Protein AF-F8L048-F1 (afdb_monomer_lite)

Sequence (582 aa):
MSLEGKNAVQVVKELRRTAEGKERIFILMDPVARKPVVWYPKAKEPELISKGALNELIATNPTFKKDCVFYFGPPDTRGTDFVIPPGYGVIVFGPTTIMPGAMQACWRLRGLGQQHGLKFLLPDSIAQRICSETDMKPSNLSWLHLFNDIKKQTLESQKGLNLKGTKEKIREILPVGIRQILSKHLAARDKMVFWDILHPIRRGEDVLIQINLHEATRDFLCKSKKADPTQDYSPTSIISFEEDIQKDIEGQKRQLEELKNKVKMIKKSMVFRATGWARQRFQDIENDITAMMTNLEQLEKDFYEKVESHKKYLPANVPNNGGAVATSQVQVQEAQQQQQQQQQQQQQQQQQQQQQQQQQQQQQEQHHRILDGKFNRYEYKKWTRGQRYFGNLQTLWDRNNEWVVRELYLHVKNLGDNFVGKNNIEEDFSNFGFDANVSISNHMSEVLSELPTLVGAPLGRILIIEGKQVCLIGKEDYHWSMKRFIGVPHAILSPLDGYIYSEGLAFNTVNGDVPDIQDPVMMLKIVQIKWRLGYYSYSSAEEKVLTDWLKTLTKVQIDAHWKWLNQRSNIEQIKLFQKIVV

Radius of gyration: 36.69 Å; chains: 1; bounding box: 82×73×95 Å

InterPro domains:
  IPR052145 Mediator complex and homeobox domain-containing protein [PTHR24330] (316-366)

Foldseek 3Di:
DDPPPDDQQRNLVVQCVDPLSLQAKEWEADPVVRAIWIDHRPDPHTHGDHLVRLVVCCVPPPVNLVRYDYDADLVRLPPPDHPRFQEEDEDEDDQLAAPVSVVSNVVSPPPDPHRYHYDYDYDPVRLVVLCVVPVDDSVPDDVVSVVVSNHLSNLQFQQLVVLVVLLCVLLVLLLVLLVCLLPPDDVVVVDVVCVDPVDVLLVVLVVLLNVLSCVLCVCSNDPDPPDPCCLVVPPWDKDFSLVLSVVSLVVSVVVLVSSVVSLVVSCVVCVVPDDPSNVVSSVVSNVSSVVSVVVSVVSNVVCVVCVVVSPSRHDGIDINSPPDRDGGPVVVVVVVVVVVVVVVVVVVVVVVVVVVVVVCVVVPVVPPDDDDDDDDDDDDDDDPPVVVVVVCVVPPPPDDDPVVVVVVVVVLVVVVVVQFDPDPDPQPVVLQQADPLAGEGPVVVVVLVPAQAFALPQAAKWKDWPLGHTYGYHPVCVVVVVVSCVPTWMWIWTADQCQVPLVRIDTDDTDPDDRDCLPLVNLLSVLVVSLSNQHLGRHPSSLVSVLVSLCPDDPSNLVSCVVCCVRHYDPSSVVSSVVRHD

Organism: Parachlamydia acanthamoebae (strain UV7) (NCBI:txid765952)

pLDDT: mean 76.2, std 19.03, range [24.06, 96.0]

Structure (mmCIF, N/CA/C/O backbone):
data_AF-F8L048-F1
#
_entry.id   AF-F8L048-F1
#
loop_
_atom_site.group_PDB
_atom_site.id
_atom_site.type_symbol
_atom_site.label_atom_id
_atom_site.label_alt_id
_atom_site.label_comp_id
_atom_site.label_asym_id
_atom_site.label_entity_id
_atom_site.label_seq_id
_atom_site.pdbx_PDB_ins_code
_atom_site.Cartn_x
_atom_site.Cartn_y
_atom_site.Cartn_z
_atom_site.occupancy
_atom_site.B_iso_or_equiv
_atom_site.auth_seq_id
_atom_site.auth_comp_id
_atom_site.auth_asym_id
_atom_site.auth_atom_id
_atom_site.pdbx_PDB_model_num
ATOM 1 N N . MET A 1 1 ? -15.777 -4.058 40.193 1.00 60.16 1 MET A N 1
ATOM 2 C CA . MET A 1 1 ? -16.152 -4.904 39.036 1.00 60.16 1 MET A CA 1
ATOM 3 C C . MET A 1 1 ? -15.180 -4.585 37.908 1.00 60.16 1 MET A C 1
ATOM 5 O O . MET A 1 1 ? -15.154 -3.435 37.501 1.00 60.16 1 MET A O 1
ATOM 9 N N . SER A 1 2 ? -14.348 -5.531 37.455 1.00 63.66 2 SER A N 1
ATOM 10 C CA . SER A 1 2 ? -13.486 -5.303 36.279 1.00 63.66 2 SER A CA 1
ATOM 11 C C . SER A 1 2 ? -14.222 -5.717 35.002 1.00 63.66 2 SER A C 1
ATOM 13 O O . SER A 1 2 ? -14.791 -6.815 34.941 1.00 63.66 2 SER A O 1
ATOM 15 N N . LEU A 1 3 ? -14.235 -4.818 34.017 1.00 70.69 3 LEU A N 1
ATOM 16 C CA . LEU A 1 3 ? -14.838 -5.003 32.691 1.00 70.69 3 LEU A CA 1
ATOM 17 C C . LEU A 1 3 ? -13.782 -5.246 31.599 1.00 70.69 3 LEU A C 1
ATOM 19 O O . LEU A 1 3 ? -14.125 -5.393 30.430 1.00 70.69 3 LEU A O 1
ATOM 23 N N . GLU A 1 4 ? -12.504 -5.278 31.972 1.00 68.88 4 GLU A N 1
ATOM 24 C CA . GLU A 1 4 ? -11.382 -5.386 31.045 1.00 68.88 4 GLU A CA 1
ATOM 25 C C . GLU A 1 4 ? -11.323 -6.768 30.379 1.00 68.88 4 GLU A C 1
ATOM 27 O O . GLU A 1 4 ? -11.568 -7.790 31.023 1.00 68.88 4 GLU A O 1
ATOM 32 N N . GLY A 1 5 ? -11.058 -6.794 29.068 1.00 73.94 5 GLY A N 1
ATOM 33 C CA . GLY A 1 5 ? -10.978 -8.024 28.268 1.00 73.94 5 GLY A CA 1
ATOM 34 C C . GLY A 1 5 ? -12.299 -8.783 28.087 1.00 73.94 5 GLY A C 1
ATOM 35 O O . GLY A 1 5 ? -12.307 -9.850 27.475 1.00 73.94 5 GLY A O 1
ATOM 36 N N . LYS A 1 6 ? -13.421 -8.262 28.602 1.00 83.50 6 LYS A N 1
ATOM 37 C CA . LYS A 1 6 ? -14.728 -8.927 28.541 1.00 83.50 6 LYS A CA 1
ATOM 38 C C . LYS A 1 6 ? -15.514 -8.518 27.299 1.00 83.50 6 LYS A C 1
ATOM 40 O O . LYS A 1 6 ? -15.588 -7.343 26.947 1.00 83.50 6 LYS A O 1
ATOM 45 N N . ASN A 1 7 ? -16.160 -9.490 26.662 1.00 89.06 7 ASN A N 1
ATOM 46 C CA . ASN A 1 7 ? -17.128 -9.234 25.596 1.00 89.06 7 ASN A CA 1
ATOM 47 C C . ASN A 1 7 ? -18.484 -8.756 26.159 1.00 89.06 7 ASN A C 1
ATOM 49 O O . ASN A 1 7 ? -18.722 -8.793 27.368 1.00 89.06 7 ASN A O 1
ATOM 53 N N . ALA A 1 8 ? -19.399 -8.329 25.281 1.00 89.56 8 ALA A N 1
ATOM 54 C CA . ALA A 1 8 ? -20.683 -7.749 25.684 1.00 89.56 8 ALA A CA 1
ATOM 55 C C . ALA A 1 8 ? -21.517 -8.660 26.608 1.00 89.56 8 ALA A C 1
ATOM 57 O O . ALA A 1 8 ? -22.044 -8.202 27.622 1.00 89.56 8 ALA A O 1
ATOM 58 N N . VAL A 1 9 ? -21.579 -9.963 26.312 1.00 91.94 9 VAL A N 1
ATOM 59 C CA . VAL A 1 9 ? -22.308 -10.955 27.125 1.00 91.94 9 VAL A CA 1
ATOM 60 C C . VAL A 1 9 ? -21.664 -11.102 28.504 1.00 91.94 9 VAL A C 1
ATOM 62 O O . VAL A 1 9 ? -22.359 -11.125 29.519 1.00 91.94 9 VAL A O 1
ATOM 65 N N . GLN A 1 10 ? -20.333 -11.156 28.568 1.00 92.06 10 GLN A N 1
ATOM 66 C CA . GLN A 1 10 ? -19.589 -11.246 29.825 1.00 92.06 10 GLN A CA 1
ATOM 67 C C . GLN A 1 10 ? -19.761 -9.990 30.688 1.00 92.06 10 GLN A C 1
ATOM 69 O O . GLN A 1 10 ? -19.917 -10.113 31.901 1.00 92.06 10 GLN A O 1
ATOM 74 N N . VAL A 1 11 ? -19.786 -8.796 30.087 1.00 91.06 11 VAL A N 1
ATOM 75 C CA . VAL A 1 11 ? -20.048 -7.541 30.811 1.00 91.06 11 VAL A CA 1
ATOM 76 C C . VAL A 1 11 ? -21.462 -7.529 31.385 1.00 91.06 11 VAL A C 1
ATOM 78 O O . VAL A 1 11 ? -21.635 -7.280 32.577 1.00 91.06 11 VAL A O 1
ATOM 81 N N . VAL A 1 12 ? -22.476 -7.863 30.583 1.00 92.75 12 VAL A N 1
ATOM 82 C CA . VAL A 1 12 ? -23.865 -7.935 31.065 1.00 92.75 12 VAL A CA 1
ATOM 83 C C . VAL A 1 12 ? -24.019 -8.992 32.162 1.00 92.75 12 VAL A C 1
ATOM 85 O O . VAL A 1 12 ? -24.712 -8.754 33.151 1.00 92.75 12 VAL A O 1
ATOM 88 N N . LYS A 1 13 ? -23.319 -10.128 32.060 1.00 92.69 13 LYS A N 1
ATOM 89 C CA . LYS A 1 13 ? -23.294 -11.157 33.109 1.00 92.69 13 LYS A CA 1
ATOM 90 C C . LYS A 1 13 ? -22.757 -10.623 34.439 1.00 92.69 13 LYS A C 1
ATOM 92 O O . LYS A 1 13 ? -23.288 -10.987 35.484 1.00 92.69 13 LYS A O 1
ATOM 97 N N . GLU A 1 14 ? -21.739 -9.762 34.416 1.00 91.75 14 GLU A N 1
ATOM 98 C CA . GLU A 1 14 ? -21.234 -9.087 35.619 1.00 91.75 14 GLU A CA 1
ATOM 99 C C . GLU A 1 14 ? -22.238 -8.076 36.172 1.00 91.75 14 GLU A C 1
ATOM 101 O O . GLU A 1 14 ? -22.505 -8.083 37.371 1.00 91.75 14 GLU A O 1
ATOM 106 N N . LEU A 1 15 ? -22.843 -7.251 35.311 1.00 90.12 15 LEU A N 1
ATOM 107 C CA . LEU A 1 15 ? -23.863 -6.279 35.722 1.00 90.12 15 LEU A CA 1
ATOM 108 C C . LEU A 1 15 ? -25.050 -6.966 36.405 1.00 90.12 15 LEU A C 1
ATOM 110 O O . LEU A 1 15 ? -25.536 -6.498 37.428 1.00 90.12 15 LEU A O 1
ATOM 114 N N . ARG A 1 16 ? -25.465 -8.131 35.903 1.00 91.88 16 ARG A N 1
ATOM 115 C CA . ARG A 1 16 ? -26.541 -8.944 36.487 1.00 91.88 16 ARG A CA 1
ATOM 116 C C . ARG A 1 16 ? -26.206 -9.558 37.849 1.00 91.88 16 ARG A C 1
ATOM 118 O O . ARG A 1 16 ? -27.106 -10.096 38.484 1.00 91.88 16 ARG A O 1
ATOM 125 N N . ARG A 1 17 ? -24.953 -9.501 38.320 1.00 90.69 17 ARG A N 1
ATOM 126 C CA . ARG A 1 17 ? -24.600 -9.927 39.688 1.00 90.69 17 ARG A CA 1
ATOM 127 C C . ARG A 1 17 ? -25.026 -8.908 40.746 1.00 90.69 17 ARG A C 1
ATOM 129 O O . ARG A 1 17 ? -25.085 -9.269 41.918 1.00 90.69 17 ARG A O 1
ATOM 136 N N . THR A 1 18 ? -25.311 -7.660 40.365 1.00 89.94 18 THR A N 1
ATOM 137 C CA . THR A 1 18 ? -25.782 -6.640 41.312 1.00 89.94 18 THR A CA 1
ATOM 138 C C . THR A 1 18 ? -27.272 -6.808 41.620 1.00 89.94 18 THR A C 1
ATOM 140 O O . THR A 1 18 ? -28.018 -7.434 40.860 1.00 89.94 18 THR A O 1
ATOM 143 N N . ALA A 1 19 ? -27.716 -6.252 42.752 1.00 88.62 19 ALA A N 1
ATOM 144 C CA . ALA A 1 19 ? -29.106 -6.346 43.192 1.00 88.62 19 ALA A CA 1
ATOM 145 C C . ALA A 1 19 ? -30.075 -5.682 42.202 1.00 88.62 19 ALA A C 1
ATOM 147 O O . ALA A 1 19 ? -31.177 -6.181 41.998 1.00 88.62 19 ALA A O 1
ATOM 148 N N . GLU A 1 20 ? -29.648 -4.599 41.559 1.00 87.38 20 GLU A N 1
ATOM 149 C CA . GLU A 1 20 ? -30.420 -3.859 40.566 1.00 87.38 20 GLU A CA 1
ATOM 150 C C . GLU A 1 20 ? -30.329 -4.515 39.188 1.00 87.38 20 GLU A C 1
ATOM 152 O O . GLU A 1 20 ? -31.320 -4.575 38.464 1.00 87.38 20 GLU A O 1
ATOM 157 N N . GLY A 1 21 ? -29.150 -5.019 38.810 1.00 87.69 21 GLY A N 1
ATOM 158 C CA . GLY A 1 21 ? -28.917 -5.589 37.487 1.00 87.69 21 GLY A CA 1
ATOM 159 C C . GLY A 1 21 ? -29.674 -6.894 37.258 1.00 87.69 21 GLY A C 1
ATOM 160 O O . GLY A 1 21 ? -30.165 -7.124 36.157 1.00 87.69 21 GLY A O 1
ATOM 161 N N . LYS A 1 22 ? -29.831 -7.742 38.281 1.00 89.25 22 LYS A N 1
ATOM 162 C CA . LYS A 1 22 ? -30.545 -9.029 38.152 1.00 89.25 22 LYS A CA 1
ATOM 163 C C . LYS A 1 22 ? -32.034 -8.891 37.792 1.00 89.25 22 LYS A C 1
ATOM 165 O O . LYS A 1 22 ? -32.610 -9.837 37.255 1.00 89.25 22 LYS A O 1
ATOM 170 N N . GLU A 1 23 ? -32.635 -7.733 38.076 1.00 90.69 23 GLU A N 1
ATOM 171 C CA . GLU A 1 23 ? -34.055 -7.439 37.832 1.00 90.69 23 GLU A CA 1
ATOM 172 C C . GLU A 1 23 ? -34.298 -6.717 36.490 1.00 90.69 23 GLU A C 1
ATOM 174 O O . GLU A 1 23 ? -35.443 -6.460 36.126 1.00 90.69 23 GLU A O 1
ATOM 179 N N . ARG A 1 24 ? -33.243 -6.378 35.732 1.00 91.06 24 ARG A N 1
ATOM 180 C CA . ARG A 1 24 ? -33.354 -5.664 34.447 1.00 91.06 24 ARG A CA 1
ATOM 181 C C . ARG A 1 24 ? -33.384 -6.609 33.252 1.00 91.06 24 ARG A C 1
ATOM 183 O O . ARG A 1 24 ? -32.793 -7.690 33.268 1.00 91.06 24 ARG A O 1
ATOM 190 N N . ILE A 1 25 ? -34.033 -6.152 32.182 1.00 94.75 25 ILE A N 1
ATOM 191 C CA . ILE A 1 25 ? -34.014 -6.817 30.877 1.00 94.75 25 ILE A CA 1
ATOM 192 C C . ILE A 1 25 ? -32.862 -6.220 30.070 1.00 94.75 25 ILE A C 1
ATOM 194 O O . ILE A 1 25 ? -32.858 -5.017 29.829 1.00 94.75 25 ILE A O 1
ATOM 198 N N . PHE A 1 26 ? -31.898 -7.027 29.629 1.00 95.75 26 PHE A N 1
ATOM 199 C CA . PHE A 1 26 ? -30.788 -6.532 28.805 1.00 95.75 26 PHE A CA 1
ATOM 200 C C . PHE A 1 26 ? -30.972 -6.889 27.335 1.00 95.75 26 PHE A C 1
ATOM 202 O O . PHE A 1 26 ? -31.335 -8.016 27.015 1.00 95.75 26 PHE A O 1
ATOM 209 N N . ILE A 1 27 ? -30.670 -5.943 26.451 1.00 96.00 27 ILE A N 1
ATOM 210 C CA . ILE A 1 27 ? -30.625 -6.138 25.004 1.00 96.00 27 ILE A CA 1
ATOM 211 C C . ILE A 1 27 ? -29.210 -5.825 24.539 1.00 96.00 27 ILE A C 1
ATOM 213 O O . ILE A 1 27 ? -28.676 -4.757 24.839 1.00 96.00 27 ILE A O 1
ATOM 217 N N . LEU A 1 28 ? -28.600 -6.755 23.813 1.00 95.31 28 LEU A N 1
ATOM 218 C CA . LEU A 1 28 ? -27.239 -6.620 23.307 1.00 95.31 28 LEU A CA 1
ATOM 219 C C . LEU A 1 28 ? -27.057 -7.405 22.005 1.00 95.31 28 LEU A C 1
ATOM 221 O O . LEU A 1 28 ? -27.919 -8.184 21.599 1.00 95.31 28 LEU A O 1
ATOM 225 N N . MET A 1 29 ? -25.923 -7.189 21.348 1.00 93.75 29 MET A N 1
ATOM 226 C CA . MET A 1 29 ? -25.488 -8.009 20.221 1.00 93.75 29 MET A CA 1
ATOM 227 C C . MET A 1 29 ? -24.632 -9.166 20.730 1.00 93.75 29 MET A C 1
ATOM 229 O O . MET A 1 29 ? -23.686 -8.954 21.491 1.00 93.75 29 MET A O 1
ATOM 233 N N . ASP A 1 30 ? -24.938 -10.385 20.289 1.00 91.31 30 ASP A N 1
ATOM 234 C CA . ASP A 1 30 ? -24.062 -11.527 20.528 1.00 91.31 30 ASP A CA 1
ATOM 235 C C . ASP A 1 30 ? -22.737 -11.328 19.756 1.00 91.31 30 ASP A C 1
ATOM 237 O O . ASP A 1 30 ? -22.769 -11.106 18.538 1.00 91.31 30 ASP A O 1
ATOM 241 N N . PRO A 1 31 ? -21.568 -11.376 20.423 1.00 87.50 31 PRO A N 1
ATOM 242 C CA . PRO A 1 31 ? -20.284 -11.108 19.782 1.00 87.50 31 PRO A CA 1
ATOM 243 C C . PRO A 1 31 ? -19.880 -12.182 18.761 1.00 87.50 31 PRO A C 1
ATOM 245 O O . PRO A 1 31 ? -19.138 -11.863 17.836 1.00 87.50 31 PRO A O 1
ATOM 248 N N . VAL A 1 32 ? -20.372 -13.417 18.903 1.00 87.88 32 VAL A N 1
ATOM 249 C CA . VAL A 1 32 ? -20.059 -14.556 18.028 1.00 87.88 32 VAL A CA 1
ATOM 250 C C . VAL A 1 32 ? -21.085 -14.655 16.903 1.00 87.88 32 VAL A C 1
ATOM 252 O O . VAL A 1 32 ? -20.727 -14.627 15.729 1.00 87.88 32 VAL A O 1
ATOM 255 N N . ALA A 1 33 ? -22.373 -14.720 17.243 1.00 88.12 33 ALA A N 1
ATOM 256 C CA . ALA A 1 33 ? -23.444 -14.895 16.265 1.00 88.12 33 ALA A CA 1
ATOM 257 C C . ALA A 1 33 ? -23.785 -13.604 15.501 1.00 88.12 33 ALA A C 1
ATOM 259 O O . ALA A 1 33 ? -24.471 -13.668 14.480 1.00 88.12 33 ALA A O 1
ATOM 260 N N . ARG A 1 34 ? -23.355 -12.432 16.002 1.00 90.44 34 ARG A N 1
ATOM 261 C CA . ARG A 1 34 ? -23.691 -11.096 15.470 1.00 90.44 34 ARG A CA 1
ATOM 262 C C . ARG A 1 34 ? -25.200 -10.901 15.277 1.00 90.44 34 ARG A C 1
ATOM 264 O O . ARG A 1 34 ? -25.638 -10.218 14.351 1.00 90.44 34 ARG A O 1
ATOM 271 N N . LYS A 1 35 ? -25.997 -11.476 16.182 1.00 91.88 35 LYS A N 1
ATOM 272 C CA . LYS A 1 35 ? -27.463 -11.369 16.225 1.00 91.88 35 LYS A CA 1
ATOM 273 C C . LYS A 1 35 ? -27.920 -10.691 17.524 1.00 91.88 35 LYS A C 1
ATOM 275 O O . LYS A 1 35 ? -27.218 -10.809 18.529 1.00 91.88 35 LYS A O 1
ATOM 280 N N . PRO A 1 36 ? -29.064 -9.984 17.521 1.00 93.88 36 PRO A N 1
ATOM 281 C CA . PRO A 1 36 ? -29.629 -9.429 18.743 1.00 93.88 36 PRO A CA 1
ATOM 282 C C . PRO A 1 36 ? -30.042 -10.541 19.704 1.00 93.88 36 PRO A C 1
ATOM 284 O O . PRO A 1 36 ? -30.632 -11.544 19.294 1.00 93.88 36 PRO A O 1
ATOM 287 N N . VAL A 1 37 ? -29.764 -10.329 20.983 1.00 95.44 37 VAL A N 1
ATOM 288 C CA . VAL A 1 37 ? -30.213 -11.197 22.067 1.00 95.44 37 VAL A CA 1
ATOM 289 C C . VAL A 1 37 ? -30.899 -10.377 23.153 1.00 95.44 37 VAL A C 1
ATOM 291 O O . VAL A 1 37 ? -30.537 -9.223 23.404 1.00 95.44 37 VAL A O 1
ATOM 294 N N . VAL A 1 38 ? -31.886 -10.986 23.802 1.00 95.69 38 VAL A N 1
ATOM 295 C CA . VAL A 1 38 ? -32.577 -10.459 24.977 1.00 95.69 38 VAL A CA 1
ATOM 296 C C . VAL A 1 38 ? -32.247 -11.334 26.180 1.00 95.69 38 VAL A C 1
ATOM 298 O O . VAL A 1 38 ? -32.255 -12.557 26.100 1.00 95.69 38 VAL A O 1
ATOM 301 N N . TRP A 1 39 ? -31.937 -10.718 27.314 1.00 95.81 39 TRP A N 1
ATOM 302 C CA . TRP A 1 39 ? -31.633 -11.432 28.546 1.00 95.81 39 TRP A CA 1
ATOM 303 C C . TRP A 1 39 ? -32.616 -11.022 29.636 1.00 95.81 39 TRP A C 1
ATOM 305 O O . TRP A 1 39 ? -32.445 -9.995 30.299 1.00 95.81 39 TRP A O 1
ATOM 315 N N . TYR A 1 40 ? -33.651 -11.840 29.823 1.00 93.50 40 TYR A N 1
ATOM 316 C CA . TYR A 1 40 ? -34.704 -11.605 30.810 1.00 93.50 40 TYR A CA 1
ATOM 317 C C . TYR A 1 40 ? -34.208 -11.751 32.259 1.00 93.50 40 TYR A C 1
ATOM 319 O O . TYR A 1 40 ? -33.203 -12.434 32.499 1.00 93.50 40 TYR A O 1
ATOM 327 N N . PRO A 1 41 ? -34.884 -11.133 33.244 1.00 91.94 41 PRO A N 1
ATOM 328 C CA . PRO A 1 41 ? -34.584 -11.302 34.661 1.00 91.94 41 PRO A CA 1
ATOM 329 C C . PRO A 1 41 ? -34.615 -12.779 35.050 1.00 91.94 41 PRO A C 1
ATOM 331 O O . PRO A 1 41 ? -35.429 -13.543 34.536 1.00 91.94 41 PRO A O 1
ATOM 334 N N . LYS A 1 42 ? -33.718 -13.197 35.949 1.00 86.50 42 LYS A N 1
ATOM 335 C CA . LYS A 1 42 ? -33.606 -14.582 36.467 1.00 86.50 42 LYS A CA 1
ATOM 336 C C . LYS A 1 42 ? -33.263 -15.677 35.435 1.00 86.50 42 LYS A C 1
ATOM 338 O O . LYS A 1 42 ? -32.915 -16.782 35.844 1.00 86.50 42 LYS A O 1
ATOM 343 N N . ALA A 1 43 ? -33.270 -15.387 34.132 1.00 90.88 43 ALA A N 1
ATOM 344 C CA . ALA A 1 43 ? -32.807 -16.313 33.099 1.00 90.88 43 ALA A CA 1
ATOM 345 C C . ALA A 1 43 ? -31.291 -16.568 33.206 1.00 90.88 43 ALA A C 1
ATOM 347 O O . ALA A 1 43 ? -30.504 -15.638 33.435 1.00 90.88 43 ALA A O 1
ATOM 348 N N . LYS A 1 44 ? -30.874 -17.830 33.031 1.00 88.62 44 LYS A N 1
ATOM 349 C CA . LYS A 1 44 ? -29.459 -18.238 33.120 1.00 88.62 44 LYS A CA 1
ATOM 350 C C . LYS A 1 44 ? -28.631 -17.773 31.921 1.00 88.62 44 LYS A C 1
ATOM 352 O O . LYS A 1 44 ? -27.466 -17.434 32.105 1.00 88.62 44 LYS A O 1
ATOM 357 N N . GLU A 1 45 ? -29.239 -17.716 30.740 1.00 92.12 45 GLU A N 1
ATOM 358 C CA . GLU A 1 45 ? -28.591 -17.387 29.466 1.00 92.12 45 GLU A CA 1
ATOM 359 C C . GLU A 1 45 ? -29.471 -16.433 28.640 1.00 92.12 45 GLU A C 1
ATOM 361 O O . GLU A 1 45 ? -30.678 -16.358 28.894 1.00 92.12 45 GLU A O 1
ATOM 366 N N . PRO A 1 46 ? -28.881 -15.651 27.718 1.00 94.88 46 PRO A N 1
ATOM 367 C CA . PRO A 1 46 ? -29.629 -14.784 26.816 1.00 94.88 46 PRO A CA 1
ATOM 368 C C . PRO A 1 46 ? -30.282 -15.579 25.673 1.00 94.88 46 PRO A C 1
ATOM 370 O O . PRO A 1 46 ? -29.751 -16.587 25.215 1.00 94.88 46 PRO A O 1
ATOM 373 N N . GLU A 1 47 ? -31.407 -15.082 25.168 1.00 94.75 47 GLU A N 1
ATOM 374 C CA . GLU A 1 47 ? -32.186 -15.694 24.090 1.00 94.75 47 GLU A CA 1
ATOM 375 C C . GLU A 1 47 ? -32.080 -14.866 22.804 1.00 94.75 47 GLU A C 1
ATOM 377 O O . GLU A 1 47 ? -32.063 -13.634 22.840 1.00 94.75 47 GLU A O 1
ATOM 382 N N . LEU A 1 48 ? -32.013 -15.529 21.646 1.00 94.00 48 LEU A N 1
ATOM 383 C CA . LEU A 1 48 ? -31.990 -14.852 20.346 1.00 94.00 48 LEU A CA 1
ATOM 384 C C . LEU A 1 48 ? -33.334 -14.185 20.058 1.00 94.00 48 LEU A C 1
ATOM 386 O O . LEU A 1 48 ? -34.385 -14.805 20.194 1.00 94.00 48 LEU A O 1
ATOM 390 N N . ILE A 1 49 ? -33.291 -12.947 19.566 1.00 93.81 49 ILE A N 1
ATOM 391 C CA . ILE A 1 49 ? -34.488 -12.214 19.158 1.00 93.81 49 ILE A CA 1
ATOM 392 C C . ILE A 1 49 ? -34.291 -11.557 17.791 1.00 93.81 49 ILE A C 1
ATOM 394 O O . ILE A 1 49 ? -33.229 -11.019 17.470 1.00 93.81 49 ILE A O 1
ATOM 398 N N . SER A 1 50 ? -35.323 -11.603 16.948 1.00 91.94 50 SER A N 1
ATOM 399 C CA . SER A 1 50 ? -35.304 -10.891 15.670 1.00 91.94 50 SER A CA 1
ATOM 400 C C . SER A 1 50 ? -35.525 -9.390 15.889 1.00 91.94 50 SER A C 1
ATOM 402 O O . SER A 1 50 ? -36.206 -8.974 16.826 1.00 91.94 50 SER A O 1
ATOM 404 N N . LYS A 1 51 ? -34.989 -8.544 14.998 1.00 87.69 51 LYS A N 1
ATOM 405 C CA . LYS A 1 51 ? -35.214 -7.087 15.078 1.00 87.69 51 LYS A CA 1
ATOM 406 C C . LYS A 1 51 ? -36.701 -6.719 15.000 1.00 87.69 51 LYS A C 1
ATOM 408 O O . LYS A 1 51 ? -37.127 -5.797 15.685 1.00 87.69 51 LYS A O 1
ATOM 413 N N . GLY A 1 52 ? -37.476 -7.443 14.186 1.00 90.19 52 GLY A N 1
ATOM 414 C CA . GLY A 1 52 ? -38.922 -7.241 14.064 1.00 90.19 52 GLY A CA 1
ATOM 415 C C . GLY A 1 52 ? -39.651 -7.521 15.377 1.00 90.19 52 GLY A C 1
ATOM 416 O O . GLY A 1 52 ? -40.361 -6.649 15.867 1.00 90.19 52 GLY A O 1
ATOM 417 N N . ALA A 1 53 ? -39.378 -8.676 15.995 1.00 91.44 53 ALA A N 1
ATOM 418 C CA . ALA A 1 53 ? -39.975 -9.053 17.278 1.00 91.44 53 ALA A CA 1
ATOM 419 C C . ALA A 1 53 ? -39.574 -8.093 18.410 1.00 91.44 53 ALA A C 1
ATOM 421 O O . ALA A 1 53 ? -40.395 -7.739 19.252 1.00 91.44 53 ALA A O 1
ATOM 422 N N . LEU A 1 54 ? -38.324 -7.615 18.413 1.00 92.31 54 LEU A N 1
ATOM 423 C CA . LEU A 1 54 ? -37.872 -6.615 19.379 1.00 92.31 54 LEU A CA 1
ATOM 424 C C . LEU A 1 54 ? -38.631 -5.286 19.226 1.00 92.31 54 LEU A C 1
ATOM 426 O O . LEU A 1 54 ? -39.065 -4.711 20.221 1.00 92.31 54 LEU A O 1
ATOM 430 N N . ASN A 1 55 ? -38.820 -4.806 17.994 1.00 90.31 55 ASN A N 1
ATOM 431 C CA . ASN A 1 55 ? -39.575 -3.578 17.737 1.00 90.31 55 ASN A CA 1
ATOM 432 C C . ASN A 1 55 ? -41.053 -3.720 18.137 1.00 90.31 55 ASN A C 1
ATOM 434 O O . ASN A 1 55 ? -41.625 -2.791 18.707 1.00 90.31 55 ASN A O 1
ATOM 438 N N . GLU A 1 56 ? -41.654 -4.883 17.887 1.00 91.62 56 GLU A N 1
ATOM 439 C CA . GLU A 1 56 ? -43.026 -5.189 18.292 1.00 91.62 56 GLU A CA 1
ATOM 440 C C . GLU A 1 56 ? -43.183 -5.218 19.820 1.00 91.62 56 GLU A C 1
ATOM 442 O O . GLU A 1 56 ? -44.112 -4.610 20.354 1.00 91.62 56 GLU A O 1
ATOM 447 N N . LEU A 1 57 ? -42.239 -5.830 20.545 1.00 90.56 57 LEU A N 1
ATOM 448 C CA . LEU A 1 57 ? -42.213 -5.815 22.014 1.00 90.56 57 LEU A CA 1
ATOM 449 C C . LEU A 1 57 ? -42.123 -4.394 22.576 1.00 90.56 57 LEU A C 1
ATOM 451 O O . LEU A 1 57 ? -42.818 -4.061 23.534 1.00 90.56 57 LEU A O 1
ATOM 455 N N . ILE A 1 58 ? -41.289 -3.543 21.975 1.00 90.06 58 ILE A N 1
ATOM 456 C CA . ILE A 1 58 ? -41.139 -2.142 22.391 1.00 90.06 58 ILE A CA 1
ATOM 457 C C . ILE A 1 58 ? -42.434 -1.350 22.165 1.00 90.06 58 ILE A C 1
ATOM 459 O O . ILE A 1 58 ? -42.751 -0.455 22.954 1.00 90.06 58 ILE A O 1
ATOM 463 N N . ALA A 1 59 ? -43.174 -1.659 21.098 1.00 88.56 59 ALA A N 1
ATOM 464 C CA . ALA A 1 59 ? -44.428 -0.990 20.768 1.00 88.56 59 ALA A CA 1
ATOM 465 C C . ALA A 1 59 ? -45.604 -1.461 21.641 1.00 88.56 59 ALA A C 1
ATOM 467 O O . ALA A 1 59 ? -46.440 -0.644 22.023 1.00 88.56 59 ALA A O 1
ATOM 468 N N . THR A 1 60 ? -45.665 -2.755 21.965 1.00 91.12 60 THR A N 1
ATOM 469 C CA . THR A 1 60 ? -46.840 -3.388 22.591 1.00 91.12 60 THR A CA 1
ATOM 470 C C . THR A 1 60 ? -46.733 -3.564 24.106 1.00 91.12 60 THR A C 1
ATOM 472 O O . THR A 1 60 ? -47.765 -3.649 24.767 1.00 91.12 60 THR A O 1
ATOM 475 N N . ASN A 1 61 ? -45.523 -3.593 24.683 1.00 91.56 61 ASN A N 1
ATOM 476 C CA . ASN A 1 61 ? -45.312 -3.885 26.104 1.00 91.56 61 ASN A CA 1
ATOM 477 C C . ASN A 1 61 ? -44.719 -2.677 26.874 1.00 91.56 61 ASN A C 1
ATOM 479 O O . ASN A 1 61 ? -43.502 -2.455 26.858 1.00 91.56 61 ASN A O 1
ATOM 483 N N . PRO A 1 62 ? -45.552 -1.904 27.606 1.00 87.38 62 PRO A N 1
ATOM 484 C CA . PRO A 1 62 ? -45.103 -0.740 28.376 1.00 87.38 62 PRO A CA 1
ATOM 485 C C . PRO A 1 62 ? -44.097 -1.074 29.484 1.00 87.38 62 PRO A C 1
ATOM 487 O O . PRO A 1 62 ? -43.188 -0.286 29.746 1.00 87.38 62 PRO A O 1
ATOM 490 N N . THR A 1 63 ? -44.237 -2.239 30.122 1.00 86.12 63 THR A N 1
ATOM 491 C CA . THR A 1 63 ? -43.330 -2.697 31.185 1.00 86.12 63 THR A CA 1
ATOM 492 C C . THR A 1 63 ? -41.951 -3.000 30.610 1.00 86.12 63 THR A C 1
ATOM 494 O O . THR A 1 63 ? -40.947 -2.501 31.115 1.00 86.12 63 THR A O 1
ATOM 497 N N . PHE A 1 64 ? -41.900 -3.720 29.483 1.00 88.56 64 PHE A N 1
ATOM 498 C CA . PHE A 1 64 ? -40.654 -3.988 28.762 1.00 88.56 64 PHE A CA 1
ATOM 499 C C . PHE A 1 64 ? -39.938 -2.687 28.398 1.00 88.56 64 PHE A C 1
ATOM 501 O O . PHE A 1 64 ? -38.755 -2.534 28.684 1.00 88.56 64 PHE A O 1
ATOM 508 N N . LYS A 1 65 ? -40.675 -1.721 27.837 1.00 86.69 65 LYS A N 1
ATOM 509 C CA . LYS A 1 65 ? -40.146 -0.409 27.442 1.00 86.69 65 LYS A CA 1
ATOM 510 C C . LYS A 1 65 ? -39.528 0.375 28.608 1.00 86.69 65 LYS A C 1
ATOM 512 O O . LYS A 1 65 ? -38.605 1.153 28.387 1.00 86.69 65 LYS A O 1
ATOM 517 N N . LYS A 1 66 ? -40.038 0.197 29.831 1.00 85.94 66 LYS A N 1
ATOM 518 C CA . LYS A 1 66 ? -39.551 0.889 31.034 1.00 85.94 66 LYS A CA 1
ATOM 519 C C . LYS A 1 66 ? -38.324 0.214 31.653 1.00 85.94 66 LYS A C 1
ATOM 521 O O . LYS A 1 66 ? -37.450 0.911 32.163 1.00 85.94 66 LYS A O 1
ATOM 526 N N . ASP A 1 67 ? -38.263 -1.116 31.613 1.00 87.69 67 ASP A N 1
ATOM 527 C CA . ASP A 1 67 ? -37.245 -1.903 32.322 1.00 87.69 67 ASP A CA 1
ATOM 528 C C . ASP A 1 67 ? -36.094 -2.402 31.432 1.00 87.69 67 ASP A C 1
ATOM 530 O O . ASP A 1 67 ? -35.128 -2.989 31.937 1.00 87.69 67 ASP A O 1
ATOM 534 N N . CYS A 1 68 ? -36.173 -2.172 30.119 1.00 91.50 68 CYS A N 1
ATOM 535 C CA . CYS A 1 68 ? -35.147 -2.574 29.167 1.00 91.50 68 CYS A CA 1
ATOM 536 C C . CYS A 1 68 ? -33.880 -1.705 29.230 1.00 91.50 68 CYS A C 1
ATOM 538 O O . CYS A 1 68 ? -33.936 -0.477 29.296 1.00 91.50 68 CYS A O 1
ATOM 540 N N . VAL A 1 69 ? -32.721 -2.354 29.123 1.00 94.06 69 VAL A N 1
ATOM 541 C CA . VAL A 1 69 ? -31.392 -1.740 29.073 1.00 94.06 69 VAL A CA 1
ATOM 542 C C . VAL A 1 69 ? -30.684 -2.202 27.806 1.00 94.06 69 VAL A C 1
ATOM 544 O O . VAL A 1 69 ? -30.367 -3.381 27.651 1.00 94.06 69 VAL A O 1
ATOM 547 N N . PHE A 1 70 ? -30.398 -1.264 26.906 1.00 94.31 70 PHE A N 1
ATOM 548 C CA . PHE A 1 70 ? -29.610 -1.528 25.705 1.00 94.31 70 PHE A CA 1
ATOM 549 C C . PHE A 1 70 ? -28.125 -1.372 26.022 1.00 94.31 70 PHE A C 1
ATOM 551 O O . PHE A 1 70 ? -27.672 -0.286 26.385 1.00 94.31 70 PHE A O 1
ATOM 558 N N . TYR A 1 71 ? -27.367 -2.453 25.878 1.00 94.12 71 TYR A N 1
ATOM 559 C CA . TYR A 1 71 ? -25.923 -2.456 26.063 1.00 94.12 71 TYR A CA 1
ATOM 560 C C . TYR A 1 71 ? -25.214 -2.519 24.708 1.00 94.12 71 TYR A C 1
ATOM 562 O O . TYR A 1 71 ? -25.457 -3.417 23.901 1.00 94.12 71 TYR A O 1
ATOM 570 N N . PHE A 1 72 ? -24.294 -1.581 24.485 1.00 91.88 72 PHE A N 1
ATOM 571 C CA . PHE A 1 72 ? -23.427 -1.549 23.311 1.00 91.88 72 PHE A CA 1
ATOM 572 C C . PHE A 1 72 ? -21.974 -1.694 23.757 1.00 91.88 72 PHE A C 1
ATOM 574 O O . PHE A 1 72 ? -21.458 -0.834 24.473 1.00 91.88 72 PHE A O 1
ATOM 581 N N . GLY A 1 73 ? -21.300 -2.755 23.310 1.00 89.00 73 GLY A N 1
ATOM 582 C CA . GLY A 1 73 ? -19.844 -2.810 23.377 1.00 89.00 73 GLY A CA 1
ATOM 583 C C . GLY A 1 73 ? -19.214 -1.857 22.349 1.00 89.00 73 GLY A C 1
ATOM 584 O O . GLY A 1 73 ? -19.898 -1.423 21.416 1.00 89.00 73 GLY A O 1
ATOM 585 N N . PRO A 1 74 ? -17.902 -1.564 22.441 1.00 84.62 74 PRO A N 1
ATOM 586 C CA . PRO A 1 74 ? -17.199 -0.743 21.454 1.00 84.62 74 PRO A CA 1
ATOM 587 C C . PRO A 1 74 ? -17.476 -1.120 19.983 1.00 84.62 74 PRO A C 1
ATOM 589 O O . PRO A 1 74 ? -17.840 -0.219 19.221 1.00 84.62 74 PRO A O 1
ATOM 592 N N . PRO A 1 75 ? -17.406 -2.405 19.560 1.00 85.25 75 PRO A N 1
ATOM 593 C CA . PRO A 1 75 ? -17.678 -2.776 18.167 1.00 85.25 75 PRO A CA 1
ATOM 594 C C . PRO A 1 75 ? -19.153 -2.625 17.771 1.00 85.25 75 PRO A C 1
ATOM 596 O O . PRO A 1 75 ? -19.463 -2.553 16.585 1.00 85.25 75 PRO A O 1
ATOM 599 N N . ASP A 1 76 ? -20.067 -2.557 18.741 1.00 88.25 76 ASP A N 1
ATOM 600 C CA . ASP A 1 76 ? -21.510 -2.519 18.497 1.00 88.25 76 ASP A CA 1
ATOM 601 C C . ASP A 1 76 ? -22.043 -1.088 18.392 1.00 88.25 76 ASP A C 1
ATOM 603 O O . ASP A 1 76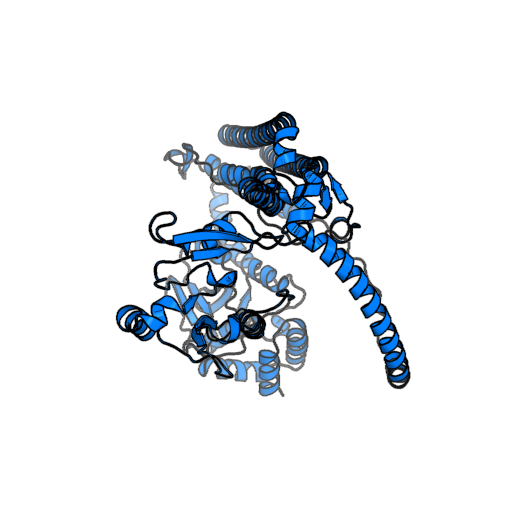 ? -23.144 -0.875 17.885 1.00 88.25 76 ASP A O 1
ATOM 607 N N . THR A 1 77 ? -21.257 -0.088 18.805 1.00 87.12 77 THR A N 1
ATOM 608 C CA . THR A 1 77 ? -21.603 1.336 18.642 1.00 87.12 77 THR A CA 1
ATOM 609 C C . THR A 1 77 ? -21.707 1.762 17.173 1.00 87.12 77 THR A C 1
ATOM 611 O O . THR A 1 77 ? -22.365 2.757 16.864 1.00 87.12 77 THR A O 1
ATOM 614 N N . ARG A 1 78 ? -21.112 0.995 16.246 1.00 83.19 78 ARG A N 1
ATOM 615 C CA . ARG A 1 78 ? -21.181 1.220 14.798 1.00 83.19 78 ARG A CA 1
ATOM 616 C C . ARG A 1 78 ? -21.997 0.119 14.120 1.00 83.19 78 ARG A C 1
ATOM 618 O O . ARG A 1 78 ? -21.792 -1.061 14.364 1.00 83.19 78 ARG A O 1
ATOM 625 N N . GLY A 1 79 ? -22.907 0.506 13.227 1.00 80.25 79 GLY A N 1
ATOM 626 C CA . GLY A 1 79 ? -23.672 -0.433 12.391 1.00 80.25 79 GLY A CA 1
ATOM 627 C C . GLY A 1 79 ? -24.822 -1.170 13.092 1.00 80.25 79 GLY A C 1
ATOM 628 O O . GLY A 1 79 ? -25.650 -1.770 12.410 1.00 80.25 79 GLY A O 1
ATOM 629 N N . THR A 1 80 ? -24.939 -1.087 14.420 1.00 85.31 80 THR A N 1
ATOM 630 C CA . THR A 1 80 ? -26.091 -1.635 15.151 1.00 85.31 80 THR A CA 1
ATOM 631 C C . THR A 1 80 ? -27.240 -0.636 15.160 1.00 85.31 80 THR A C 1
ATOM 633 O O . THR A 1 80 ? -27.134 0.452 15.730 1.00 85.31 80 THR A O 1
ATOM 636 N N . ASP A 1 81 ? -28.345 -1.013 14.528 1.00 83.00 81 ASP A N 1
ATOM 637 C CA . ASP A 1 81 ? -29.553 -0.196 14.430 1.00 83.00 81 ASP A CA 1
ATOM 638 C C . ASP A 1 81 ? -30.661 -0.794 15.302 1.00 83.00 81 ASP A C 1
ATOM 640 O O . ASP A 1 81 ? -31.399 -1.680 14.865 1.00 83.00 81 ASP A O 1
ATOM 644 N N . PHE A 1 82 ? -30.702 -0.357 16.562 1.00 88.94 82 PHE A N 1
ATOM 645 C CA . PHE A 1 82 ? -31.800 -0.618 17.489 1.00 88.94 82 PHE A CA 1
ATOM 646 C C . PHE A 1 82 ? -32.665 0.633 17.617 1.00 88.94 82 PHE A C 1
ATOM 648 O O . PHE A 1 82 ? -32.147 1.749 17.689 1.00 88.94 82 PHE A O 1
ATOM 655 N N . VAL A 1 83 ? -33.981 0.440 17.696 1.00 87.94 83 VAL A N 1
ATOM 656 C CA . VAL A 1 83 ? -34.912 1.504 18.075 1.00 87.94 83 VAL A CA 1
ATOM 657 C C . VAL A 1 83 ? -34.883 1.611 19.598 1.00 87.94 83 VAL A C 1
ATOM 659 O O . VAL A 1 83 ? -35.480 0.795 20.291 1.00 87.94 83 VAL A O 1
ATOM 662 N N . ILE A 1 84 ? -34.135 2.582 20.121 1.00 89.62 84 ILE A N 1
ATOM 663 C CA . ILE A 1 84 ? -33.988 2.783 21.568 1.00 89.62 84 ILE A CA 1
ATOM 664 C C . ILE A 1 84 ? -35.166 3.636 22.072 1.00 89.62 84 ILE A C 1
ATOM 666 O O . ILE A 1 84 ? -35.382 4.729 21.539 1.00 89.62 84 ILE A O 1
ATOM 670 N N . PRO A 1 85 ? -35.946 3.165 23.063 1.00 89.62 85 PRO A N 1
ATOM 671 C CA . PRO A 1 85 ? -37.004 3.960 23.678 1.00 89.62 85 PRO A CA 1
ATOM 672 C C . PRO A 1 85 ? -36.459 5.199 24.406 1.00 89.62 85 PRO A C 1
ATOM 674 O O . PRO A 1 85 ? -35.372 5.111 24.976 1.00 89.62 85 PRO A O 1
ATOM 677 N N . PRO A 1 86 ? -37.232 6.305 24.481 1.00 89.75 86 PRO A N 1
ATOM 678 C CA . PRO A 1 86 ? -36.849 7.491 25.245 1.00 89.75 86 PRO A CA 1
ATOM 679 C C . PRO A 1 86 ? -36.450 7.149 26.680 1.00 89.75 86 PRO A C 1
ATOM 681 O O . PRO A 1 86 ? -37.115 6.356 27.349 1.00 89.75 86 PRO A O 1
ATOM 684 N N . GLY A 1 87 ? -35.379 7.769 27.164 1.00 89.62 87 GLY A N 1
ATOM 685 C CA . GLY A 1 87 ? -34.809 7.417 28.455 1.00 89.62 87 GLY A CA 1
ATOM 686 C C . GLY A 1 87 ? -33.465 8.074 28.711 1.00 89.62 87 GLY A C 1
ATOM 687 O O . GLY A 1 87 ? -33.214 9.216 28.326 1.00 89.62 87 GLY A O 1
ATOM 688 N N . TYR A 1 88 ? -32.590 7.353 29.399 1.00 89.94 88 TYR A N 1
ATOM 689 C CA . TYR A 1 88 ? -31.319 7.888 29.851 1.00 89.94 88 TYR A CA 1
ATOM 690 C C . TYR A 1 88 ? -30.148 7.023 29.391 1.00 89.94 88 TYR A C 1
ATOM 692 O O . TYR A 1 88 ? -30.112 5.827 29.667 1.00 89.94 88 TYR A O 1
ATOM 700 N N . GLY A 1 89 ? -29.175 7.635 28.719 1.00 91.12 89 GLY A N 1
ATOM 701 C CA . GLY A 1 89 ? -27.953 6.981 28.276 1.00 91.12 89 GLY A CA 1
ATOM 702 C C . GLY A 1 89 ? -26.799 7.175 29.253 1.00 91.12 89 GLY A C 1
ATOM 703 O O . GLY A 1 89 ? -26.550 8.279 29.742 1.00 91.12 89 GLY A O 1
ATOM 704 N N . VAL A 1 90 ? -26.060 6.101 29.512 1.00 92.25 90 VAL A N 1
ATOM 705 C CA . VAL A 1 90 ? -24.820 6.136 30.292 1.00 92.25 90 VAL A CA 1
ATOM 706 C C . VAL A 1 90 ? -23.679 5.703 29.387 1.00 92.25 90 VAL A C 1
ATOM 708 O O . VAL A 1 90 ? -23.722 4.613 28.823 1.00 92.25 90 VAL A O 1
ATOM 711 N N . ILE A 1 91 ? -22.670 6.559 29.240 1.00 91.56 91 ILE A N 1
ATOM 712 C CA . ILE A 1 91 ? -21.508 6.291 28.392 1.00 91.56 91 ILE A CA 1
ATOM 713 C C . ILE A 1 91 ? -20.256 6.214 29.260 1.00 91.56 91 ILE A C 1
ATOM 715 O O . ILE A 1 91 ? -20.012 7.086 30.095 1.00 91.56 91 ILE A O 1
ATOM 719 N N . VAL A 1 92 ? -19.461 5.170 29.033 1.00 90.00 92 VAL A N 1
ATOM 720 C CA . VAL A 1 92 ? -18.159 4.961 29.672 1.00 90.00 92 VAL A CA 1
ATOM 721 C C . VAL A 1 92 ? -17.107 4.939 28.573 1.00 90.00 92 VAL A C 1
ATOM 723 O O . VAL A 1 92 ? -17.149 4.074 27.698 1.00 90.00 92 VAL A O 1
ATOM 726 N N . PHE A 1 93 ? -16.180 5.893 28.592 1.00 88.00 93 PHE A N 1
ATOM 727 C CA . PHE A 1 93 ? -15.064 5.908 27.648 1.00 88.00 93 PHE A CA 1
ATOM 728 C C . PHE A 1 93 ? -13.865 5.180 28.246 1.00 88.00 93 PHE A C 1
ATOM 730 O O . PHE A 1 93 ? -13.553 5.349 29.421 1.00 88.00 93 PHE A O 1
ATOM 737 N N . GLY A 1 94 ? -13.205 4.356 27.435 1.00 84.44 94 GLY A N 1
ATOM 738 C CA . GLY A 1 94 ? -11.938 3.719 27.788 1.00 84.44 94 GLY A CA 1
ATOM 739 C C . GLY A 1 94 ? -10.734 4.639 27.541 1.00 84.44 94 GLY A C 1
ATOM 740 O O . GLY A 1 94 ? -10.866 5.641 26.829 1.00 84.44 94 GLY A O 1
ATOM 741 N N . PRO A 1 95 ? -9.545 4.289 28.063 1.00 82.06 95 PRO A N 1
ATOM 742 C CA . PRO A 1 95 ? -8.347 5.132 28.009 1.00 82.06 95 PRO A CA 1
ATOM 743 C C . PRO A 1 95 ? -7.830 5.398 26.589 1.00 82.06 95 PRO A C 1
ATOM 745 O O . PRO A 1 95 ? -7.158 6.408 26.384 1.00 82.06 95 PRO A O 1
ATOM 748 N N . THR A 1 96 ? -8.161 4.522 25.633 1.00 82.62 96 THR A N 1
ATOM 749 C CA . THR A 1 96 ? -7.780 4.578 24.210 1.00 82.62 96 THR A CA 1
ATOM 750 C C . THR A 1 96 ? -8.896 5.114 23.306 1.00 82.62 96 THR A C 1
ATOM 752 O O . THR A 1 96 ? -8.805 5.039 22.080 1.00 82.62 96 THR A O 1
ATOM 755 N N . THR A 1 97 ? -9.985 5.635 23.883 1.00 87.38 97 THR A N 1
ATOM 756 C CA . THR A 1 97 ? -11.118 6.136 23.096 1.00 87.38 97 THR A CA 1
ATOM 757 C C . THR A 1 97 ? -10.707 7.363 22.289 1.00 87.38 97 THR A C 1
ATOM 759 O O . THR A 1 97 ? -10.256 8.362 22.842 1.00 87.38 97 THR A O 1
ATOM 762 N N . ILE A 1 98 ? -10.938 7.308 20.978 1.00 89.06 98 ILE A N 1
ATOM 763 C CA . ILE A 1 98 ? -10.748 8.432 20.057 1.00 89.06 98 ILE A CA 1
ATOM 764 C C . ILE A 1 98 ? -12.086 9.081 19.686 1.00 89.06 98 ILE A C 1
ATOM 766 O O . ILE A 1 98 ? -13.149 8.465 19.801 1.00 89.06 98 ILE A O 1
ATOM 770 N N . MET A 1 99 ? -12.037 10.319 19.191 1.00 90.88 99 MET A N 1
ATOM 771 C CA . MET A 1 99 ? -13.207 11.157 18.917 1.00 90.88 99 MET A CA 1
ATOM 772 C C . MET A 1 99 ? -14.257 10.470 18.029 1.00 90.88 99 MET A C 1
ATOM 774 O O . MET A 1 99 ? -15.432 10.506 18.393 1.00 90.88 99 MET A O 1
ATOM 778 N N . PRO A 1 100 ? -13.899 9.772 16.928 1.00 88.62 100 PRO A N 1
ATOM 779 C CA . PRO A 1 100 ? -14.887 9.028 16.149 1.00 88.62 100 PRO A CA 1
ATOM 780 C C . PRO A 1 100 ? -15.644 7.979 16.973 1.00 88.62 100 PRO A C 1
ATOM 782 O O . PRO A 1 100 ? -16.859 7.869 16.843 1.00 88.62 100 PRO A O 1
ATOM 785 N N . GLY A 1 101 ? -14.955 7.238 17.846 1.00 88.56 101 GLY A N 1
ATOM 786 C CA . GLY A 1 101 ? -15.580 6.241 18.719 1.00 88.56 101 GLY A CA 1
ATOM 787 C C . GLY A 1 101 ? -16.498 6.881 19.760 1.00 88.56 101 GLY A C 1
ATOM 788 O O . GLY A 1 101 ? -17.629 6.432 19.945 1.00 88.56 101 GLY A O 1
ATOM 789 N N . ALA A 1 102 ? -16.052 7.983 20.370 1.00 90.25 102 ALA A N 1
ATOM 790 C CA . ALA A 1 102 ? -16.856 8.735 21.329 1.00 90.25 102 ALA A CA 1
ATOM 791 C C . ALA A 1 102 ? -18.154 9.270 20.700 1.00 90.25 102 ALA A C 1
ATOM 793 O O . ALA A 1 102 ? -19.239 9.095 21.255 1.00 90.25 102 ALA A O 1
ATOM 794 N N . MET A 1 103 ? -18.058 9.850 19.499 1.00 90.25 103 MET A N 1
ATOM 795 C CA . MET A 1 103 ? -19.217 10.358 18.765 1.00 90.25 103 MET A CA 1
ATOM 796 C C . MET A 1 103 ? -20.173 9.240 18.341 1.00 90.25 103 MET A C 1
ATOM 798 O O . MET A 1 103 ? -21.382 9.405 18.474 1.00 90.25 103 MET A O 1
ATOM 802 N N . GLN A 1 104 ? -19.661 8.089 17.890 1.00 89.31 104 GLN A N 1
ATOM 803 C CA . GLN A 1 104 ? -20.502 6.939 17.525 1.00 89.31 104 GLN A CA 1
ATOM 804 C C . GLN A 1 104 ? -21.328 6.421 18.706 1.00 89.31 104 GLN A C 1
ATOM 806 O O . GLN A 1 104 ? -22.503 6.093 18.524 1.00 89.31 104 GLN A O 1
ATOM 811 N N . ALA A 1 105 ? -20.743 6.396 19.909 1.00 89.38 105 ALA A N 1
ATOM 812 C CA . ALA A 1 105 ? -21.462 6.052 21.131 1.00 89.38 105 ALA A CA 1
ATOM 813 C C . ALA A 1 105 ? -22.571 7.074 21.434 1.00 89.38 105 ALA A C 1
ATOM 815 O O . ALA A 1 105 ? -23.721 6.684 21.637 1.00 89.38 105 ALA A O 1
ATOM 816 N N . CYS A 1 106 ? -22.264 8.376 21.378 1.00 89.25 106 CYS A N 1
ATOM 817 C CA . CYS A 1 106 ? -23.259 9.435 21.575 1.00 89.25 106 CYS A CA 1
ATOM 818 C C . CYS A 1 106 ? -24.399 9.363 20.547 1.00 89.25 106 CYS A C 1
ATOM 820 O O . CYS A 1 106 ? -25.563 9.494 20.908 1.00 89.25 106 CYS A O 1
ATOM 822 N N . TRP A 1 107 ? -24.093 9.095 19.276 1.00 87.94 107 TRP A N 1
ATOM 823 C CA . TRP A 1 107 ? -25.088 9.014 18.202 1.00 87.94 107 TRP A CA 1
ATOM 824 C C . TRP A 1 107 ? -26.046 7.825 18.309 1.00 87.94 107 TRP A C 1
ATOM 826 O O . TRP A 1 107 ? -27.066 7.818 17.617 1.00 87.94 107 TRP A O 1
ATOM 836 N N . ARG A 1 108 ? -25.773 6.833 19.173 1.00 88.38 108 ARG A N 1
ATOM 837 C CA . ARG A 1 108 ? -26.780 5.808 19.497 1.00 88.38 108 ARG A CA 1
ATOM 838 C C . ARG A 1 108 ? -27.992 6.425 20.195 1.00 88.38 108 ARG A C 1
ATOM 840 O O . ARG A 1 108 ? -29.114 5.990 19.958 1.00 88.38 108 ARG A O 1
ATOM 847 N N . LEU A 1 109 ? -27.782 7.475 20.985 1.00 88.19 109 LEU A N 1
ATOM 848 C CA . LEU A 1 109 ? -28.837 8.234 21.649 1.00 88.19 109 LEU A CA 1
ATOM 849 C C . LEU A 1 109 ? -29.405 9.273 20.672 1.00 88.19 109 LEU A C 1
ATOM 851 O O . LEU A 1 109 ? -29.065 10.454 20.701 1.00 88.19 109 LEU A O 1
ATOM 855 N N . ARG A 1 110 ? -30.258 8.829 19.745 1.00 83.75 110 ARG A N 1
ATOM 856 C CA . ARG A 1 110 ? -30.923 9.735 18.793 1.00 83.75 110 ARG A CA 1
ATOM 857 C C . ARG A 1 110 ? -31.797 10.747 19.545 1.00 83.75 110 ARG A C 1
ATOM 859 O O . ARG A 1 110 ? -32.439 10.397 20.528 1.00 83.75 110 ARG A O 1
ATOM 866 N N . GLY A 1 111 ? -31.825 12.005 19.104 1.00 82.38 111 GLY A N 1
ATOM 867 C CA . GLY A 1 111 ? -32.624 13.042 19.773 1.00 82.38 111 GLY A CA 1
ATOM 868 C C . GLY A 1 111 ? -32.123 13.406 21.179 1.00 82.38 111 GLY A C 1
ATOM 869 O O . GLY A 1 111 ? -32.935 13.665 22.070 1.00 82.38 111 GLY A O 1
ATOM 870 N N . LEU A 1 112 ? -30.802 13.395 21.396 1.00 83.19 112 LEU A N 1
ATOM 871 C CA . LEU A 1 112 ? -30.158 13.915 22.610 1.00 83.19 112 LEU A CA 1
ATOM 872 C C . LEU A 1 112 ? -30.724 15.291 22.995 1.00 83.19 112 LEU A C 1
ATOM 874 O O . LEU A 1 112 ? -30.817 16.186 22.158 1.00 83.19 112 LEU A O 1
ATOM 878 N N . GLY A 1 113 ? -31.108 15.446 24.263 1.00 77.69 113 GLY A N 1
ATOM 879 C CA . GLY A 1 113 ? -31.695 16.681 24.797 1.00 77.69 113 GLY A CA 1
ATOM 880 C C . GLY A 1 113 ? -33.211 16.820 24.609 1.00 77.69 113 GLY A C 1
ATOM 881 O O . GLY A 1 113 ? -33.811 17.661 25.268 1.00 77.69 113 GLY A O 1
ATOM 882 N N . GLN A 1 114 ? -33.841 15.985 23.774 1.00 83.19 114 GLN A N 1
ATOM 883 C CA . GLN A 1 114 ? -35.303 15.925 23.627 1.00 83.19 114 GLN A CA 1
ATOM 884 C C . GLN A 1 114 ? -35.868 14.584 24.106 1.00 83.19 114 GLN A C 1
ATOM 886 O O . GLN A 1 114 ? -36.756 14.548 24.950 1.00 83.19 114 GLN A O 1
ATOM 891 N N . GLN A 1 115 ? -35.342 13.475 23.578 1.00 86.50 115 GLN A N 1
ATOM 892 C CA . GLN A 1 115 ? -35.802 12.114 23.882 1.00 86.50 115 GLN A CA 1
ATOM 893 C C . GLN A 1 115 ? -34.883 11.382 24.861 1.00 86.50 115 GLN A C 1
ATOM 895 O O . GLN A 1 115 ? -35.342 10.517 25.607 1.00 86.50 115 GLN A O 1
ATOM 900 N N . HIS A 1 116 ? -33.590 11.718 24.857 1.00 90.12 116 HIS A N 1
ATOM 901 C CA . HIS A 1 116 ? -32.592 11.049 25.684 1.00 90.12 116 HIS A CA 1
ATOM 902 C C . HIS A 1 116 ? -31.757 12.037 26.500 1.00 90.12 116 HIS A C 1
ATOM 904 O O . HIS A 1 116 ? -31.233 13.016 25.961 1.00 90.12 116 HIS A O 1
ATOM 910 N N . GLY A 1 117 ? -31.593 11.736 27.791 1.00 88.50 117 GLY A N 1
ATOM 911 C CA . GLY A 1 117 ? -30.561 12.327 28.650 1.00 88.50 117 GLY A CA 1
ATOM 912 C C . GLY A 1 117 ? -29.242 11.550 28.572 1.00 88.50 117 GLY A C 1
ATOM 913 O O . GLY A 1 117 ? -29.229 10.402 28.128 1.00 88.50 117 GLY A O 1
ATOM 914 N N . LEU A 1 118 ? -28.130 12.155 29.006 1.00 89.75 118 LEU A N 1
ATOM 915 C CA . LEU A 1 118 ? -26.789 11.563 28.897 1.00 89.75 118 LEU A CA 1
ATOM 916 C C . LEU A 1 118 ? -25.928 11.815 30.145 1.00 89.75 118 LEU A C 1
ATOM 918 O O . LEU A 1 118 ? -25.725 12.963 30.530 1.00 89.75 118 LEU A O 1
ATOM 922 N N . LYS A 1 119 ? -25.397 10.751 30.780 1.00 89.88 119 LYS A N 1
ATOM 923 C CA . LYS A 1 119 ? -24.319 10.834 31.795 1.00 89.88 119 LYS A CA 1
ATOM 924 C C . LYS A 1 119 ? -23.072 10.206 31.205 1.00 89.88 119 LYS A C 1
ATOM 926 O O . LYS A 1 119 ? -23.126 9.120 30.630 1.00 89.88 119 LYS A O 1
ATOM 931 N N . PHE A 1 120 ? -21.948 10.846 31.475 1.00 89.81 120 PHE A N 1
ATOM 932 C CA . PHE A 1 120 ? -20.644 10.227 31.329 1.00 89.81 120 PHE A CA 1
ATOM 933 C C . PHE A 1 120 ? -20.230 9.643 32.674 1.00 89.81 120 PHE A C 1
ATOM 935 O O . PHE A 1 120 ? -20.317 10.329 33.693 1.00 89.81 120 PHE A O 1
ATOM 942 N N . LEU A 1 121 ? -19.791 8.389 32.676 1.00 87.88 121 LEU A N 1
ATOM 943 C CA . LEU A 1 121 ? -19.028 7.836 33.787 1.00 87.88 121 LEU A CA 1
ATOM 944 C C . LEU A 1 121 ? -17.558 7.879 33.405 1.00 87.88 121 LEU A C 1
ATOM 946 O O . LEU A 1 121 ? -17.173 7.433 32.322 1.00 87.88 121 LEU A O 1
ATOM 950 N N . LEU A 1 122 ? -16.758 8.436 34.303 1.00 85.50 122 LEU A N 1
ATOM 951 C CA . LEU A 1 122 ? -15.330 8.601 34.118 1.00 85.50 122 LEU A CA 1
ATOM 952 C C . LEU A 1 122 ? -14.597 7.516 34.917 1.00 85.50 122 LEU A C 1
ATOM 954 O O . LEU A 1 122 ? -14.713 7.512 36.140 1.00 85.50 122 LEU A O 1
ATOM 958 N N . PRO A 1 123 ? -13.865 6.596 3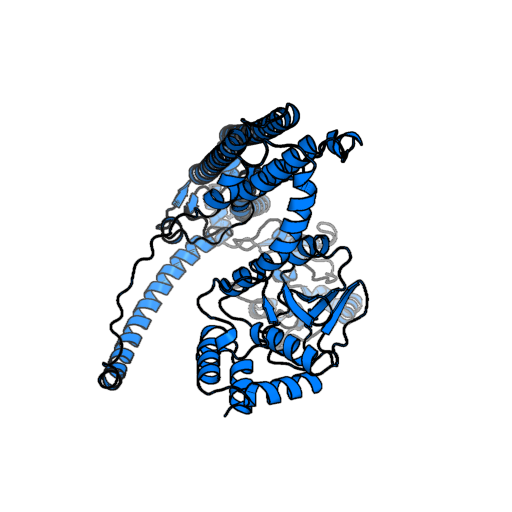4.266 1.00 86.19 123 PRO A N 1
ATOM 959 C CA . PRO A 1 123 ? -13.003 5.654 34.971 1.00 86.19 123 PRO A CA 1
ATOM 960 C C . PRO A 1 123 ? -11.889 6.369 35.744 1.00 86.19 123 PRO A C 1
ATOM 962 O O . PRO A 1 123 ? -11.332 7.353 35.251 1.00 86.19 123 PRO A O 1
ATOM 965 N N . ASP A 1 124 ? -11.503 5.820 36.899 1.00 85.38 124 ASP A N 1
ATOM 966 C CA . ASP A 1 124 ? -10.475 6.403 37.775 1.00 85.38 124 ASP A CA 1
ATOM 967 C C . ASP A 1 124 ? -9.137 6.616 37.058 1.00 85.38 124 ASP A C 1
ATOM 969 O O . ASP A 1 124 ? -8.488 7.638 37.260 1.00 85.38 124 ASP A O 1
ATOM 973 N N . SER A 1 125 ? -8.750 5.704 36.160 1.00 84.62 125 SER A N 1
ATOM 974 C CA . SER A 1 125 ? -7.514 5.829 35.376 1.00 84.62 125 SER A CA 1
ATOM 975 C C . SER A 1 125 ? -7.507 7.066 34.473 1.00 84.62 125 SER A C 1
ATOM 977 O O . SER A 1 125 ? -6.485 7.738 34.338 1.00 84.62 125 SER A O 1
ATOM 979 N N . ILE A 1 126 ? -8.653 7.400 33.874 1.00 88.19 126 ILE A N 1
ATOM 980 C CA . ILE A 1 126 ? -8.798 8.583 33.020 1.00 88.19 126 ILE A CA 1
ATOM 981 C C . ILE A 1 126 ? -8.889 9.834 33.890 1.00 88.19 126 ILE A C 1
ATOM 983 O O . ILE A 1 126 ? -8.267 10.841 33.568 1.00 88.19 126 ILE A O 1
ATOM 987 N N . ALA A 1 127 ? -9.610 9.768 35.014 1.00 88.56 127 ALA A N 1
ATOM 988 C CA . ALA A 1 127 ? -9.673 10.869 35.968 1.00 88.56 127 ALA A CA 1
ATOM 989 C C . ALA A 1 127 ? -8.274 11.247 36.475 1.00 88.56 127 ALA A C 1
ATOM 991 O O . ALA A 1 127 ? -7.903 12.413 36.403 1.00 88.56 127 ALA A O 1
ATOM 992 N N . GLN A 1 128 ? -7.471 10.267 36.899 1.00 87.81 128 GLN A N 1
ATOM 993 C CA . GLN A 1 128 ? -6.087 10.470 37.335 1.00 87.81 128 GLN A CA 1
ATOM 994 C C . GLN A 1 128 ? -5.220 11.082 36.232 1.00 87.81 128 GLN A C 1
ATOM 996 O O . GLN A 1 128 ? -4.514 12.053 36.500 1.00 87.81 128 GLN A O 1
ATOM 1001 N N . ARG A 1 129 ? -5.316 10.573 34.994 1.00 87.88 129 ARG A N 1
ATOM 1002 C CA . ARG A 1 129 ? -4.600 11.131 33.836 1.00 87.88 129 ARG A CA 1
ATOM 1003 C C . ARG A 1 129 ? -4.945 12.603 33.623 1.00 87.88 129 ARG A C 1
ATOM 1005 O O . ARG A 1 129 ? -4.047 13.438 33.594 1.00 87.88 129 ARG A O 1
ATOM 1012 N N . ILE A 1 130 ? -6.234 12.936 33.548 1.00 89.19 130 ILE A N 1
ATOM 1013 C CA . ILE A 1 130 ? -6.681 14.321 33.353 1.00 89.19 130 ILE A CA 1
ATOM 1014 C C . ILE A 1 130 ? -6.209 15.205 34.513 1.00 89.19 130 ILE A C 1
ATOM 1016 O O . ILE A 1 130 ? -5.627 16.258 34.274 1.00 89.19 130 ILE A O 1
ATOM 1020 N N . CYS A 1 131 ? -6.401 14.761 35.757 1.00 88.44 131 CYS A N 1
ATOM 1021 C CA . CYS A 1 131 ? -5.983 15.490 36.953 1.00 88.44 131 CYS A CA 1
ATOM 1022 C C . CYS A 1 131 ? -4.477 15.769 36.979 1.00 88.44 131 CYS A C 1
ATOM 1024 O O . CYS A 1 131 ? -4.089 16.873 37.348 1.00 88.44 131 CYS A O 1
ATOM 1026 N N . SER A 1 132 ? -3.648 14.807 36.558 1.00 86.06 132 SER A N 1
ATOM 1027 C CA . SER A 1 132 ? -2.189 14.968 36.499 1.00 86.06 132 SER A CA 1
ATOM 1028 C C . SER A 1 132 ? -1.731 15.999 35.466 1.00 86.06 132 SER A C 1
ATOM 1030 O O . SER A 1 132 ? -0.671 16.592 35.618 1.00 86.06 132 SER A O 1
ATOM 1032 N N . GLU A 1 133 ? -2.534 16.237 34.427 1.00 84.06 133 GLU A N 1
ATOM 1033 C CA . GLU A 1 133 ? -2.215 17.195 33.367 1.00 84.06 133 GLU A CA 1
ATOM 1034 C C . GLU A 1 133 ? -2.768 18.601 33.634 1.00 84.06 133 GLU A C 1
ATOM 1036 O O . GLU A 1 133 ? -2.295 19.565 33.032 1.00 84.06 133 GLU A O 1
ATOM 1041 N N . THR A 1 134 ? -3.801 18.731 34.472 1.00 82.38 134 THR A N 1
ATOM 1042 C CA . THR A 1 134 ? -4.500 20.005 34.710 1.00 82.38 134 THR A CA 1
ATOM 1043 C C . THR A 1 134 ? -4.372 20.532 36.140 1.00 82.38 134 THR A C 1
ATOM 1045 O O . THR A 1 134 ? -4.971 21.563 36.433 1.00 82.38 134 THR A O 1
ATOM 1048 N N . ASP A 1 135 ? -3.673 19.829 37.039 1.00 80.69 135 ASP A N 1
ATOM 1049 C CA . ASP A 1 135 ? -3.602 20.129 38.484 1.00 80.69 135 ASP A CA 1
ATOM 1050 C C . ASP A 1 135 ? -4.989 20.296 39.147 1.00 80.69 135 ASP A C 1
ATOM 1052 O O . ASP A 1 135 ? -5.194 21.058 40.096 1.00 80.69 135 ASP A O 1
ATOM 1056 N N . MET A 1 136 ? -5.993 19.568 38.648 1.00 83.94 136 MET A N 1
ATOM 1057 C CA . MET A 1 136 ? -7.369 19.631 39.156 1.00 83.94 136 MET A CA 1
ATOM 1058 C C . MET A 1 136 ? -7.697 18.429 40.036 1.00 83.94 136 MET A C 1
ATOM 1060 O O . MET A 1 136 ? -7.216 17.324 39.811 1.00 83.94 136 MET A O 1
ATOM 1064 N N . LYS A 1 137 ? -8.600 18.612 41.005 1.00 84.19 137 LYS A N 1
ATOM 1065 C CA . LYS A 1 137 ? -9.166 17.498 41.782 1.00 84.19 137 LYS A CA 1
ATOM 1066 C C . LYS A 1 137 ? -10.239 16.749 40.970 1.00 84.19 137 LYS A C 1
ATOM 1068 O O . LYS A 1 137 ? -10.991 17.409 40.248 1.00 84.19 137 LYS A O 1
ATOM 1073 N N . PRO A 1 138 ? -10.403 15.421 41.147 1.00 80.50 138 PRO A N 1
ATOM 1074 C CA . PRO A 1 138 ? -11.405 14.626 40.424 1.00 80.50 138 PRO A CA 1
ATOM 1075 C C . PRO A 1 138 ? -12.843 15.154 40.539 1.00 80.50 138 PRO A C 1
ATOM 1077 O O . PRO A 1 138 ? -13.610 15.071 39.585 1.00 80.50 138 PRO A O 1
ATOM 1080 N N . SER A 1 139 ? -13.198 15.758 41.679 1.00 81.44 139 SER A N 1
ATOM 1081 C CA . SER A 1 139 ? -14.522 16.347 41.932 1.00 81.44 139 SER A CA 1
ATOM 1082 C C . SER A 1 139 ? -14.876 17.518 41.011 1.00 81.44 139 SER A C 1
ATOM 1084 O O . SER A 1 139 ? -16.049 17.846 40.869 1.00 81.44 139 SER A O 1
ATOM 1086 N N . ASN A 1 140 ? -13.872 18.156 40.405 1.00 85.50 140 ASN A N 1
ATOM 1087 C CA . ASN A 1 140 ? -14.040 19.345 39.570 1.00 85.50 140 ASN A CA 1
ATOM 1088 C C . ASN A 1 140 ? -13.992 19.012 38.071 1.00 85.50 140 ASN A C 1
ATOM 1090 O O . ASN A 1 140 ? -14.062 19.914 37.234 1.00 85.50 140 ASN A O 1
ATOM 1094 N N . LEU A 1 141 ? -13.848 17.731 37.717 1.00 87.56 141 LEU A N 1
ATOM 1095 C CA . LEU A 1 141 ? -13.824 17.303 36.327 1.00 87.56 141 LEU A CA 1
ATOM 1096 C C . LEU A 1 141 ? -15.213 17.441 35.705 1.00 87.56 141 LEU A C 1
ATOM 1098 O O . LEU A 1 141 ? -16.228 17.023 36.255 1.00 87.56 141 LEU A O 1
ATOM 1102 N N . SER A 1 142 ? -15.237 18.011 34.507 1.00 88.31 142 SER A N 1
ATOM 1103 C CA . SER A 1 142 ? -16.446 18.160 33.698 1.00 88.31 142 SER A CA 1
ATOM 1104 C C . SER A 1 142 ? -16.321 17.376 32.395 1.00 88.31 142 SER A C 1
ATOM 1106 O O . SER A 1 142 ? -15.226 16.980 31.989 1.00 88.31 142 SER A O 1
ATOM 1108 N N . TRP A 1 143 ? -17.440 17.197 31.694 1.00 86.62 143 TRP A N 1
ATOM 1109 C CA . TRP A 1 143 ? -17.459 16.529 30.390 1.00 86.62 143 TRP A CA 1
ATOM 1110 C C . TRP A 1 143 ? -16.523 17.199 29.366 1.00 86.62 143 TRP A C 1
ATOM 1112 O O . TRP A 1 143 ? -15.964 16.512 28.518 1.00 86.62 143 TRP A O 1
ATOM 1122 N N . LEU A 1 144 ? -16.279 18.512 29.471 1.00 89.00 144 LEU A N 1
ATOM 1123 C CA . LEU A 1 144 ? -15.330 19.225 28.606 1.00 89.00 144 LEU A CA 1
ATOM 1124 C C . LEU A 1 144 ? -13.903 18.684 28.755 1.00 89.00 144 LEU A C 1
ATOM 1126 O O . LEU A 1 144 ? -13.210 18.491 27.760 1.00 89.00 144 LEU A O 1
ATOM 1130 N N . HIS A 1 145 ? -13.478 18.393 29.986 1.00 90.75 145 HIS A N 1
ATOM 1131 C CA . HIS A 1 145 ? -12.148 17.851 30.261 1.00 90.75 145 HIS A CA 1
ATOM 1132 C C . HIS A 1 145 ? -11.988 16.448 29.666 1.00 90.75 145 HIS A C 1
ATOM 1134 O O . HIS A 1 145 ? -10.971 16.152 29.043 1.00 90.75 145 HIS A O 1
ATOM 1140 N N . LEU A 1 146 ? -13.035 15.627 29.765 1.00 89.94 146 LEU A N 1
ATOM 1141 C CA . LEU A 1 146 ? -13.092 14.302 29.151 1.00 89.94 146 LEU A CA 1
ATOM 1142 C C . LEU A 1 146 ? -12.984 14.366 27.619 1.00 89.94 146 LEU A C 1
ATOM 1144 O O . LEU A 1 146 ? -12.189 13.645 27.023 1.00 89.94 146 LEU A O 1
ATOM 1148 N N . PHE A 1 147 ? -13.730 15.256 26.961 1.00 91.38 147 PHE A N 1
ATOM 1149 C CA . PHE A 1 147 ? -13.635 15.411 25.504 1.00 91.38 147 PHE A CA 1
ATOM 1150 C C . PHE A 1 147 ? -12.298 16.013 25.050 1.00 91.38 147 PHE A C 1
ATOM 1152 O O . PHE A 1 147 ? -11.809 15.666 23.972 1.00 91.38 147 PHE A O 1
ATOM 1159 N N . ASN A 1 148 ? -11.677 16.872 25.863 1.00 90.50 148 ASN A N 1
ATOM 1160 C CA . ASN A 1 148 ? -10.330 17.374 25.600 1.00 90.50 148 ASN A CA 1
ATOM 1161 C C . ASN A 1 148 ? -9.279 16.256 25.676 1.00 90.50 148 ASN A C 1
ATOM 1163 O O . ASN A 1 148 ? -8.413 16.189 24.804 1.00 90.50 148 ASN A O 1
ATOM 1167 N N . ASP A 1 149 ? -9.383 15.349 26.648 1.00 90.50 149 ASP A N 1
ATOM 1168 C CA . ASP A 1 149 ? -8.540 14.151 26.732 1.00 90.50 149 ASP A CA 1
ATOM 1169 C C . ASP A 1 149 ? -8.742 13.231 25.516 1.00 90.50 149 ASP A C 1
ATOM 1171 O O . ASP A 1 149 ? -7.779 12.900 24.827 1.00 90.50 149 ASP A O 1
ATOM 1175 N N . ILE A 1 150 ? -9.989 12.932 25.137 1.00 91.00 150 ILE A N 1
ATOM 1176 C CA . ILE A 1 150 ? -10.301 12.144 23.927 1.00 91.00 150 ILE A CA 1
ATOM 1177 C C . ILE A 1 150 ? -9.724 12.801 22.665 1.00 91.00 150 ILE A C 1
ATOM 1179 O O . ILE A 1 150 ? -9.224 12.123 21.761 1.00 91.00 150 ILE A O 1
ATOM 1183 N N . LYS A 1 151 ? -9.756 14.136 22.578 1.00 90.19 151 LYS A N 1
ATOM 1184 C CA . LYS A 1 151 ? -9.143 14.881 21.472 1.00 90.19 151 LYS A CA 1
ATOM 1185 C C . LYS A 1 151 ? -7.622 14.708 21.455 1.00 90.19 151 LYS A C 1
ATOM 1187 O O . LYS A 1 151 ? -7.068 14.497 20.376 1.00 90.19 151 LYS A O 1
ATOM 1192 N N . LYS A 1 152 ? -6.955 14.739 22.614 1.00 87.50 152 LYS A N 1
ATOM 1193 C CA . LYS A 1 152 ? -5.515 14.447 22.732 1.00 87.50 152 LYS A CA 1
ATOM 1194 C C . LYS A 1 152 ? -5.198 13.012 22.300 1.00 87.50 152 LYS A C 1
ATOM 1196 O O . LYS A 1 152 ? -4.325 12.832 21.458 1.00 87.50 152 LYS A O 1
ATOM 1201 N N . GLN A 1 153 ? -5.962 12.020 22.762 1.00 86.69 153 GLN A N 1
ATOM 1202 C CA . GLN A 1 153 ? -5.801 10.617 22.344 1.00 86.69 153 GLN A CA 1
ATOM 1203 C C . GLN A 1 153 ? -5.993 10.439 20.831 1.00 86.69 153 GLN A C 1
ATOM 1205 O O . GLN A 1 153 ? -5.257 9.703 20.177 1.00 86.69 153 GLN A O 1
ATOM 1210 N N . THR A 1 154 ? -6.949 11.167 20.247 1.00 86.25 154 THR A N 1
ATOM 1211 C CA . THR A 1 154 ? -7.165 11.173 18.793 1.00 86.25 154 THR A CA 1
ATOM 1212 C C . THR A 1 154 ? -5.937 11.698 18.059 1.00 86.25 154 THR A C 1
ATOM 1214 O O . THR A 1 154 ? -5.477 11.054 17.119 1.00 86.25 154 THR A O 1
ATOM 1217 N N . LEU A 1 155 ? -5.379 12.828 18.504 1.00 84.56 155 LEU A N 1
ATOM 1218 C CA . LEU A 1 155 ? -4.158 13.383 17.920 1.00 84.56 155 LEU A CA 1
ATOM 1219 C C . LEU A 1 155 ? -2.987 12.405 18.048 1.00 84.56 155 LEU A C 1
ATOM 1221 O O . LEU A 1 155 ? -2.306 12.158 17.058 1.00 84.56 155 LEU A O 1
ATOM 1225 N N . GLU A 1 156 ? -2.802 11.791 19.217 1.00 83.56 156 GLU A N 1
ATOM 1226 C CA . GLU A 1 156 ? -1.729 10.822 19.457 1.00 83.56 156 GLU A CA 1
ATOM 1227 C C . GLU A 1 156 ? -1.845 9.596 18.540 1.00 83.56 156 GLU A C 1
ATOM 1229 O O . GLU A 1 156 ? -0.870 9.195 17.906 1.00 83.56 156 GLU A O 1
ATOM 1234 N N . SER A 1 157 ? -3.058 9.058 18.370 1.00 81.19 157 SER A N 1
ATOM 1235 C CA . SER A 1 157 ? -3.317 7.937 17.453 1.00 81.19 157 SER A CA 1
ATOM 1236 C C . SER A 1 157 ? -3.019 8.277 15.985 1.00 81.19 157 SER A C 1
ATOM 1238 O O . SER A 1 157 ? -2.663 7.399 15.198 1.00 81.19 157 SER A O 1
ATOM 1240 N N . GLN A 1 158 ? -3.133 9.556 15.611 1.00 83.12 158 GLN A N 1
ATOM 1241 C CA . GLN A 1 158 ? -2.911 10.038 14.249 1.00 83.12 158 GLN A CA 1
ATOM 1242 C C . GLN A 1 158 ? -1.453 10.405 13.965 1.00 83.12 158 GLN A C 1
ATOM 1244 O O . GLN A 1 158 ? -1.074 10.441 12.797 1.00 83.12 158 GLN A O 1
ATOM 1249 N N . LYS A 1 159 ? -0.611 10.624 14.985 1.00 85.00 159 LYS A N 1
ATOM 1250 C CA . LYS A 1 159 ? 0.792 11.038 14.802 1.00 85.00 159 LYS A CA 1
ATOM 1251 C C . LYS A 1 159 ? 1.580 10.116 13.873 1.00 85.00 159 LYS A C 1
ATOM 1253 O O . LYS A 1 159 ? 2.287 10.597 12.991 1.00 85.00 159 LYS A O 1
ATOM 1258 N N . GLY A 1 160 ? 1.415 8.800 14.014 1.00 80.50 160 GLY A N 1
ATOM 1259 C CA . GLY A 1 160 ? 2.070 7.825 13.135 1.00 80.50 160 GLY A CA 1
ATOM 1260 C C . GLY A 1 160 ? 1.600 7.908 11.676 1.00 80.50 160 GLY A C 1
ATOM 1261 O O . GLY A 1 160 ? 2.415 7.839 10.758 1.00 80.50 160 GLY A O 1
ATOM 1262 N N . LEU A 1 161 ? 0.297 8.116 11.452 1.00 79.88 161 LEU A N 1
ATOM 1263 C CA . LEU A 1 161 ? -0.270 8.310 10.111 1.00 79.88 161 LEU A CA 1
ATOM 1264 C C . LEU A 1 161 ? 0.194 9.632 9.490 1.00 79.88 161 LEU A C 1
ATOM 1266 O O . LEU A 1 161 ? 0.527 9.671 8.309 1.00 79.88 161 LEU A O 1
ATOM 1270 N N . ASN A 1 162 ? 0.266 10.695 10.291 1.00 86.62 162 ASN A N 1
ATOM 1271 C CA . ASN A 1 162 ? 0.757 11.997 9.855 1.00 86.62 162 ASN A CA 1
ATOM 1272 C C . ASN A 1 162 ? 2.233 11.926 9.457 1.00 86.62 162 ASN A C 1
ATOM 1274 O O . ASN A 1 162 ? 2.596 12.435 8.401 1.00 86.62 162 ASN A O 1
ATOM 1278 N N . LEU A 1 163 ? 3.068 11.248 10.254 1.00 87.00 163 LEU A N 1
ATOM 1279 C CA . LEU A 1 163 ? 4.472 11.016 9.913 1.00 87.00 163 LEU A CA 1
ATOM 1280 C C . LEU A 1 163 ? 4.593 10.264 8.589 1.00 87.00 163 LEU A C 1
ATOM 1282 O O . LEU A 1 163 ? 5.335 10.694 7.710 1.00 87.00 163 LEU A O 1
ATOM 1286 N N . LYS A 1 164 ? 3.828 9.179 8.423 1.00 84.38 164 LYS A N 1
ATOM 1287 C CA . LYS A 1 164 ? 3.796 8.417 7.172 1.00 84.38 164 LYS A CA 1
ATOM 1288 C C . LYS A 1 164 ? 3.439 9.309 5.982 1.00 84.38 164 LYS A C 1
ATOM 1290 O O . LYS A 1 164 ? 4.166 9.297 4.996 1.00 84.38 164 LYS A O 1
ATOM 1295 N N . GLY A 1 165 ? 2.382 10.113 6.098 1.00 84.94 165 GLY A N 1
ATOM 1296 C CA . GLY A 1 165 ? 1.964 11.032 5.039 1.00 84.94 165 GLY A CA 1
ATOM 1297 C C . GLY A 1 165 ? 3.022 12.090 4.708 1.00 84.94 165 GLY A C 1
ATOM 1298 O O . GLY A 1 165 ? 3.233 12.403 3.539 1.00 84.94 165 GLY A O 1
ATOM 1299 N N . THR A 1 166 ? 3.735 12.618 5.708 1.00 88.00 166 THR A N 1
ATOM 1300 C CA . THR A 1 166 ? 4.858 13.545 5.483 1.00 88.00 166 THR A CA 1
ATOM 1301 C C . THR A 1 166 ? 6.009 12.860 4.743 1.00 88.00 166 THR A C 1
ATOM 1303 O O . THR A 1 166 ? 6.509 13.405 3.760 1.00 88.00 166 THR A O 1
ATOM 1306 N N . LYS A 1 167 ? 6.392 11.644 5.155 1.00 88.06 167 LYS A N 1
ATOM 1307 C CA . LYS A 1 167 ? 7.448 10.861 4.490 1.00 88.06 167 LYS A CA 1
ATOM 1308 C C . LYS A 1 167 ? 7.066 10.483 3.060 1.00 88.06 167 LYS A C 1
ATOM 1310 O O . LYS A 1 167 ? 7.903 10.548 2.166 1.00 88.06 167 LYS A O 1
ATOM 1315 N N . GLU A 1 168 ? 5.807 10.120 2.820 1.00 88.19 168 GLU A N 1
ATOM 1316 C CA . GLU A 1 168 ? 5.298 9.822 1.476 1.00 88.19 168 GLU A CA 1
ATOM 1317 C C . GLU A 1 168 ? 5.407 11.038 0.554 1.00 88.19 168 GLU A C 1
ATOM 1319 O O . GLU A 1 168 ? 5.961 10.903 -0.531 1.00 88.19 168 GLU A O 1
ATOM 1324 N N . LYS A 1 169 ? 5.023 12.239 1.010 1.00 88.75 169 LYS A N 1
ATOM 1325 C CA . LYS A 1 169 ? 5.188 13.472 0.217 1.00 88.75 169 LYS A CA 1
ATOM 1326 C C . LYS A 1 169 ? 6.630 13.709 -0.231 1.00 88.75 169 LYS A C 1
ATOM 1328 O O . LYS A 1 169 ? 6.838 14.125 -1.363 1.00 88.75 169 LYS A O 1
ATOM 1333 N N . ILE A 1 170 ? 7.609 13.440 0.634 1.00 90.06 170 ILE A N 1
ATOM 1334 C CA . ILE A 1 170 ? 9.038 13.574 0.307 1.00 90.06 170 ILE A CA 1
ATOM 1335 C C . ILE A 1 170 ? 9.456 12.491 -0.697 1.00 90.06 170 ILE A C 1
ATOM 1337 O O . ILE A 1 170 ? 10.061 12.786 -1.725 1.00 90.06 170 ILE A O 1
ATOM 1341 N N . ARG A 1 171 ? 9.097 11.232 -0.424 1.00 87.81 171 ARG A N 1
ATOM 1342 C CA . ARG A 1 171 ? 9.486 10.062 -1.229 1.00 87.81 171 ARG A CA 1
ATOM 1343 C C . ARG A 1 171 ? 8.810 10.007 -2.601 1.00 87.81 171 ARG A C 1
ATOM 1345 O O . ARG A 1 171 ? 9.316 9.327 -3.489 1.00 87.81 171 ARG A O 1
ATOM 1352 N N . GLU A 1 172 ? 7.675 10.677 -2.787 1.00 88.81 172 GLU A N 1
ATOM 1353 C CA . GLU A 1 172 ? 6.926 10.677 -4.047 1.00 88.81 172 GLU A CA 1
ATOM 1354 C C . GLU A 1 172 ? 7.443 11.682 -5.086 1.00 88.81 172 GLU A C 1
ATOM 1356 O O . GLU A 1 172 ? 7.169 11.497 -6.273 1.00 88.81 172 GLU A O 1
ATOM 1361 N N . ILE A 1 173 ? 8.228 12.692 -4.690 1.00 90.06 173 ILE A N 1
ATOM 1362 C CA . ILE A 1 173 ? 8.739 13.734 -5.604 1.00 90.06 173 ILE A CA 1
ATOM 1363 C C . ILE A 1 173 ? 9.469 13.110 -6.791 1.00 90.06 173 ILE A C 1
ATOM 1365 O O . ILE A 1 173 ? 9.157 13.401 -7.946 1.00 90.06 173 ILE A O 1
ATOM 1369 N N . LEU A 1 174 ? 10.424 12.226 -6.501 1.00 90.69 174 LEU A N 1
ATOM 1370 C CA . LEU A 1 174 ? 11.259 11.598 -7.511 1.00 90.69 174 LEU A CA 1
ATOM 1371 C C . LEU A 1 174 ? 10.461 10.679 -8.456 1.00 90.69 174 LEU A C 1
ATOM 1373 O O . LEU A 1 174 ? 10.515 10.904 -9.665 1.00 90.69 174 LEU A O 1
ATOM 1377 N N . PRO A 1 175 ? 9.689 9.674 -7.990 1.00 90.88 175 PRO A N 1
ATOM 1378 C CA . PRO A 1 175 ? 8.941 8.806 -8.898 1.00 90.88 175 PRO A CA 1
ATOM 1379 C C . PRO A 1 175 ? 7.856 9.549 -9.687 1.00 90.88 175 PRO A C 1
ATOM 1381 O O . PRO A 1 175 ? 7.636 9.222 -10.855 1.00 90.88 175 PRO A O 1
ATOM 1384 N N . VAL A 1 176 ? 7.189 10.551 -9.102 1.00 90.56 176 VAL A N 1
ATOM 1385 C CA . VAL A 1 176 ? 6.205 11.373 -9.827 1.00 90.56 176 VAL A CA 1
ATOM 1386 C C . VAL A 1 176 ? 6.895 12.215 -10.896 1.00 90.56 176 VAL A C 1
ATOM 1388 O O . VAL A 1 176 ? 6.464 12.193 -12.050 1.00 90.56 176 VAL A O 1
ATOM 1391 N N . GLY A 1 177 ? 7.988 12.899 -10.559 1.00 92.06 177 GLY A N 1
ATOM 1392 C CA . GLY A 1 177 ? 8.714 13.729 -11.516 1.00 92.06 177 GLY A CA 1
ATOM 1393 C C . GLY A 1 177 ? 9.385 12.919 -12.631 1.00 92.06 177 GLY A C 1
ATOM 1394 O O . GLY A 1 177 ? 9.296 13.293 -13.798 1.00 92.06 177 GLY A O 1
ATOM 1395 N N . ILE A 1 178 ? 9.942 11.740 -12.332 1.00 92.69 178 ILE A N 1
ATOM 1396 C CA . ILE A 1 178 ? 10.443 10.808 -13.357 1.00 92.69 178 ILE A CA 1
ATOM 1397 C C . ILE A 1 178 ? 9.317 10.390 -14.309 1.00 92.69 178 ILE A C 1
ATOM 1399 O O . ILE A 1 178 ? 9.500 10.414 -15.527 1.00 92.69 178 ILE A O 1
ATOM 1403 N N . ARG A 1 179 ? 8.141 10.014 -13.784 1.00 91.75 179 ARG A N 1
ATOM 1404 C CA . ARG A 1 179 ? 6.994 9.657 -14.633 1.00 91.75 179 ARG A CA 1
ATOM 1405 C C . ARG A 1 179 ? 6.600 10.819 -15.533 1.00 91.75 179 ARG A C 1
ATOM 1407 O O . ARG A 1 179 ? 6.411 10.595 -16.722 1.00 91.75 179 ARG A O 1
ATOM 1414 N N . GLN A 1 180 ? 6.554 12.039 -14.995 1.00 90.81 180 GLN A N 1
ATOM 1415 C CA . GLN A 1 180 ? 6.281 13.243 -15.778 1.00 90.81 180 GLN A CA 1
ATOM 1416 C C . GLN A 1 180 ? 7.308 13.441 -16.894 1.00 90.81 180 GLN A C 1
ATOM 1418 O O . GLN A 1 180 ? 6.902 13.695 -18.020 1.00 90.81 180 GLN A O 1
ATOM 1423 N N . ILE A 1 181 ? 8.607 13.256 -16.634 1.00 91.81 181 ILE A N 1
ATOM 1424 C CA . ILE A 1 181 ? 9.658 13.339 -17.661 1.00 91.81 181 ILE A CA 1
ATOM 1425 C C . ILE A 1 181 ? 9.428 12.317 -18.788 1.00 91.81 181 ILE A C 1
ATOM 1427 O O . ILE A 1 181 ? 9.540 12.660 -19.973 1.00 91.81 181 ILE A O 1
ATOM 1431 N N . LEU A 1 182 ? 9.113 11.069 -18.423 1.00 88.25 182 LEU A N 1
ATOM 1432 C CA . LEU A 1 182 ? 8.915 9.961 -19.364 1.00 88.25 182 LEU A CA 1
ATOM 1433 C C . LEU A 1 182 ? 7.634 10.119 -20.195 1.00 88.25 182 LEU A C 1
ATOM 1435 O O . LEU A 1 182 ? 7.639 9.811 -21.388 1.00 88.25 182 LEU A O 1
ATOM 1439 N N . SER A 1 183 ? 6.553 10.602 -19.579 1.00 87.00 183 SER A N 1
ATOM 1440 C CA . SER A 1 183 ? 5.235 10.746 -20.206 1.00 87.00 183 SER A CA 1
ATOM 1441 C C . SER A 1 183 ? 4.948 12.153 -20.736 1.00 87.00 183 SER A C 1
ATOM 1443 O O . SER A 1 183 ? 3.835 12.401 -21.200 1.00 87.00 183 SER A O 1
ATOM 1445 N N . LYS A 1 184 ? 5.903 13.091 -20.641 1.00 85.50 184 LYS A N 1
ATOM 1446 C CA . LYS A 1 184 ? 5.709 14.489 -21.048 1.00 85.50 184 LYS A CA 1
ATOM 1447 C C . LYS A 1 184 ? 5.272 14.555 -22.505 1.00 85.50 184 LYS A C 1
ATOM 1449 O O . LYS A 1 184 ? 5.938 14.014 -23.390 1.00 85.50 184 LYS A O 1
ATOM 1454 N N . HIS A 1 185 ? 4.168 15.252 -22.747 1.00 85.56 185 HIS A N 1
ATOM 1455 C CA . HIS A 1 185 ? 3.709 15.522 -24.099 1.00 85.56 185 HIS A CA 1
ATOM 1456 C C . HIS A 1 185 ? 4.737 16.381 -24.848 1.00 85.56 185 HIS A C 1
ATOM 1458 O O . HIS A 1 185 ? 5.199 17.400 -24.331 1.00 85.56 185 HIS A O 1
ATOM 1464 N N . LEU A 1 186 ? 5.078 15.982 -26.074 1.00 83.31 186 LEU A N 1
ATOM 1465 C CA . LEU A 1 186 ? 6.005 16.706 -26.938 1.00 83.31 186 LEU A CA 1
ATOM 1466 C C . LEU A 1 186 ? 5.261 17.152 -28.194 1.00 83.31 186 LEU A C 1
ATOM 1468 O O . LEU A 1 186 ? 5.093 16.357 -29.111 1.00 83.31 186 LEU A O 1
ATOM 1472 N N . ALA A 1 187 ? 4.903 18.435 -28.281 1.00 82.38 187 ALA A N 1
ATOM 1473 C CA . ALA A 1 187 ? 4.155 19.000 -29.415 1.00 82.38 187 ALA A CA 1
ATOM 1474 C C . ALA A 1 187 ? 4.840 18.810 -30.785 1.00 82.38 187 ALA A C 1
ATOM 1476 O O . ALA A 1 187 ? 4.219 18.926 -31.839 1.00 82.38 187 ALA A O 1
ATOM 1477 N N . ALA A 1 188 ? 6.146 18.528 -30.806 1.00 77.75 188 ALA A N 1
ATOM 1478 C CA . ALA A 1 188 ? 6.840 18.175 -32.039 1.00 77.75 188 ALA A CA 1
ATOM 1479 C C . ALA A 1 188 ? 6.392 16.819 -32.607 1.00 77.75 188 ALA A C 1
ATOM 1481 O O . ALA A 1 188 ? 6.417 16.665 -33.824 1.00 77.75 188 ALA A O 1
ATOM 1482 N N . ARG A 1 189 ? 5.958 15.872 -31.760 1.00 80.25 189 ARG A N 1
ATOM 1483 C CA . ARG A 1 189 ? 5.438 14.559 -32.175 1.00 80.25 189 ARG A CA 1
ATOM 1484 C C . ARG A 1 189 ? 4.093 14.653 -32.889 1.00 80.25 189 ARG A C 1
ATOM 1486 O O . ARG A 1 189 ? 3.758 13.740 -33.632 1.00 80.25 189 ARG A O 1
ATOM 1493 N N . ASP A 1 190 ? 3.368 15.755 -32.736 1.00 82.25 190 ASP A N 1
ATOM 1494 C CA . ASP A 1 190 ? 2.095 15.971 -33.435 1.00 82.25 190 ASP A CA 1
ATOM 1495 C C . ASP A 1 190 ? 2.300 16.454 -34.877 1.00 82.25 190 ASP A C 1
ATOM 1497 O O . ASP A 1 190 ? 1.387 16.425 -35.700 1.00 82.25 190 ASP A O 1
ATOM 1501 N N . LYS A 1 191 ? 3.509 16.920 -35.212 1.00 81.06 191 LYS A N 1
ATOM 1502 C CA . LYS A 1 191 ? 3.814 17.468 -36.536 1.00 81.06 191 LYS A CA 1
ATOM 1503 C C . LYS A 1 191 ? 4.147 16.342 -37.510 1.00 81.06 191 LYS A C 1
ATOM 1505 O O . LYS A 1 191 ? 5.013 15.518 -37.233 1.00 81.06 191 LYS A O 1
ATOM 1510 N N . MET A 1 192 ? 3.565 16.376 -38.710 1.00 76.19 192 MET A N 1
ATOM 1511 C CA . MET A 1 192 ? 3.810 15.374 -39.765 1.00 76.19 192 MET A CA 1
ATOM 1512 C C . MET A 1 192 ? 5.303 15.222 -40.113 1.00 76.19 192 MET A C 1
ATOM 1514 O O . MET A 1 192 ? 5.782 14.116 -40.334 1.00 76.19 192 MET A O 1
ATOM 1518 N N . VAL A 1 193 ? 6.062 16.323 -40.052 1.00 76.19 193 VAL A N 1
ATOM 1519 C CA . VAL A 1 193 ? 7.519 16.363 -40.285 1.00 76.19 193 VAL A CA 1
ATOM 1520 C C . VAL A 1 193 ? 8.305 15.485 -39.300 1.00 76.19 193 VAL A C 1
ATOM 1522 O O . VAL A 1 193 ? 9.384 15.008 -39.632 1.00 76.19 193 VAL A O 1
ATOM 1525 N N . PHE A 1 194 ? 7.794 15.243 -38.088 1.00 76.38 194 PHE A N 1
ATOM 1526 C CA . PHE A 1 194 ? 8.438 14.337 -37.129 1.00 76.38 194 PHE A CA 1
ATOM 1527 C C . PHE A 1 194 ? 8.360 12.869 -37.574 1.00 76.38 194 PHE A C 1
ATOM 1529 O O . PHE A 1 194 ? 9.264 12.083 -37.290 1.00 76.38 194 PHE A O 1
ATOM 1536 N N . TRP A 1 195 ? 7.298 12.510 -38.296 1.00 76.06 195 TRP A N 1
ATOM 1537 C CA . TRP A 1 195 ? 7.039 11.152 -38.775 1.00 76.06 195 TRP A CA 1
ATOM 1538 C C . TRP A 1 195 ? 7.566 10.888 -40.188 1.00 76.06 195 TRP A C 1
ATOM 1540 O O . TRP A 1 195 ? 7.451 9.760 -40.669 1.00 76.06 195 TRP A O 1
ATOM 1550 N N . ASP A 1 196 ? 8.173 11.894 -40.823 1.00 73.50 196 ASP A N 1
ATOM 1551 C CA . ASP A 1 196 ? 8.711 11.799 -42.176 1.00 73.50 196 ASP A CA 1
ATOM 1552 C C . ASP A 1 196 ? 9.750 10.668 -42.285 1.00 73.50 196 ASP A C 1
ATOM 1554 O O . ASP A 1 196 ? 10.740 10.588 -41.548 1.00 73.50 196 ASP A O 1
ATOM 1558 N N . ILE A 1 197 ? 9.492 9.753 -43.215 1.00 64.69 197 ILE A N 1
ATOM 1559 C CA . ILE A 1 197 ? 10.317 8.573 -43.479 1.00 64.69 197 ILE A CA 1
ATOM 1560 C C . ILE A 1 197 ? 11.609 8.978 -44.199 1.00 64.69 197 ILE A C 1
ATOM 1562 O O . ILE A 1 197 ? 12.625 8.308 -44.029 1.00 64.69 197 ILE A O 1
ATOM 1566 N N . LEU A 1 198 ? 11.595 10.100 -44.925 1.00 56.72 198 LEU A N 1
ATOM 1567 C CA . LEU A 1 198 ? 12.746 10.617 -45.663 1.00 56.72 198 LEU A CA 1
ATOM 1568 C C . LEU A 1 198 ? 13.752 11.350 -44.758 1.00 56.72 198 LEU A C 1
ATOM 1570 O O . LEU A 1 198 ? 14.913 11.494 -45.130 1.00 56.72 198 LEU A O 1
ATOM 1574 N N . HIS A 1 199 ? 13.350 11.746 -43.541 1.00 61.78 199 HIS A N 1
ATOM 1575 C CA . HIS A 1 199 ? 14.201 12.460 -42.576 1.00 61.78 199 HIS A CA 1
ATOM 1576 C C . HIS A 1 199 ? 14.125 11.856 -41.155 1.00 61.78 199 HIS A C 1
ATOM 1578 O O . HIS A 1 199 ? 13.773 12.542 -40.189 1.00 61.78 199 HIS A O 1
ATOM 1584 N N . PRO A 1 200 ? 14.497 10.572 -40.968 1.00 68.62 200 PRO A N 1
ATOM 1585 C CA . PRO A 1 200 ? 14.201 9.808 -39.751 1.00 68.62 200 PRO A CA 1
ATOM 1586 C C . PRO A 1 200 ? 15.048 10.192 -38.526 1.00 68.62 200 PRO A C 1
ATOM 1588 O O . PRO A 1 200 ? 14.795 9.676 -37.437 1.00 68.62 200 PRO A O 1
ATOM 1591 N N . ILE A 1 201 ? 16.045 11.070 -38.681 1.00 73.31 201 ILE A N 1
ATOM 1592 C CA . ILE A 1 201 ? 17.070 11.360 -37.666 1.00 73.31 201 ILE A CA 1
ATOM 1593 C C . ILE A 1 201 ? 16.439 11.826 -36.348 1.00 73.31 201 ILE A C 1
ATOM 1595 O O . ILE A 1 201 ? 16.746 11.268 -35.299 1.00 73.31 201 ILE A O 1
ATOM 1599 N N . ARG A 1 202 ? 15.497 12.780 -36.394 1.00 74.62 202 ARG A N 1
ATOM 1600 C CA . ARG A 1 202 ? 14.853 13.331 -35.183 1.00 74.62 202 ARG A CA 1
ATOM 1601 C C . ARG A 1 202 ? 14.092 12.270 -34.391 1.00 74.62 202 ARG A C 1
ATOM 1603 O O . ARG A 1 202 ? 14.192 12.218 -33.169 1.00 74.62 202 ARG A O 1
ATOM 1610 N N . ARG A 1 203 ? 13.352 11.412 -35.094 1.00 77.56 203 ARG A N 1
ATOM 1611 C CA . ARG A 1 203 ? 12.612 10.294 -34.499 1.00 77.56 203 ARG A CA 1
ATOM 1612 C C . ARG A 1 203 ? 13.566 9.254 -33.911 1.00 77.56 203 ARG A C 1
ATOM 1614 O O . ARG A 1 203 ? 13.322 8.773 -32.812 1.00 77.56 203 ARG A O 1
ATOM 1621 N N . GLY A 1 204 ? 14.651 8.929 -34.614 1.00 75.75 204 GLY A N 1
ATOM 1622 C CA . GLY A 1 204 ? 15.681 8.017 -34.114 1.00 75.75 204 GLY A CA 1
ATOM 1623 C C . GLY A 1 204 ? 16.334 8.528 -32.829 1.00 75.75 204 GLY A C 1
ATOM 1624 O O . GLY A 1 204 ? 16.432 7.787 -31.856 1.00 75.75 204 GLY A O 1
ATOM 1625 N N . GLU A 1 205 ? 16.713 9.807 -32.790 1.00 79.81 205 GLU A N 1
ATOM 1626 C CA . GLU A 1 205 ? 17.260 10.447 -31.589 1.00 79.81 205 GLU A CA 1
ATOM 1627 C C . GLU A 1 205 ? 16.264 10.454 -30.426 1.00 79.81 205 GLU A C 1
ATOM 1629 O O . GLU A 1 205 ? 16.645 10.135 -29.304 1.00 79.81 205 GLU A O 1
ATOM 1634 N N . ASP A 1 206 ? 14.995 10.780 -30.679 1.00 82.06 206 ASP A N 1
ATOM 1635 C CA . ASP A 1 206 ? 13.953 10.798 -29.648 1.00 82.06 206 ASP A CA 1
ATOM 1636 C C . ASP A 1 206 ? 13.728 9.405 -29.038 1.00 82.06 206 ASP A C 1
ATOM 1638 O O . ASP A 1 206 ? 13.693 9.261 -27.815 1.00 82.06 206 ASP A O 1
ATOM 1642 N N . VAL A 1 207 ? 13.668 8.365 -29.876 1.00 81.62 207 VAL A N 1
ATOM 1643 C CA . VAL A 1 207 ? 13.557 6.967 -29.429 1.00 81.62 207 VAL A CA 1
ATOM 1644 C C . VAL A 1 207 ? 14.786 6.551 -28.618 1.00 81.62 207 VAL A C 1
ATOM 1646 O O . VAL A 1 207 ? 14.641 5.952 -27.554 1.00 81.62 207 VAL A O 1
ATOM 1649 N N . LEU A 1 208 ? 15.995 6.902 -29.068 1.00 77.75 208 LEU A N 1
ATOM 1650 C CA . LEU A 1 208 ? 17.228 6.605 -28.333 1.00 77.75 208 LEU A CA 1
ATOM 1651 C C . LEU A 1 208 ? 17.269 7.306 -26.971 1.00 77.75 208 LEU A C 1
ATOM 1653 O O . LEU A 1 208 ? 17.653 6.683 -25.981 1.00 77.75 208 LEU A O 1
ATOM 1657 N N . ILE A 1 209 ? 16.855 8.574 -26.896 1.00 83.81 209 ILE A N 1
ATOM 1658 C CA . ILE A 1 209 ? 16.746 9.300 -25.624 1.00 83.81 209 ILE A CA 1
ATOM 1659 C C . ILE A 1 209 ? 15.749 8.588 -24.709 1.00 83.81 209 ILE A C 1
ATOM 1661 O O . ILE A 1 209 ? 16.065 8.358 -23.546 1.00 83.81 209 ILE A O 1
ATOM 1665 N N . GLN A 1 210 ? 14.576 8.198 -25.219 1.00 83.88 210 GLN A N 1
ATOM 1666 C CA . GLN A 1 210 ? 13.565 7.505 -24.420 1.00 83.88 210 GLN A CA 1
ATOM 1667 C C . GLN A 1 210 ? 14.047 6.165 -23.866 1.00 83.88 210 GLN A C 1
ATOM 1669 O O . GLN A 1 210 ? 13.839 5.911 -22.683 1.00 83.88 210 GLN A O 1
ATOM 1674 N N . ILE A 1 211 ? 14.691 5.329 -24.685 1.00 80.38 211 ILE A N 1
ATOM 1675 C CA . ILE A 1 211 ? 15.198 4.018 -24.255 1.00 80.38 211 ILE A CA 1
ATOM 1676 C C . ILE A 1 211 ? 16.228 4.196 -23.137 1.00 80.38 211 ILE A C 1
ATOM 1678 O O . ILE A 1 211 ? 16.056 3.655 -22.047 1.00 80.38 211 ILE A O 1
ATOM 1682 N N . ASN A 1 212 ? 17.249 5.026 -23.371 1.00 83.38 212 ASN A N 1
ATOM 1683 C CA . ASN A 1 212 ? 18.305 5.256 -22.384 1.00 83.38 212 ASN A CA 1
ATOM 1684 C C . ASN A 1 212 ? 17.762 5.890 -21.096 1.00 83.38 212 ASN A C 1
ATOM 1686 O O . ASN A 1 212 ? 18.217 5.572 -20.000 1.00 83.38 212 ASN A O 1
ATOM 1690 N N . LEU A 1 213 ? 16.780 6.789 -21.210 1.00 87.12 213 LEU A N 1
ATOM 1691 C CA . LEU A 1 213 ? 16.148 7.412 -20.053 1.00 87.12 213 LEU A CA 1
ATOM 1692 C C . LEU A 1 213 ? 15.303 6.408 -19.265 1.00 87.12 213 LEU A C 1
ATOM 1694 O O . LEU A 1 213 ? 15.315 6.443 -18.037 1.00 87.12 213 LEU A O 1
ATOM 1698 N N . HIS A 1 214 ? 14.606 5.497 -19.944 1.00 86.62 214 HIS A N 1
ATOM 1699 C CA . HIS A 1 214 ? 13.853 4.425 -19.299 1.00 86.62 214 HIS A CA 1
ATOM 1700 C C . HIS A 1 214 ? 14.783 3.485 -18.522 1.00 86.62 214 HIS A C 1
ATOM 1702 O O . HIS A 1 214 ? 14.535 3.206 -17.351 1.00 86.62 214 HIS A O 1
ATOM 1708 N N . GLU A 1 215 ? 15.902 3.077 -19.123 1.00 83.38 215 GLU A N 1
ATOM 1709 C CA . GLU A 1 215 ? 16.919 2.266 -18.444 1.00 83.38 215 GLU A CA 1
ATOM 1710 C C . GLU A 1 215 ? 17.530 2.996 -17.244 1.00 83.38 215 GLU A C 1
ATOM 1712 O O . GLU A 1 215 ? 17.593 2.445 -16.146 1.00 83.38 215 GLU A O 1
ATOM 1717 N N . ALA A 1 216 ? 17.914 4.264 -17.415 1.00 86.44 216 ALA A N 1
ATOM 1718 C CA . ALA A 1 216 ? 18.493 5.065 -16.342 1.00 86.44 216 ALA A CA 1
ATOM 1719 C C . ALA A 1 216 ? 17.527 5.306 -15.175 1.00 86.44 216 ALA A C 1
ATOM 1721 O O . ALA A 1 216 ? 17.977 5.471 -14.040 1.00 86.44 216 ALA A O 1
ATOM 1722 N N . THR A 1 217 ? 16.219 5.343 -15.445 1.00 89.50 217 THR A N 1
ATOM 1723 C CA . THR A 1 217 ? 15.185 5.637 -14.443 1.00 89.50 217 THR A CA 1
ATOM 1724 C C . THR A 1 217 ? 14.575 4.392 -13.793 1.00 89.50 217 THR A C 1
ATOM 1726 O O . THR A 1 217 ? 13.903 4.508 -12.766 1.00 89.50 217 THR A O 1
ATOM 1729 N N . ARG A 1 218 ? 14.838 3.198 -14.342 1.00 85.50 218 ARG A N 1
ATOM 1730 C CA . ARG A 1 218 ? 14.249 1.923 -13.907 1.00 85.50 218 ARG A CA 1
ATOM 1731 C C . ARG A 1 218 ? 14.420 1.667 -12.413 1.00 85.50 218 ARG A C 1
ATOM 1733 O O . ARG A 1 218 ? 13.433 1.394 -11.738 1.00 85.50 218 ARG A O 1
ATOM 1740 N N . ASP A 1 219 ? 15.635 1.806 -11.890 1.00 83.38 219 ASP A N 1
ATOM 1741 C CA . ASP A 1 219 ? 15.942 1.497 -10.483 1.00 83.38 219 ASP A CA 1
ATOM 1742 C C . ASP A 1 219 ? 15.246 2.441 -9.488 1.00 83.38 219 ASP A C 1
ATOM 1744 O O . ASP A 1 219 ? 15.030 2.081 -8.333 1.00 83.38 219 ASP A O 1
ATOM 1748 N N . PHE A 1 220 ? 14.855 3.639 -9.932 1.00 85.75 220 PHE A N 1
ATOM 1749 C CA . PHE A 1 220 ? 14.131 4.602 -9.100 1.00 85.75 220 PHE A CA 1
ATOM 1750 C C . PHE A 1 220 ? 12.624 4.312 -9.049 1.00 85.75 220 PHE A C 1
ATOM 1752 O O . PHE A 1 220 ? 11.960 4.641 -8.068 1.00 85.75 220 PHE A O 1
ATOM 1759 N N . LEU A 1 221 ? 12.068 3.702 -10.102 1.00 83.69 221 LEU A N 1
ATOM 1760 C CA . LEU A 1 221 ? 10.642 3.368 -10.197 1.00 83.69 221 LEU A CA 1
ATOM 1761 C C . LEU A 1 221 ? 10.339 1.941 -9.732 1.00 83.69 221 LEU A C 1
ATOM 1763 O O . LEU A 1 221 ? 9.285 1.680 -9.149 1.00 83.69 221 LEU A O 1
ATOM 1767 N N . CYS A 1 222 ? 11.252 1.013 -9.999 1.00 76.06 222 CYS A N 1
ATOM 1768 C CA . CYS A 1 222 ? 11.135 -0.393 -9.660 1.00 76.06 222 CYS A CA 1
ATOM 1769 C C . CYS A 1 222 ? 11.992 -0.675 -8.428 1.00 76.06 222 CYS A C 1
ATOM 1771 O O . CYS A 1 222 ? 13.214 -0.748 -8.516 1.00 76.06 222 CYS A O 1
ATOM 1773 N N . LYS A 1 223 ? 11.350 -0.888 -7.274 1.00 62.28 223 LYS A N 1
ATOM 1774 C CA . LYS A 1 223 ? 12.050 -1.331 -6.064 1.00 62.28 223 LYS A CA 1
ATOM 1775 C C . LYS A 1 223 ? 12.658 -2.714 -6.305 1.00 62.28 223 LYS A C 1
ATOM 1777 O O . LYS A 1 223 ? 11.964 -3.722 -6.183 1.00 62.28 223 LYS A O 1
ATOM 1782 N N . SER A 1 224 ? 13.945 -2.778 -6.637 1.00 55.38 224 SER A N 1
ATOM 1783 C CA . SER A 1 224 ? 14.676 -4.040 -6.551 1.00 55.38 224 SER A CA 1
ATOM 1784 C C . SER A 1 224 ? 14.780 -4.409 -5.069 1.00 55.38 224 SER A C 1
ATOM 1786 O O . SER A 1 224 ? 15.229 -3.592 -4.267 1.00 55.38 224 SER A O 1
ATOM 1788 N N . LYS A 1 225 ? 14.343 -5.614 -4.683 1.00 51.53 225 LYS A N 1
ATOM 1789 C CA . LYS A 1 225 ? 14.571 -6.165 -3.336 1.00 51.53 225 LYS A CA 1
ATOM 1790 C C . LYS A 1 225 ? 16.038 -6.583 -3.187 1.00 51.53 225 LYS A C 1
ATOM 1792 O O . LYS A 1 225 ? 16.331 -7.744 -2.916 1.00 51.53 225 LYS A O 1
ATOM 1797 N N . LYS A 1 226 ? 16.978 -5.675 -3.438 1.00 55.53 226 LYS A N 1
ATOM 1798 C CA . LYS A 1 226 ? 18.354 -5.908 -3.014 1.00 55.53 226 LYS A CA 1
ATOM 1799 C C . LYS A 1 226 ? 18.348 -5.753 -1.503 1.00 55.53 226 LYS A C 1
ATOM 1801 O O . LYS A 1 226 ? 18.083 -4.660 -1.017 1.00 55.53 226 LYS A O 1
ATOM 1806 N N . ALA A 1 227 ? 18.547 -6.865 -0.799 1.00 52.09 227 ALA A N 1
ATOM 1807 C CA . ALA A 1 227 ? 18.824 -6.824 0.626 1.00 52.09 227 ALA A CA 1
ATOM 1808 C C . ALA A 1 227 ? 20.049 -5.927 0.823 1.00 52.09 227 ALA A C 1
ATOM 1810 O O . ALA A 1 227 ? 21.053 -6.102 0.124 1.00 52.09 227 ALA A O 1
ATOM 1811 N N . ASP A 1 228 ? 19.938 -4.955 1.717 1.00 54.59 228 ASP A N 1
ATOM 1812 C CA . ASP A 1 228 ? 21.055 -4.136 2.167 1.00 54.59 228 ASP A CA 1
ATOM 1813 C C . ASP A 1 228 ? 21.337 -4.594 3.596 1.00 54.59 228 ASP A C 1
ATOM 1815 O O . ASP A 1 228 ? 20.722 -4.080 4.526 1.00 54.59 228 ASP A O 1
ATOM 1819 N N . PRO A 1 229 ? 22.240 -5.572 3.808 1.00 56.09 229 PRO A N 1
ATOM 1820 C CA . PRO A 1 229 ? 22.479 -6.133 5.134 1.00 56.09 229 PRO A CA 1
ATOM 1821 C C . PRO A 1 229 ? 22.875 -5.061 6.158 1.00 56.09 229 PRO A C 1
ATOM 1823 O O . PRO A 1 229 ? 22.620 -5.200 7.348 1.00 56.09 229 PRO A O 1
ATOM 1826 N N . THR A 1 230 ? 23.481 -3.964 5.711 1.00 58.09 230 THR A N 1
ATOM 1827 C CA . THR A 1 230 ? 23.857 -2.851 6.580 1.00 58.09 230 THR A CA 1
ATOM 1828 C C . THR A 1 230 ? 22.662 -2.026 7.065 1.00 58.09 230 THR A C 1
ATOM 1830 O O . THR A 1 230 ? 22.706 -1.557 8.199 1.00 58.09 230 THR A O 1
ATOM 1833 N N . GLN A 1 231 ? 21.600 -1.874 6.265 1.00 57.09 231 GLN A N 1
ATOM 1834 C CA . GLN A 1 231 ? 20.331 -1.265 6.706 1.00 57.09 231 GLN A CA 1
ATOM 1835 C C . GLN A 1 231 ? 19.378 -2.272 7.361 1.00 57.09 231 GLN A C 1
ATOM 1837 O O . GLN A 1 231 ? 18.685 -1.939 8.319 1.00 57.09 231 GLN A O 1
ATOM 1842 N N . ASP A 1 232 ? 19.337 -3.503 6.857 1.00 56.19 232 ASP A N 1
ATOM 1843 C CA . ASP A 1 232 ? 18.399 -4.536 7.301 1.00 56.19 232 ASP A CA 1
ATOM 1844 C C . ASP A 1 232 ? 18.787 -5.106 8.680 1.00 56.19 232 ASP A C 1
ATOM 1846 O O . ASP A 1 232 ? 17.920 -5.567 9.424 1.00 56.19 232 ASP A O 1
ATOM 1850 N N . TYR A 1 233 ? 20.074 -5.032 9.053 1.00 64.62 233 TYR A N 1
ATOM 1851 C CA . TYR A 1 233 ? 20.603 -5.495 10.344 1.00 64.62 233 TYR A CA 1
ATOM 1852 C C . TYR A 1 233 ? 21.200 -4.378 11.218 1.00 64.62 233 TYR A C 1
ATOM 1854 O O . TYR A 1 233 ? 21.860 -4.677 12.218 1.00 64.62 233 TYR A O 1
ATOM 1862 N N . SER A 1 234 ? 20.993 -3.093 10.896 1.00 60.22 234 SER A N 1
ATOM 1863 C CA . SER A 1 234 ? 21.426 -2.012 11.791 1.00 60.22 234 SER A CA 1
ATOM 1864 C C . SER A 1 234 ? 20.672 -2.086 13.126 1.00 60.22 234 SER A C 1
ATOM 1866 O O . SER A 1 234 ? 19.469 -2.356 13.143 1.00 60.22 234 SER A O 1
ATOM 1868 N N . PRO A 1 235 ? 21.326 -1.834 14.273 1.00 68.00 235 PRO A N 1
ATOM 1869 C CA . PRO A 1 235 ? 20.627 -1.784 15.550 1.00 68.00 235 PRO A CA 1
ATOM 1870 C C . PRO A 1 235 ? 19.548 -0.696 15.512 1.00 68.00 235 PRO A C 1
ATOM 1872 O O . PRO A 1 235 ? 19.787 0.428 15.059 1.00 68.00 235 PRO A O 1
ATOM 1875 N N . THR A 1 236 ? 18.346 -1.043 15.978 1.00 72.81 236 THR A N 1
ATOM 1876 C CA . THR A 1 236 ? 17.241 -0.087 16.062 1.00 72.81 236 THR A CA 1
ATOM 1877 C C . THR A 1 236 ? 17.577 0.966 17.110 1.00 72.81 236 THR A C 1
ATOM 1879 O O . THR A 1 236 ? 17.642 0.663 18.300 1.00 72.81 236 THR A O 1
ATOM 1882 N N . SER A 1 237 ? 17.803 2.201 16.671 1.00 79.12 237 SER A N 1
ATOM 1883 C CA . SER A 1 237 ? 17.994 3.359 17.541 1.00 79.12 237 SER A CA 1
ATOM 1884 C C . SER A 1 237 ? 16.781 4.275 17.459 1.00 79.12 237 SER A C 1
ATOM 1886 O O . SER A 1 237 ? 16.125 4.381 16.421 1.00 79.12 237 SER A O 1
ATOM 1888 N N . ILE A 1 238 ? 16.478 4.939 18.569 1.00 82.56 238 ILE A N 1
ATOM 1889 C CA . ILE A 1 238 ? 15.434 5.957 18.625 1.00 82.56 238 ILE A CA 1
ATOM 1890 C C . ILE A 1 238 ? 16.076 7.287 18.231 1.00 82.56 238 ILE A C 1
ATOM 1892 O O . ILE A 1 238 ? 17.058 7.694 18.847 1.00 82.56 238 ILE A O 1
ATOM 1896 N N . ILE A 1 239 ? 15.542 7.925 17.194 1.00 84.06 239 ILE A N 1
ATOM 1897 C CA . ILE A 1 239 ? 15.972 9.238 16.694 1.00 84.06 239 ILE A CA 1
ATOM 1898 C C . ILE A 1 239 ? 14.807 10.225 16.756 1.00 84.06 239 ILE A C 1
ATOM 1900 O O . ILE A 1 239 ? 13.650 9.804 16.867 1.00 84.06 239 ILE A O 1
ATOM 1904 N N . SER A 1 240 ? 15.089 11.527 16.684 1.00 88.31 240 SER A N 1
ATOM 1905 C CA . SER A 1 240 ? 14.012 12.519 16.604 1.00 88.31 240 SER A CA 1
ATOM 1906 C C . SER A 1 240 ? 13.296 12.432 15.253 1.00 88.31 240 SER A C 1
ATOM 1908 O O . SER A 1 240 ? 13.858 11.968 14.254 1.00 88.31 240 SER A O 1
ATOM 1910 N N . PHE A 1 241 ? 12.040 12.879 15.193 1.00 87.75 241 PHE A N 1
ATOM 1911 C CA . PHE A 1 241 ? 11.341 12.941 13.907 1.00 87.75 241 PHE A CA 1
ATOM 1912 C C . PHE A 1 241 ? 11.990 13.941 12.941 1.00 87.75 241 PHE A C 1
ATOM 1914 O O . PHE A 1 241 ? 11.909 13.731 11.733 1.00 87.75 241 PHE A O 1
ATOM 1921 N N . GLU A 1 242 ? 12.635 15.005 13.437 1.00 91.50 242 GLU A N 1
ATOM 1922 C CA . GLU A 1 242 ? 13.362 15.939 12.572 1.00 91.50 242 GLU A CA 1
ATOM 1923 C C . GLU A 1 242 ? 14.543 15.238 11.891 1.00 91.50 242 GLU A C 1
ATOM 1925 O O . GLU A 1 242 ? 14.714 15.370 10.681 1.00 91.50 242 GLU A O 1
ATOM 1930 N N . GLU A 1 243 ? 15.312 14.441 12.641 1.00 89.31 243 GLU A N 1
ATOM 1931 C CA . GLU A 1 243 ? 16.436 13.667 12.102 1.00 89.31 243 GLU A CA 1
ATOM 1932 C C . GLU A 1 243 ? 15.983 12.615 11.077 1.00 89.31 243 GLU A C 1
ATOM 1934 O O . GLU A 1 243 ? 16.646 12.406 10.061 1.00 89.31 243 GLU A O 1
ATOM 1939 N N . ASP A 1 244 ? 14.851 11.949 11.317 1.00 88.50 244 ASP A N 1
ATOM 1940 C CA . ASP A 1 244 ? 14.281 10.964 10.387 1.00 88.50 244 ASP A CA 1
ATOM 1941 C C . ASP A 1 244 ? 13.800 11.606 9.078 1.00 88.50 244 ASP A C 1
ATOM 1943 O O . ASP A 1 244 ? 14.095 11.105 7.990 1.00 88.50 244 ASP A O 1
ATOM 1947 N N . ILE A 1 245 ? 13.102 12.744 9.164 1.00 90.56 245 ILE A N 1
ATOM 1948 C CA . ILE A 1 245 ? 12.668 13.502 7.984 1.00 90.56 245 ILE A CA 1
ATOM 1949 C C . ILE A 1 245 ? 13.874 14.026 7.200 1.00 90.56 245 ILE A C 1
ATOM 1951 O O . ILE A 1 245 ? 13.903 13.897 5.974 1.00 90.56 245 ILE A O 1
ATOM 1955 N N . GLN A 1 246 ? 14.893 14.543 7.888 1.00 91.25 246 GLN A N 1
ATOM 1956 C CA . GLN A 1 246 ? 16.110 15.030 7.245 1.00 91.25 246 GLN A CA 1
ATOM 1957 C C . GLN A 1 246 ? 16.841 13.914 6.488 1.00 91.25 246 GLN A C 1
ATOM 1959 O O . GLN A 1 246 ? 17.235 14.104 5.337 1.00 91.25 246 GLN A O 1
ATOM 1964 N N . LYS A 1 247 ? 16.948 12.713 7.074 1.00 89.50 247 LYS A N 1
ATOM 1965 C CA . LYS A 1 247 ? 17.525 11.538 6.396 1.00 89.50 247 LYS A CA 1
ATOM 1966 C C . LYS A 1 247 ? 16.778 11.173 5.115 1.00 89.50 247 LYS A C 1
ATOM 1968 O O . LYS A 1 247 ? 17.415 10.843 4.112 1.00 89.50 247 LYS A O 1
ATOM 1973 N N . ASP A 1 248 ? 15.447 11.228 5.134 1.00 89.56 248 ASP A N 1
ATOM 1974 C CA . ASP A 1 248 ? 14.620 10.967 3.953 1.00 89.56 248 ASP A CA 1
ATOM 1975 C C . ASP A 1 248 ? 14.851 12.030 2.861 1.00 89.56 248 ASP A C 1
ATOM 1977 O O . ASP A 1 248 ? 15.030 11.673 1.692 1.00 89.56 248 ASP A O 1
ATOM 1981 N N . ILE A 1 249 ? 14.915 13.316 3.229 1.00 92.88 249 ILE A N 1
ATOM 1982 C CA . ILE A 1 249 ? 15.204 14.430 2.306 1.00 92.88 249 ILE A CA 1
ATOM 1983 C C . ILE A 1 249 ? 16.596 14.270 1.684 1.00 92.88 249 ILE A C 1
ATOM 1985 O O . ILE A 1 249 ? 16.741 14.316 0.462 1.00 92.88 249 ILE A O 1
ATOM 1989 N N . GLU A 1 250 ? 17.624 14.020 2.493 1.00 91.88 250 GLU A N 1
ATOM 1990 C CA . GLU A 1 250 ? 18.996 13.797 2.022 1.00 91.88 250 GLU A CA 1
ATOM 1991 C C . GLU A 1 250 ? 19.118 12.543 1.151 1.00 91.88 250 GLU A C 1
ATOM 1993 O O . GLU A 1 250 ? 19.886 12.510 0.185 1.00 91.88 250 GLU A O 1
ATOM 1998 N N . GLY A 1 251 ? 18.353 11.496 1.467 1.00 90.25 251 GLY A N 1
ATOM 1999 C CA . GLY A 1 251 ? 18.211 10.315 0.622 1.00 90.25 251 GLY A CA 1
ATOM 2000 C C . GLY A 1 251 ? 17.666 10.669 -0.762 1.00 90.25 251 GLY A C 1
ATOM 2001 O O . GLY A 1 251 ? 18.266 10.290 -1.769 1.00 90.25 251 GLY A O 1
ATOM 2002 N N . GLN A 1 252 ? 16.585 11.452 -0.824 1.00 91.81 252 GLN A N 1
ATOM 2003 C CA . GLN A 1 252 ? 16.003 11.912 -2.089 1.00 91.81 252 GLN A CA 1
ATOM 2004 C C . GLN A 1 252 ? 16.948 12.838 -2.871 1.00 91.81 252 GLN A C 1
ATOM 2006 O O . GLN A 1 252 ? 17.114 12.648 -4.076 1.00 91.81 252 GLN A O 1
ATOM 2011 N N . LYS A 1 253 ? 17.640 13.777 -2.207 1.00 93.81 253 LYS A N 1
ATOM 2012 C CA . LYS A 1 253 ? 18.650 14.648 -2.843 1.00 93.81 253 LYS A CA 1
ATOM 2013 C C . LYS A 1 253 ? 19.762 13.829 -3.503 1.00 93.81 253 LYS A C 1
ATOM 2015 O O . LYS A 1 253 ? 20.119 14.085 -4.653 1.00 93.81 253 LYS A O 1
ATOM 2020 N N . ARG A 1 254 ? 20.273 12.803 -2.809 1.00 92.69 254 ARG A N 1
ATOM 2021 C CA . ARG A 1 254 ? 21.289 11.884 -3.355 1.00 92.69 254 ARG A CA 1
ATOM 2022 C C . ARG A 1 254 ? 20.785 11.131 -4.585 1.00 92.69 254 ARG A C 1
ATOM 2024 O O . ARG A 1 254 ? 21.498 11.064 -5.582 1.00 92.69 254 ARG A O 1
ATOM 2031 N N . GLN A 1 255 ? 19.559 10.609 -4.539 1.00 91.88 255 GLN A N 1
ATOM 2032 C CA . GLN A 1 255 ? 18.952 9.916 -5.679 1.00 91.88 255 GLN A CA 1
ATOM 2033 C C . GLN A 1 255 ? 18.738 10.846 -6.883 1.00 91.88 255 GLN A C 1
ATOM 2035 O O . GLN A 1 255 ? 18.965 10.443 -8.025 1.00 91.88 255 GLN A O 1
ATOM 2040 N N . LEU A 1 256 ? 18.350 12.101 -6.650 1.00 93.69 256 LEU A N 1
ATOM 2041 C CA . LEU A 1 256 ? 18.175 13.081 -7.720 1.00 93.69 256 LEU A CA 1
ATOM 2042 C C . LEU A 1 256 ? 19.512 13.452 -8.384 1.00 93.69 256 LEU A C 1
ATOM 2044 O O . LEU A 1 256 ? 19.588 13.559 -9.609 1.00 93.69 256 LEU A O 1
ATOM 2048 N N . GLU A 1 257 ? 20.584 13.589 -7.600 1.00 94.31 257 GLU A N 1
ATOM 2049 C CA . GLU A 1 257 ? 21.926 13.832 -8.141 1.00 94.31 257 GLU A CA 1
ATOM 2050 C C . GLU A 1 257 ? 22.450 12.611 -8.920 1.00 94.31 257 GLU A C 1
ATOM 2052 O O . GLU A 1 257 ? 23.083 12.757 -9.969 1.00 94.31 257 GLU A O 1
ATOM 2057 N N . GLU A 1 258 ? 22.131 11.390 -8.482 1.00 93.38 258 GLU A N 1
ATOM 2058 C CA . GLU A 1 258 ? 22.400 10.174 -9.257 1.00 93.38 258 GLU A CA 1
ATOM 2059 C C . GLU A 1 258 ? 21.666 10.195 -10.610 1.00 93.38 258 GLU A C 1
ATOM 2061 O O . GLU A 1 258 ? 22.286 9.956 -11.651 1.00 93.38 258 GLU A O 1
ATOM 2066 N N . LEU A 1 259 ? 20.372 10.538 -10.625 1.00 93.94 259 LEU A N 1
ATOM 2067 C CA . LEU A 1 259 ? 19.585 10.667 -11.855 1.00 93.94 259 LEU A CA 1
ATOM 2068 C C . LEU A 1 259 ? 20.191 11.710 -12.805 1.00 93.94 259 LEU A C 1
ATOM 2070 O O . LEU A 1 259 ? 20.370 11.438 -13.995 1.00 93.94 259 LEU A O 1
ATOM 2074 N N . LYS A 1 260 ? 20.563 12.882 -12.284 1.00 95.38 260 LYS A N 1
ATOM 2075 C CA . LYS A 1 260 ? 21.222 13.950 -13.048 1.00 95.38 260 LYS A CA 1
ATOM 2076 C C . LYS A 1 260 ? 22.525 13.469 -13.685 1.00 95.38 260 LYS A C 1
ATOM 2078 O O . LYS A 1 260 ? 22.770 13.725 -14.866 1.00 95.38 260 LYS A O 1
ATOM 2083 N N . ASN A 1 261 ? 23.338 12.721 -12.941 1.00 94.12 261 ASN A N 1
ATOM 2084 C CA . ASN A 1 261 ? 24.573 12.139 -13.456 1.00 94.12 261 ASN A CA 1
ATOM 2085 C C . ASN A 1 261 ? 24.312 11.086 -14.542 1.00 94.12 261 ASN A C 1
ATOM 2087 O O . ASN A 1 261 ? 24.983 11.110 -15.577 1.00 94.12 261 ASN A O 1
ATOM 2091 N N . LYS A 1 262 ? 23.304 10.218 -14.371 1.00 92.25 262 LYS A N 1
ATOM 2092 C CA . LYS A 1 262 ? 22.890 9.263 -15.413 1.00 92.25 262 LYS A CA 1
ATOM 2093 C C . LYS A 1 262 ? 22.461 9.988 -16.695 1.00 92.25 262 LYS A C 1
ATOM 2095 O O . LYS A 1 262 ? 22.961 9.660 -17.769 1.00 92.25 262 LYS A O 1
ATOM 2100 N N . VAL A 1 263 ? 21.635 11.033 -16.601 1.00 93.06 263 VAL A N 1
ATOM 2101 C CA . VAL A 1 263 ? 21.212 11.834 -17.768 1.00 93.06 263 VAL A CA 1
ATOM 2102 C C . VAL A 1 263 ? 22.393 12.533 -18.444 1.00 93.06 263 VAL A C 1
ATOM 2104 O O . VAL A 1 263 ? 22.508 12.501 -19.671 1.00 93.06 263 VAL A O 1
ATOM 2107 N N . LYS A 1 264 ? 23.327 13.096 -17.669 1.00 92.50 264 LYS A N 1
ATOM 2108 C CA . LYS A 1 264 ? 24.552 13.717 -18.197 1.00 92.50 264 LYS A CA 1
ATOM 2109 C C . LYS A 1 264 ? 25.414 12.721 -18.979 1.00 92.50 264 LYS A C 1
ATOM 2111 O O . LYS A 1 264 ? 25.975 13.077 -20.018 1.00 92.50 264 LYS A O 1
ATOM 2116 N N . MET A 1 265 ? 25.506 11.478 -18.508 1.00 89.44 265 MET A N 1
ATOM 2117 C CA . MET A 1 265 ? 26.220 10.406 -19.206 1.00 89.44 265 MET A CA 1
ATOM 2118 C C . MET A 1 265 ? 25.548 10.037 -20.531 1.00 89.44 265 MET A C 1
ATOM 2120 O O . MET A 1 265 ? 26.242 9.933 -21.545 1.00 89.44 265 MET A O 1
ATOM 2124 N N . ILE A 1 266 ? 24.213 9.934 -20.555 1.00 87.25 266 ILE A N 1
ATOM 2125 C CA . ILE A 1 266 ? 23.450 9.704 -21.793 1.00 87.25 266 ILE A CA 1
ATOM 2126 C C . ILE A 1 266 ? 23.706 10.849 -22.777 1.00 87.25 266 ILE A C 1
ATOM 2128 O O . ILE A 1 266 ? 24.130 10.601 -23.906 1.00 87.25 266 ILE A O 1
ATOM 2132 N N . LYS A 1 267 ? 23.556 12.105 -22.337 1.00 88.62 267 LYS A N 1
ATOM 2133 C CA . LYS A 1 267 ? 23.829 13.297 -23.153 1.00 88.62 267 LYS A CA 1
ATOM 2134 C C . LYS A 1 267 ? 25.228 13.228 -23.761 1.00 88.62 267 LYS A C 1
ATOM 2136 O O . LYS A 1 267 ? 25.362 13.298 -24.978 1.00 88.62 267 LYS A O 1
ATOM 2141 N N . LYS A 1 268 ? 26.267 12.992 -22.948 1.00 85.56 268 LYS A N 1
ATOM 2142 C CA . LYS A 1 268 ? 27.662 12.883 -23.411 1.00 85.56 268 LYS A CA 1
ATOM 2143 C C . LYS A 1 268 ? 27.856 11.776 -24.452 1.00 85.56 268 LYS A C 1
ATOM 2145 O O . LYS A 1 268 ? 28.577 11.997 -25.420 1.00 85.56 268 LYS A O 1
ATOM 2150 N N . SER A 1 269 ? 27.197 10.627 -24.287 1.00 80.31 269 SER A N 1
ATOM 2151 C CA . SER A 1 269 ? 27.257 9.529 -25.263 1.00 80.31 269 SER A CA 1
ATOM 2152 C C . SER A 1 269 ? 26.631 9.887 -26.620 1.00 80.31 269 SER A C 1
ATOM 2154 O O . SER A 1 269 ? 27.016 9.325 -27.641 1.00 80.31 269 SER A O 1
ATOM 2156 N N . MET A 1 270 ? 25.726 10.874 -26.649 1.00 73.88 270 MET A N 1
ATOM 2157 C CA . MET A 1 270 ? 25.031 11.338 -27.854 1.00 73.88 270 MET A CA 1
ATOM 2158 C C . MET A 1 270 ? 25.616 12.630 -28.461 1.00 73.88 270 MET A C 1
ATOM 2160 O O . MET A 1 270 ? 25.320 12.944 -29.613 1.00 73.88 270 MET A O 1
ATOM 2164 N N . VAL A 1 271 ? 26.465 13.379 -27.737 1.00 59.31 271 VAL A N 1
ATOM 2165 C CA . VAL A 1 271 ? 26.959 14.727 -28.120 1.00 59.31 271 VAL A CA 1
ATOM 2166 C C . VAL A 1 271 ? 27.653 14.778 -29.488 1.00 59.31 271 VAL A C 1
ATOM 2168 O O . VAL A 1 271 ? 27.506 15.776 -30.186 1.00 59.31 271 VAL A O 1
ATOM 2171 N N . PHE A 1 272 ? 28.338 13.717 -29.928 1.00 50.31 272 PHE A N 1
ATOM 2172 C CA . PHE A 1 272 ? 28.989 13.688 -31.250 1.00 50.31 272 PHE A CA 1
ATOM 2173 C C . PHE A 1 272 ? 27.990 13.672 -32.430 1.00 50.31 272 PHE A C 1
ATOM 2175 O O . PHE A 1 272 ? 28.381 13.893 -33.570 1.00 50.31 272 PHE A O 1
ATOM 2182 N N . ARG A 1 273 ? 26.697 13.416 -32.175 1.00 55.19 273 ARG A N 1
ATOM 2183 C CA . ARG A 1 273 ? 25.658 13.215 -33.203 1.00 55.19 273 ARG A CA 1
ATOM 2184 C C . ARG A 1 273 ? 24.373 14.021 -32.966 1.00 55.19 273 ARG A C 1
ATOM 2186 O O . ARG A 1 273 ? 23.454 13.922 -33.766 1.00 55.19 273 ARG A O 1
ATOM 2193 N N . ALA A 1 274 ? 24.309 14.807 -31.887 1.00 60.56 274 ALA A N 1
ATOM 2194 C CA . ALA A 1 274 ? 23.084 15.460 -31.438 1.00 60.56 274 ALA A CA 1
ATOM 2195 C C . ALA A 1 274 ? 22.672 16.629 -32.348 1.00 60.56 274 ALA A C 1
ATOM 2197 O O . ALA A 1 274 ? 23.340 17.676 -32.381 1.00 60.56 274 ALA A O 1
ATOM 2198 N N . THR A 1 275 ? 21.528 16.481 -33.018 1.00 74.38 275 THR A N 1
ATOM 2199 C CA . THR A 1 275 ? 20.852 17.586 -33.703 1.00 74.38 275 THR A CA 1
ATOM 2200 C C . THR A 1 275 ? 20.361 18.641 -32.699 1.00 74.38 275 THR A C 1
ATOM 2202 O O . THR A 1 275 ? 20.359 18.437 -31.480 1.00 74.38 275 THR A O 1
ATOM 2205 N N . GLY A 1 276 ? 19.895 19.792 -33.201 1.00 81.69 276 GLY A N 1
ATOM 2206 C CA . GLY A 1 276 ? 19.248 20.807 -32.359 1.00 81.69 276 GLY A CA 1
ATOM 2207 C C . GLY A 1 276 ? 18.052 20.262 -31.564 1.00 81.69 276 GLY A C 1
ATOM 2208 O O . GLY A 1 276 ? 17.810 20.712 -30.448 1.00 81.69 276 GLY A O 1
ATOM 2209 N N . TRP A 1 277 ? 17.364 19.241 -32.090 1.00 82.62 277 TRP A N 1
ATOM 2210 C CA . TRP A 1 277 ? 16.267 18.564 -31.398 1.00 82.62 277 TRP A CA 1
ATOM 2211 C C . TRP A 1 277 ? 16.750 17.827 -30.144 1.00 82.62 277 TRP A C 1
ATOM 2213 O O . TRP A 1 277 ? 16.240 18.078 -29.054 1.00 82.62 277 TRP A O 1
ATOM 2223 N N . ALA A 1 278 ? 17.770 16.972 -30.271 1.00 84.06 278 ALA A N 1
ATOM 2224 C CA . ALA A 1 278 ? 18.320 16.233 -29.138 1.00 84.06 278 ALA A CA 1
ATOM 2225 C C . ALA A 1 278 ? 18.862 17.173 -28.048 1.00 84.06 278 ALA A C 1
ATOM 2227 O O . ALA A 1 278 ? 18.623 16.947 -26.862 1.00 84.06 278 ALA A O 1
ATOM 2228 N N . ARG A 1 279 ? 19.538 18.268 -28.436 1.00 87.44 279 ARG A N 1
ATOM 2229 C CA . ARG A 1 279 ? 20.029 19.280 -27.482 1.00 87.44 279 ARG A CA 1
ATOM 2230 C C . ARG A 1 279 ? 18.891 19.922 -26.696 1.00 87.44 279 ARG A C 1
ATOM 2232 O O . ARG A 1 279 ? 18.985 19.989 -25.473 1.00 87.44 279 ARG A O 1
ATOM 2239 N N . GLN A 1 280 ? 17.822 20.334 -27.381 1.00 88.50 280 GLN A N 1
ATOM 2240 C CA . GLN A 1 280 ? 16.647 20.902 -26.724 1.00 88.50 280 GLN A CA 1
ATOM 2241 C C . GLN A 1 280 ? 15.997 19.884 -25.785 1.00 88.50 280 GLN A C 1
ATOM 2243 O O . GLN A 1 280 ? 15.705 20.206 -24.639 1.00 88.50 280 GLN A O 1
ATOM 2248 N N . ARG A 1 281 ? 15.841 18.630 -26.227 1.00 88.56 281 ARG A N 1
ATOM 2249 C CA . ARG A 1 281 ? 15.208 17.595 -25.408 1.00 88.56 281 ARG A CA 1
ATOM 2250 C C . ARG A 1 281 ? 15.985 17.316 -24.120 1.00 88.56 281 ARG A C 1
ATOM 2252 O O . ARG A 1 281 ? 15.367 17.191 -23.067 1.00 88.56 281 ARG A O 1
ATOM 2259 N N . PHE A 1 282 ? 17.316 17.244 -24.183 1.00 91.94 282 PHE A N 1
ATOM 2260 C CA . PHE A 1 282 ? 18.141 17.114 -22.978 1.00 91.94 282 PHE A CA 1
ATOM 2261 C C . PHE A 1 282 ? 18.043 18.339 -22.072 1.00 91.94 282 PHE A C 1
ATOM 2263 O O . PHE A 1 282 ? 17.978 18.162 -20.860 1.00 91.94 282 PHE A O 1
ATOM 2270 N N . GLN A 1 283 ? 17.992 19.549 -22.636 1.00 92.00 283 GLN A N 1
ATOM 2271 C CA . GLN A 1 283 ? 17.799 20.765 -21.849 1.00 92.00 283 GLN A CA 1
ATOM 2272 C C . GLN A 1 283 ? 16.458 20.741 -21.102 1.00 92.00 283 GLN A C 1
ATOM 2274 O O . GLN A 1 283 ? 16.416 21.063 -19.920 1.00 92.00 283 GLN A O 1
ATOM 2279 N N . ASP A 1 284 ? 15.379 20.301 -21.755 1.00 91.88 284 ASP A N 1
ATOM 2280 C CA . ASP A 1 284 ? 14.063 20.177 -21.120 1.00 91.88 284 ASP A CA 1
ATOM 2281 C C . ASP A 1 284 ? 14.089 19.168 -19.960 1.00 91.88 284 ASP A C 1
ATOM 2283 O O . ASP A 1 284 ? 13.531 19.436 -18.900 1.00 91.88 284 ASP A O 1
ATOM 2287 N N . ILE A 1 285 ? 14.767 18.027 -20.138 1.00 94.12 285 ILE A N 1
ATOM 2288 C CA . ILE A 1 285 ? 14.924 17.004 -19.090 1.00 94.12 285 ILE A CA 1
ATOM 2289 C C . ILE A 1 285 ? 15.761 17.543 -17.920 1.00 94.12 285 ILE A C 1
ATOM 2291 O O . ILE A 1 285 ? 15.413 17.328 -16.762 1.00 94.12 285 ILE A O 1
ATOM 2295 N N . GLU A 1 286 ? 16.859 18.250 -18.200 1.00 94.62 286 GLU A N 1
ATOM 2296 C CA . GLU A 1 286 ? 17.703 18.881 -17.176 1.00 94.62 286 GLU A CA 1
ATOM 2297 C C . GLU A 1 286 ? 16.929 19.955 -16.392 1.00 94.62 286 GLU A C 1
ATOM 2299 O O . GLU A 1 286 ? 17.058 20.035 -15.167 1.00 94.62 286 GLU A O 1
ATOM 2304 N N . ASN A 1 287 ? 16.077 20.731 -17.067 1.00 94.81 287 ASN A N 1
ATOM 2305 C CA . ASN A 1 287 ? 15.172 21.684 -16.425 1.00 94.81 287 ASN A CA 1
ATOM 2306 C C . ASN A 1 287 ? 14.145 20.973 -15.528 1.00 94.81 287 ASN A C 1
ATOM 2308 O O . ASN A 1 287 ? 13.939 21.401 -14.394 1.00 94.81 287 ASN A O 1
ATOM 2312 N N . ASP A 1 288 ? 13.547 19.869 -15.990 1.00 94.62 288 ASP A N 1
ATOM 2313 C CA . ASP A 1 288 ? 12.588 19.079 -15.204 1.00 94.62 288 ASP A CA 1
ATOM 2314 C C . ASP A 1 288 ? 13.254 18.474 -13.945 1.00 94.62 288 ASP A C 1
ATOM 2316 O O . ASP A 1 288 ? 12.682 18.505 -12.854 1.00 94.62 288 ASP A O 1
ATOM 2320 N N . ILE A 1 289 ? 14.498 17.987 -14.057 1.00 95.38 289 ILE A N 1
ATOM 2321 C CA . ILE A 1 289 ? 15.290 17.513 -12.904 1.00 95.38 289 ILE A CA 1
ATOM 2322 C C . ILE A 1 289 ? 15.613 18.651 -11.935 1.00 95.38 289 ILE A C 1
ATOM 2324 O O . ILE A 1 289 ? 15.551 18.470 -10.720 1.00 95.38 289 ILE A O 1
ATOM 2328 N N . THR A 1 290 ? 15.926 19.835 -12.454 1.00 95.00 290 THR A N 1
ATOM 2329 C CA . THR A 1 290 ? 16.218 21.009 -11.623 1.00 95.00 290 THR A CA 1
ATOM 2330 C C . THR A 1 290 ? 14.969 21.462 -10.863 1.00 95.00 290 THR A C 1
ATOM 2332 O O . THR A 1 290 ? 15.050 21.720 -9.666 1.00 95.00 290 THR A O 1
ATOM 2335 N N . ALA A 1 291 ? 13.798 21.452 -11.509 1.00 94.69 291 ALA A N 1
ATOM 2336 C CA . ALA A 1 291 ? 12.518 21.732 -10.859 1.00 94.69 291 ALA A CA 1
ATOM 2337 C C . ALA A 1 291 ? 12.200 20.729 -9.734 1.00 94.69 291 ALA A C 1
ATOM 2339 O O . ALA A 1 291 ? 11.712 21.129 -8.679 1.00 94.69 291 ALA A O 1
ATOM 2340 N N . MET A 1 292 ? 12.524 19.440 -9.911 1.00 95.12 292 MET A N 1
ATOM 2341 C CA . MET A 1 292 ? 12.419 18.451 -8.827 1.00 95.12 292 MET A CA 1
ATOM 2342 C C . MET A 1 292 ? 13.312 18.800 -7.628 1.00 95.12 292 MET A C 1
ATOM 2344 O O . MET A 1 292 ? 12.857 18.667 -6.492 1.00 95.12 292 MET A O 1
ATOM 2348 N N . MET A 1 293 ? 14.545 19.272 -7.861 1.00 95.06 293 MET A N 1
ATOM 2349 C CA . MET A 1 293 ? 15.448 19.690 -6.778 1.00 95.06 293 MET A CA 1
ATOM 2350 C C . MET A 1 293 ? 14.873 20.887 -6.023 1.00 95.06 293 MET A C 1
ATOM 2352 O O . MET A 1 293 ? 14.756 20.842 -4.803 1.00 95.06 293 MET A O 1
ATOM 2356 N N . THR A 1 294 ? 14.431 21.917 -6.749 1.00 94.75 294 THR A N 1
ATOM 2357 C CA . THR A 1 294 ? 13.825 23.114 -6.154 1.00 94.75 294 THR A CA 1
ATOM 2358 C C . THR A 1 294 ? 12.575 22.777 -5.341 1.00 94.75 294 THR A C 1
ATOM 2360 O O . THR A 1 294 ? 12.390 23.312 -4.251 1.00 94.75 294 THR A O 1
ATOM 2363 N N . ASN A 1 295 ? 11.733 21.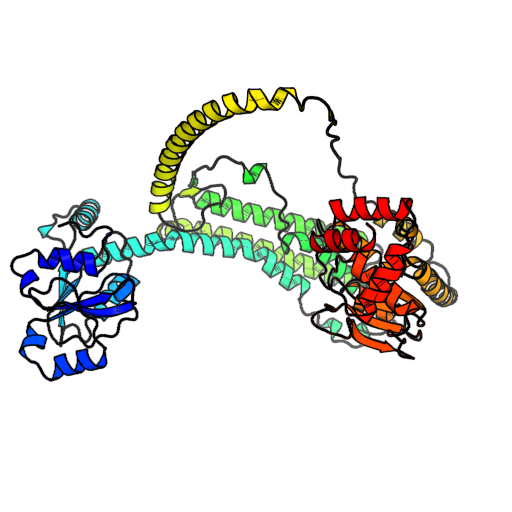852 -5.814 1.00 93.69 295 ASN A N 1
ATOM 2364 C CA . ASN A 1 295 ? 10.563 21.399 -5.058 1.00 93.69 295 ASN A CA 1
ATOM 2365 C C . ASN A 1 295 ? 10.955 20.716 -3.739 1.00 93.69 295 ASN A C 1
ATOM 2367 O O . ASN A 1 295 ? 10.304 20.936 -2.718 1.00 93.69 295 ASN A O 1
ATOM 2371 N N . LEU A 1 296 ? 12.012 19.900 -3.747 1.00 93.94 296 LEU A N 1
ATOM 2372 C CA . LEU A 1 296 ? 12.515 19.227 -2.549 1.00 93.94 296 LEU A CA 1
ATOM 2373 C C . LEU A 1 296 ? 13.145 20.219 -1.555 1.00 93.94 296 LEU A C 1
ATOM 2375 O O . LEU A 1 296 ? 12.895 20.112 -0.358 1.00 93.94 296 LEU A O 1
ATOM 2379 N N . GLU A 1 297 ? 13.897 21.209 -2.040 1.00 93.88 297 GLU A N 1
ATOM 2380 C CA . GLU A 1 297 ? 14.458 22.299 -1.223 1.00 93.88 297 GLU A CA 1
ATOM 2381 C C . GLU A 1 297 ? 13.362 23.181 -0.609 1.00 93.88 297 GLU A C 1
ATOM 2383 O O . GLU A 1 297 ? 13.434 23.540 0.566 1.00 93.88 297 GLU A O 1
ATOM 2388 N N . GLN A 1 298 ? 12.308 23.494 -1.369 1.00 93.44 298 GLN A N 1
ATOM 2389 C CA . GLN A 1 298 ? 11.169 24.247 -0.847 1.00 93.44 298 GLN A CA 1
ATOM 2390 C C . GLN A 1 298 ? 10.420 23.453 0.229 1.00 93.44 298 GLN A C 1
ATOM 2392 O O . GLN A 1 298 ? 10.019 24.027 1.237 1.00 93.44 298 GLN A O 1
ATOM 2397 N N . LEU A 1 299 ? 10.258 22.138 0.053 1.00 91.56 299 LEU A N 1
ATOM 2398 C CA . LEU A 1 299 ? 9.638 21.272 1.059 1.00 91.56 299 LEU A CA 1
ATOM 2399 C C . LEU A 1 299 ? 10.463 21.181 2.345 1.00 91.56 299 LEU A C 1
ATOM 2401 O O . LEU A 1 299 ? 9.889 21.214 3.431 1.00 91.56 299 LEU A O 1
ATOM 2405 N N . GLU A 1 300 ? 11.788 21.091 2.232 1.00 93.75 300 GLU A N 1
ATOM 2406 C CA . GLU A 1 300 ? 12.703 21.133 3.377 1.00 93.75 300 GLU A CA 1
ATOM 2407 C C . GLU A 1 300 ? 12.567 22.464 4.128 1.00 93.75 300 GLU A C 1
ATOM 2409 O O . GLU A 1 300 ? 12.349 22.477 5.341 1.00 93.75 300 GLU A O 1
ATOM 2414 N N . LYS A 1 301 ? 12.600 23.590 3.406 1.00 93.75 301 LYS A N 1
ATOM 2415 C CA . LYS A 1 301 ? 12.419 24.923 3.989 1.00 93.75 301 LYS A CA 1
ATOM 2416 C C . LYS A 1 301 ? 11.063 25.066 4.689 1.00 93.75 301 LYS A C 1
ATOM 2418 O O . LYS A 1 301 ? 11.018 25.451 5.856 1.00 93.75 301 LYS A O 1
ATOM 2423 N N . ASP A 1 302 ? 9.974 24.705 4.010 1.00 91.75 302 ASP A N 1
ATOM 2424 C CA . ASP A 1 302 ? 8.611 24.772 4.548 1.00 91.75 302 ASP A CA 1
ATOM 2425 C C . ASP A 1 302 ? 8.446 23.920 5.813 1.00 91.75 302 ASP A C 1
ATOM 2427 O O . ASP A 1 302 ? 7.715 24.305 6.730 1.00 91.75 302 ASP A O 1
ATOM 2431 N N . PHE A 1 303 ? 9.103 22.757 5.859 1.00 91.25 303 PHE A N 1
ATOM 2432 C CA . PHE A 1 303 ? 9.085 21.868 7.015 1.00 91.25 303 PHE A CA 1
ATOM 2433 C C . PHE A 1 303 ? 9.752 22.520 8.230 1.00 91.25 303 PHE A C 1
ATOM 2435 O O . PHE A 1 303 ? 9.153 22.553 9.308 1.00 91.25 303 PHE A O 1
ATOM 2442 N N . TYR A 1 304 ? 10.949 23.089 8.059 1.00 90.50 304 TYR A N 1
ATOM 2443 C CA . TYR A 1 304 ? 11.682 23.724 9.156 1.00 90.50 304 TYR A CA 1
ATOM 2444 C C . TYR A 1 304 ? 11.047 25.037 9.626 1.00 90.50 304 TYR A C 1
ATOM 2446 O O . TYR A 1 304 ? 10.994 25.285 10.829 1.00 90.50 304 TYR A O 1
ATOM 2454 N N . GLU A 1 305 ? 10.470 25.836 8.724 1.00 92.75 305 GLU A N 1
ATOM 2455 C CA . GLU A 1 305 ? 9.702 27.033 9.100 1.00 92.75 305 GLU A CA 1
ATOM 2456 C C . GLU A 1 305 ? 8.478 26.695 9.968 1.00 92.75 305 GLU A C 1
ATOM 2458 O O . GLU A 1 305 ? 8.057 27.493 10.807 1.00 92.75 305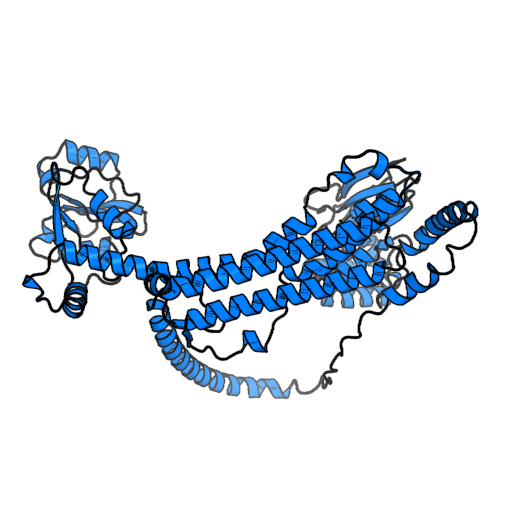 GLU A O 1
ATOM 2463 N N . LYS A 1 306 ? 7.904 25.499 9.789 1.00 91.00 306 LYS A N 1
ATOM 2464 C CA . LYS A 1 306 ? 6.687 25.045 10.481 1.00 91.00 306 LYS A CA 1
ATOM 2465 C C . LYS A 1 306 ? 6.958 23.953 11.515 1.00 91.00 306 LYS A C 1
ATOM 2467 O O . LYS A 1 306 ? 6.007 23.321 11.983 1.00 91.00 306 LYS A O 1
ATOM 2472 N N . VAL A 1 307 ? 8.214 23.747 11.915 1.00 88.81 307 VAL A N 1
ATOM 2473 C CA . VAL A 1 307 ? 8.618 22.629 12.786 1.00 88.81 307 VAL A CA 1
ATOM 2474 C C . VAL A 1 307 ? 7.851 22.608 14.114 1.00 88.81 307 VAL A C 1
ATOM 2476 O O . VAL A 1 307 ? 7.360 21.559 14.526 1.00 88.81 307 VAL A O 1
ATOM 2479 N N . GLU A 1 308 ? 7.617 23.771 14.731 1.00 88.75 308 GLU A N 1
ATOM 2480 C CA . GLU A 1 308 ? 6.838 23.882 15.975 1.00 88.75 308 GLU A CA 1
ATOM 2481 C C . GLU A 1 308 ? 5.373 23.468 15.794 1.00 88.75 308 GLU A C 1
ATOM 2483 O O . GLU A 1 308 ? 4.776 22.833 16.664 1.00 88.75 308 GLU A O 1
ATOM 2488 N N . SER A 1 309 ? 4.790 23.756 14.628 1.00 87.31 309 SER A N 1
ATOM 2489 C CA . SER A 1 309 ? 3.451 23.268 14.289 1.00 87.31 309 SER A CA 1
ATOM 2490 C C . SER A 1 309 ? 3.457 21.751 14.105 1.00 87.31 309 SER A C 1
ATOM 2492 O O . SER A 1 309 ? 2.560 21.055 14.586 1.00 87.31 309 SER A O 1
ATOM 2494 N N . HIS A 1 310 ? 4.499 21.216 13.464 1.00 86.31 310 HIS A N 1
ATOM 2495 C CA . HIS A 1 310 ? 4.658 19.785 13.231 1.00 86.31 310 HIS A CA 1
ATOM 2496 C C . HIS A 1 310 ? 4.835 18.980 14.524 1.00 86.31 310 HIS A C 1
ATOM 2498 O O . HIS A 1 310 ? 4.235 17.909 14.625 1.00 86.31 310 HIS A O 1
ATOM 2504 N N . LYS A 1 311 ? 5.518 19.509 15.549 1.00 87.00 311 LYS A N 1
ATOM 2505 C CA . LYS A 1 311 ? 5.663 18.863 16.875 1.00 87.00 311 LYS A CA 1
ATOM 2506 C C . LYS A 1 311 ? 4.329 18.484 17.526 1.00 87.00 311 LYS A C 1
ATOM 2508 O O . LYS A 1 311 ? 4.244 17.510 18.270 1.00 87.00 311 LYS A O 1
ATOM 2513 N N . LYS A 1 312 ? 3.254 19.218 17.221 1.00 86.25 312 LYS A N 1
ATOM 2514 C CA . LYS A 1 312 ? 1.902 18.905 17.708 1.00 86.25 312 LYS A CA 1
ATOM 2515 C C . LYS A 1 312 ? 1.297 17.660 17.050 1.00 86.25 312 LYS A C 1
ATOM 2517 O O . LYS A 1 312 ? 0.504 16.961 17.680 1.00 86.25 312 LYS A O 1
ATOM 2522 N N . TYR A 1 313 ? 1.631 17.404 15.787 1.00 86.06 313 TYR A N 1
ATOM 2523 C CA . TYR A 1 313 ? 0.971 16.404 14.940 1.00 86.06 313 TYR A CA 1
ATOM 2524 C C . TYR A 1 313 ? 1.864 15.227 14.550 1.00 86.06 313 TYR A C 1
ATOM 2526 O O . TYR A 1 313 ? 1.353 14.275 13.961 1.00 86.06 313 TYR A O 1
ATOM 2534 N N . LEU A 1 314 ? 3.156 15.279 14.872 1.00 87.50 314 LEU A N 1
ATOM 2535 C CA . LEU A 1 314 ? 4.143 14.231 14.628 1.00 87.50 314 LEU A CA 1
ATOM 2536 C C . LEU A 1 314 ? 4.623 13.616 15.954 1.00 87.50 314 LEU A C 1
ATOM 2538 O O . LEU A 1 314 ? 4.510 14.247 17.009 1.00 87.50 314 LEU A O 1
ATOM 2542 N N . PRO A 1 315 ? 5.103 12.360 15.939 1.00 85.81 315 PRO A N 1
ATOM 2543 C CA . PRO A 1 315 ? 5.733 11.763 17.111 1.00 85.81 315 PRO A CA 1
ATOM 2544 C C . PRO A 1 315 ? 7.047 12.486 17.414 1.00 85.81 315 PRO A C 1
ATOM 2546 O O . PRO A 1 315 ? 7.725 12.924 16.497 1.00 85.81 315 PRO A O 1
ATOM 2549 N N . ALA A 1 316 ? 7.428 12.590 18.687 1.00 83.62 316 ALA A N 1
ATOM 2550 C CA . ALA A 1 316 ? 8.711 13.198 19.053 1.00 83.62 316 ALA A CA 1
ATOM 2551 C C . ALA A 1 316 ? 9.901 12.322 18.620 1.00 83.62 316 ALA A C 1
ATOM 2553 O O . ALA A 1 316 ? 10.923 12.829 18.171 1.00 83.62 316 ALA A O 1
ATOM 2554 N N . ASN A 1 317 ? 9.727 11.004 18.729 1.00 85.19 317 ASN A N 1
ATOM 2555 C CA . ASN A 1 317 ? 10.775 10.007 18.584 1.00 85.19 317 ASN A CA 1
ATOM 2556 C C . ASN A 1 317 ? 10.312 8.867 17.677 1.00 85.19 317 ASN A C 1
ATOM 2558 O O . ASN A 1 317 ? 9.161 8.428 17.772 1.00 85.19 317 ASN A O 1
ATOM 2562 N N . VAL A 1 318 ? 11.207 8.374 16.823 1.00 84.19 318 VAL A N 1
ATOM 2563 C CA . VAL A 1 318 ? 10.925 7.331 15.831 1.00 84.19 318 VAL A CA 1
ATOM 2564 C C . VAL A 1 318 ? 12.080 6.326 15.724 1.00 84.19 318 VAL A C 1
ATOM 2566 O O . VAL A 1 318 ? 13.232 6.686 15.968 1.00 84.19 318 VAL A O 1
ATOM 2569 N N . PRO A 1 319 ? 11.813 5.059 15.359 1.00 78.56 319 PRO A N 1
ATOM 2570 C CA . PRO A 1 319 ? 12.866 4.087 15.076 1.00 78.56 319 PRO A CA 1
ATOM 2571 C C . PRO A 1 319 ? 13.615 4.425 13.778 1.00 78.56 319 PRO A C 1
ATOM 2573 O O . PRO A 1 319 ? 12.993 4.642 12.737 1.00 78.56 319 PRO A O 1
ATOM 2576 N N . ASN A 1 320 ? 14.946 4.394 13.816 1.00 74.50 320 ASN A N 1
ATOM 2577 C CA . ASN A 1 320 ? 15.837 4.719 12.694 1.00 74.50 320 ASN A CA 1
ATOM 2578 C C . ASN A 1 320 ? 15.682 3.827 11.442 1.00 74.50 320 ASN A C 1
ATOM 2580 O O . ASN A 1 320 ? 15.951 4.291 10.338 1.00 74.50 320 ASN A O 1
ATOM 2584 N N . ASN A 1 321 ? 15.251 2.571 11.585 1.00 64.75 321 ASN A N 1
ATOM 2585 C CA . ASN A 1 321 ? 15.233 1.593 10.487 1.00 64.75 321 ASN A CA 1
ATOM 2586 C C . ASN A 1 321 ? 13.908 1.557 9.703 1.00 64.75 321 ASN A C 1
ATOM 2588 O O . ASN A 1 321 ? 13.684 0.652 8.905 1.00 64.75 321 ASN A O 1
ATOM 2592 N N . GLY A 1 322 ? 12.969 2.477 9.956 1.00 56.03 322 GLY A N 1
ATOM 2593 C CA . GLY A 1 322 ? 11.684 2.530 9.238 1.00 56.03 322 GLY A CA 1
ATOM 2594 C C . GLY A 1 322 ? 10.769 1.300 9.405 1.00 56.03 322 GLY A C 1
ATOM 2595 O O . GLY A 1 322 ? 9.694 1.263 8.809 1.00 56.03 322 GLY A O 1
ATOM 2596 N N . GLY A 1 323 ? 11.166 0.317 10.223 1.00 46.16 323 GLY A N 1
ATOM 2597 C CA . GLY A 1 323 ? 10.539 -1.002 10.357 1.00 46.16 323 GLY A CA 1
ATOM 2598 C C . GLY A 1 323 ? 9.249 -1.066 11.178 1.00 46.16 323 GLY A C 1
ATOM 2599 O O . GLY A 1 323 ? 8.720 -2.151 11.376 1.00 46.16 323 GLY A O 1
ATOM 2600 N N . ALA A 1 324 ? 8.704 0.056 11.645 1.00 41.16 324 ALA A N 1
ATOM 2601 C CA . ALA A 1 324 ? 7.458 0.050 12.412 1.00 41.16 324 ALA A CA 1
ATOM 2602 C C . ALA A 1 324 ? 6.629 1.306 12.132 1.00 41.16 324 ALA A C 1
ATOM 2604 O O . ALA A 1 324 ? 6.477 2.192 12.970 1.00 41.16 324 ALA A O 1
ATOM 2605 N N . VAL A 1 325 ? 6.085 1.400 10.919 1.00 42.00 325 VAL A N 1
ATOM 2606 C CA . VAL A 1 325 ? 5.070 2.408 10.602 1.00 42.00 325 VAL A CA 1
ATOM 2607 C C . VAL A 1 325 ? 3.687 1.812 10.869 1.00 42.00 325 VAL A C 1
ATOM 2609 O O . VAL A 1 325 ? 3.111 1.195 9.978 1.00 42.00 325 VAL A O 1
ATOM 2612 N N . ALA A 1 326 ? 3.198 2.026 12.101 1.00 38.12 326 ALA A N 1
ATOM 2613 C CA . ALA A 1 326 ? 1.795 2.130 12.553 1.00 38.12 326 ALA A CA 1
ATOM 2614 C C . ALA A 1 326 ? 1.486 1.310 13.824 1.00 38.12 326 ALA A C 1
ATOM 2616 O O . ALA A 1 326 ? 0.919 0.227 13.754 1.00 38.12 326 ALA A O 1
ATOM 2617 N N . THR A 1 327 ? 1.734 1.864 15.011 1.00 36.53 327 THR A N 1
ATOM 2618 C CA . THR A 1 327 ? 0.731 2.491 15.898 1.00 36.53 327 THR A CA 1
ATOM 2619 C C . THR A 1 327 ? 1.403 2.920 17.212 1.00 36.53 327 THR A C 1
ATOM 2621 O O . THR A 1 327 ? 2.421 2.372 17.608 1.00 36.53 327 THR A O 1
ATOM 2624 N N . SER A 1 328 ? 0.859 3.984 17.809 1.00 44.06 328 SER A N 1
ATOM 2625 C CA . SER A 1 328 ? 1.067 4.565 19.152 1.00 44.06 328 SER A CA 1
ATOM 2626 C C . SER A 1 328 ? 1.794 3.725 20.218 1.00 44.06 328 SER A C 1
ATOM 2628 O O . SER A 1 328 ? 1.647 2.512 20.240 1.00 44.06 328 SER A O 1
ATOM 2630 N N . GLN A 1 329 ? 2.449 4.414 21.171 1.00 42.22 329 GLN A N 1
ATOM 2631 C CA . GLN A 1 329 ? 3.123 3.971 22.420 1.00 42.22 329 GLN A CA 1
ATOM 2632 C C . GLN A 1 329 ? 2.764 2.589 23.020 1.00 42.22 329 GLN A C 1
ATOM 2634 O O . GLN A 1 329 ? 3.636 1.958 23.610 1.00 42.22 329 GLN A O 1
ATOM 2639 N N . VAL A 1 330 ? 1.538 2.095 22.835 1.00 42.78 330 VAL A N 1
ATOM 2640 C CA . VAL A 1 330 ? 1.116 0.710 23.103 1.00 42.78 330 VAL A CA 1
ATOM 2641 C C . VAL A 1 330 ? 2.041 -0.319 22.441 1.00 42.78 330 VAL A C 1
ATOM 2643 O O . VAL A 1 330 ? 2.427 -1.262 23.111 1.00 42.78 330 VAL A O 1
ATOM 2646 N N . GLN A 1 331 ? 2.503 -0.114 21.201 1.00 44.69 331 GLN A N 1
ATOM 2647 C CA . GLN A 1 331 ? 3.445 -1.047 20.563 1.00 44.69 331 GLN A CA 1
ATOM 2648 C C . GLN A 1 331 ? 4.887 -0.912 21.054 1.00 44.69 331 GLN A C 1
ATOM 2650 O O . GLN A 1 331 ? 5.639 -1.868 20.946 1.00 44.69 331 GLN A O 1
ATOM 2655 N N . VAL A 1 332 ? 5.298 0.226 21.622 1.00 48.16 332 VAL A N 1
ATOM 2656 C CA . VAL A 1 332 ? 6.632 0.337 22.246 1.00 48.16 332 VAL A CA 1
ATOM 2657 C C . VAL A 1 332 ? 6.631 -0.367 23.607 1.00 48.16 332 VAL A C 1
ATOM 2659 O O . VAL A 1 332 ? 7.600 -1.044 23.941 1.00 48.16 332 VAL A O 1
ATOM 2662 N N . GLN A 1 333 ? 5.516 -0.301 24.347 1.00 45.81 333 GLN A N 1
ATOM 2663 C CA . GLN A 1 333 ? 5.301 -1.107 25.553 1.00 45.81 333 GLN A CA 1
ATOM 2664 C C . GLN A 1 333 ? 5.099 -2.597 25.240 1.00 45.81 333 GLN A C 1
ATOM 2666 O O . GLN A 1 333 ? 5.697 -3.427 25.919 1.00 45.81 333 GLN A O 1
ATOM 2671 N N . GLU A 1 334 ? 4.342 -2.955 24.198 1.00 42.66 334 GLU A N 1
ATOM 2672 C CA . GLU A 1 334 ? 4.189 -4.346 23.751 1.00 42.66 334 GLU A CA 1
ATOM 2673 C C . GLU A 1 334 ? 5.473 -4.891 23.122 1.00 42.66 334 GLU A C 1
ATOM 2675 O O . GLU A 1 334 ? 5.757 -6.061 23.320 1.00 42.66 334 GLU A O 1
ATOM 2680 N N . ALA A 1 335 ? 6.297 -4.088 22.440 1.00 45.06 335 ALA A N 1
ATOM 2681 C CA . ALA A 1 335 ? 7.602 -4.524 21.935 1.00 45.06 335 ALA A CA 1
ATOM 2682 C C . ALA A 1 335 ? 8.622 -4.698 23.069 1.00 45.06 335 ALA A C 1
ATOM 2684 O O . ALA A 1 335 ? 9.400 -5.647 23.032 1.00 45.06 335 ALA A O 1
ATOM 2685 N N . GLN A 1 336 ? 8.594 -3.852 24.110 1.00 50.50 336 GLN A N 1
ATOM 2686 C CA . GLN A 1 336 ? 9.399 -4.067 25.321 1.00 50.50 336 GLN A CA 1
ATOM 2687 C C . GLN A 1 336 ? 8.916 -5.282 26.131 1.00 50.50 336 GLN A C 1
ATOM 2689 O O . GLN A 1 336 ? 9.744 -6.055 26.616 1.00 50.50 336 GLN A O 1
ATOM 2694 N N . GLN A 1 337 ? 7.601 -5.515 26.233 1.00 51.38 337 GLN A N 1
ATOM 2695 C CA . GLN A 1 337 ? 7.052 -6.719 26.873 1.00 51.38 337 GLN A CA 1
ATOM 2696 C C . GLN A 1 337 ? 7.260 -7.986 26.030 1.00 51.38 337 GLN A C 1
ATOM 2698 O O . GLN A 1 337 ? 7.567 -9.037 26.590 1.00 51.38 337 GLN A O 1
ATOM 2703 N N . GLN A 1 338 ? 7.180 -7.904 24.699 1.00 48.69 338 GLN A N 1
ATOM 2704 C CA . GLN A 1 338 ? 7.498 -9.013 23.797 1.00 48.69 338 GLN A CA 1
ATOM 2705 C C . GLN A 1 338 ? 8.995 -9.310 23.773 1.00 48.69 338 GLN A C 1
ATOM 2707 O O . GLN A 1 338 ? 9.345 -10.481 23.688 1.00 48.69 338 GLN A O 1
ATOM 2712 N N . GLN A 1 339 ? 9.885 -8.322 23.928 1.00 51.16 339 GLN A N 1
ATOM 2713 C CA . GLN A 1 339 ? 11.318 -8.593 24.106 1.00 51.16 339 GLN A CA 1
ATOM 2714 C C . GLN A 1 339 ? 11.602 -9.332 25.420 1.00 51.16 339 GLN A C 1
ATOM 2716 O O . GLN A 1 339 ? 12.413 -10.259 25.426 1.00 51.16 339 GLN A O 1
ATOM 2721 N N . GLN A 1 340 ? 10.909 -8.999 26.515 1.00 55.88 340 GLN A N 1
ATOM 2722 C CA . GLN A 1 340 ? 11.041 -9.750 27.770 1.00 55.88 340 GLN A CA 1
ATOM 2723 C C . GLN A 1 340 ? 10.416 -11.154 27.691 1.00 55.88 340 GLN A C 1
ATOM 2725 O O . GLN A 1 340 ? 11.007 -12.109 28.196 1.00 55.88 340 GLN A O 1
ATOM 2730 N N . GLN A 1 341 ? 9.278 -11.323 27.007 1.00 52.72 341 GLN A N 1
ATOM 2731 C CA . GLN A 1 341 ? 8.686 -12.651 26.787 1.00 52.72 341 GLN A CA 1
ATOM 2732 C C . GLN A 1 341 ? 9.489 -13.507 25.794 1.00 52.72 341 GLN A C 1
ATOM 2734 O O . GLN A 1 341 ? 9.610 -14.713 26.006 1.00 52.72 341 GLN A O 1
ATOM 2739 N N . GLN A 1 342 ? 10.106 -12.916 24.765 1.00 52.47 342 GLN A N 1
ATOM 2740 C CA . GLN A 1 342 ? 11.001 -13.637 23.853 1.00 52.47 342 GLN A CA 1
ATOM 2741 C C . GLN A 1 342 ? 12.311 -14.043 24.530 1.00 52.47 342 GLN A C 1
ATOM 2743 O O . GLN A 1 342 ? 12.803 -15.131 24.241 1.00 52.47 342 GLN A O 1
ATOM 2748 N N . GLN A 1 343 ? 12.849 -13.257 25.471 1.00 58.34 343 GLN A N 1
ATOM 2749 C CA . GLN A 1 343 ? 14.002 -13.700 26.267 1.00 58.34 343 GLN A CA 1
ATOM 2750 C C . GLN A 1 343 ? 13.656 -14.876 27.194 1.00 58.34 343 GLN A C 1
ATOM 2752 O O . GLN A 1 343 ? 14.465 -15.795 27.330 1.00 58.34 343 GLN A O 1
ATOM 2757 N N . GLN A 1 344 ? 12.445 -14.920 27.765 1.00 57.69 344 GLN A N 1
ATOM 2758 C CA . GLN A 1 344 ? 12.002 -16.085 28.545 1.00 57.69 344 GLN A CA 1
ATOM 2759 C C . GLN A 1 344 ? 11.711 -17.317 27.670 1.00 57.69 344 GLN A C 1
ATOM 2761 O O . GLN A 1 344 ? 12.062 -18.433 28.058 1.00 57.69 344 GLN A O 1
ATOM 2766 N N . GLN A 1 345 ? 11.153 -17.145 26.466 1.00 57.62 345 GLN A N 1
ATOM 2767 C CA . GLN A 1 345 ? 10.974 -18.260 25.527 1.00 57.62 345 GLN A CA 1
ATOM 2768 C C . GLN A 1 345 ? 12.296 -18.762 24.929 1.00 57.62 345 GLN A C 1
ATOM 2770 O O . GLN A 1 345 ? 12.435 -19.969 24.730 1.00 57.62 345 GLN A O 1
ATOM 2775 N N . GLN A 1 346 ? 13.296 -17.898 24.709 1.00 59.31 346 GLN A N 1
ATOM 2776 C CA . GLN A 1 346 ? 14.626 -18.337 24.267 1.00 59.31 346 GLN A CA 1
ATOM 2777 C C . GLN A 1 346 ? 15.368 -19.142 25.342 1.00 59.31 346 GLN A C 1
ATOM 2779 O O . GLN A 1 346 ? 16.053 -20.104 24.996 1.00 59.31 346 GLN A O 1
ATOM 2784 N N . GLN A 1 347 ? 15.187 -18.838 26.634 1.00 63.62 347 GLN A N 1
ATOM 2785 C CA . GLN A 1 347 ? 15.748 -19.681 27.699 1.00 63.62 347 GLN A CA 1
ATOM 2786 C C . GLN A 1 347 ? 15.059 -21.052 27.795 1.00 63.62 347 GLN A C 1
ATOM 2788 O O . GLN A 1 347 ? 15.741 -22.057 27.999 1.00 63.62 347 GLN A O 1
ATOM 2793 N N . GLN A 1 348 ? 13.741 -21.139 27.570 1.00 62.09 348 GLN A N 1
ATOM 2794 C CA . GLN A 1 348 ? 13.056 -22.440 27.515 1.00 62.09 348 GLN A CA 1
ATOM 2795 C C . GLN A 1 348 ? 13.402 -23.249 26.253 1.00 62.09 348 GLN A C 1
ATOM 2797 O O . GLN A 1 348 ? 13.555 -24.469 26.337 1.00 62.09 348 GLN A O 1
ATOM 2802 N N . GLN A 1 349 ? 13.607 -22.601 25.101 1.00 58.41 349 GLN A N 1
ATOM 2803 C CA . GLN A 1 349 ? 14.060 -23.294 23.889 1.00 58.41 349 GLN A CA 1
ATOM 2804 C C . GLN A 1 349 ? 15.519 -23.762 23.970 1.00 58.41 349 GLN A C 1
ATOM 2806 O O . GLN A 1 349 ? 15.821 -24.833 23.447 1.00 58.41 349 GLN A O 1
ATOM 2811 N N . GLN A 1 350 ? 16.412 -23.048 24.668 1.00 61.56 350 GLN A N 1
ATOM 2812 C CA . GLN A 1 350 ? 17.780 -23.539 24.891 1.00 61.56 350 GLN A CA 1
ATOM 2813 C C . GLN A 1 350 ? 17.821 -24.787 25.787 1.00 61.56 350 GLN A C 1
ATOM 2815 O O . GLN A 1 350 ? 18.627 -25.683 25.531 1.00 61.56 350 GLN A O 1
ATOM 2820 N N . GLN A 1 351 ? 16.920 -24.916 26.770 1.00 62.59 351 GLN A N 1
ATOM 2821 C CA . GLN A 1 351 ? 16.814 -26.155 27.554 1.00 62.59 351 GLN A CA 1
ATOM 2822 C C . GLN A 1 351 ? 16.235 -27.325 26.744 1.00 62.59 351 GLN A C 1
ATOM 2824 O O . GLN A 1 351 ? 16.706 -28.453 26.892 1.00 62.59 351 GLN A O 1
ATOM 2829 N N . GLN A 1 352 ? 15.286 -27.083 25.831 1.00 59.47 352 GLN A N 1
ATOM 2830 C CA . GLN A 1 352 ? 14.795 -28.140 24.935 1.00 59.47 352 GLN A CA 1
ATOM 2831 C C . GLN A 1 352 ? 15.808 -28.530 23.844 1.00 59.47 352 GLN A C 1
ATOM 2833 O O . GLN A 1 352 ? 15.899 -29.709 23.499 1.00 59.47 352 GLN A O 1
ATOM 2838 N N . GLN A 1 353 ? 16.628 -27.596 23.347 1.00 56.62 353 GLN A N 1
ATOM 2839 C CA . GLN A 1 353 ? 17.698 -27.921 22.394 1.00 56.62 353 GLN A CA 1
ATOM 2840 C C . GLN A 1 353 ? 18.839 -28.729 23.023 1.00 56.62 353 GLN A C 1
ATOM 2842 O O . GLN A 1 353 ? 19.389 -29.598 22.347 1.00 56.62 353 GLN A O 1
ATOM 2847 N N . GLN A 1 354 ? 19.155 -28.537 24.310 1.00 60.31 354 GLN A N 1
ATOM 2848 C CA . GLN A 1 354 ? 20.129 -29.404 24.988 1.00 60.31 354 GLN A CA 1
ATOM 2849 C C . GLN A 1 354 ? 19.621 -30.844 25.164 1.00 60.31 354 GLN A C 1
ATOM 2851 O O . GLN A 1 354 ? 20.417 -31.776 25.061 1.00 60.31 354 GLN A O 1
ATOM 2856 N N . GLN A 1 355 ? 18.310 -31.060 25.330 1.00 56.81 355 GLN A N 1
ATOM 2857 C CA . GLN A 1 355 ? 17.750 -32.419 25.344 1.00 56.81 355 GLN A CA 1
ATOM 2858 C C . GLN A 1 355 ? 17.688 -33.061 23.949 1.00 56.81 355 GLN A C 1
ATOM 2860 O O . GLN A 1 355 ? 17.901 -34.267 23.833 1.00 56.81 355 GLN A O 1
ATOM 2865 N N . GLN A 1 356 ? 17.484 -32.287 22.875 1.00 52.91 356 GLN A N 1
ATOM 2866 C CA . GLN A 1 356 ? 17.543 -32.829 21.508 1.00 52.91 356 GLN A CA 1
ATOM 2867 C C . GLN A 1 356 ? 18.974 -33.085 21.007 1.00 52.91 356 GLN A C 1
ATOM 2869 O O . GLN A 1 356 ? 19.180 -34.035 20.249 1.00 52.91 356 GLN A O 1
ATOM 2874 N N . GLN A 1 357 ? 19.981 -32.331 21.465 1.00 54.62 357 GLN A N 1
ATOM 2875 C CA . GLN A 1 357 ? 21.382 -32.609 21.113 1.00 54.62 357 GLN A CA 1
ATOM 2876 C C . GLN A 1 357 ? 21.907 -33.922 21.711 1.00 54.62 357 GLN A C 1
ATOM 2878 O O . GLN A 1 357 ? 22.728 -34.579 21.072 1.00 54.62 357 GLN A O 1
ATOM 2883 N N . GLN A 1 358 ? 21.386 -34.376 22.858 1.00 55.03 358 GLN A N 1
ATOM 2884 C CA . GLN A 1 358 ? 21.727 -35.708 23.379 1.00 55.03 358 GLN A CA 1
ATOM 2885 C C . GLN A 1 358 ? 21.083 -36.859 22.589 1.00 55.03 358 GLN A C 1
ATOM 2887 O O . GLN A 1 358 ? 21.643 -37.951 22.571 1.00 55.03 358 GLN A O 1
ATOM 2892 N N . GLN A 1 359 ? 19.974 -36.634 21.872 1.00 51.69 359 GLN A N 1
ATOM 2893 C CA . GLN A 1 359 ? 19.399 -37.654 20.980 1.00 51.69 359 GLN A CA 1
ATOM 2894 C C . GLN A 1 359 ? 20.004 -37.642 19.566 1.00 51.69 359 GLN A C 1
ATOM 2896 O O . GLN A 1 359 ? 20.063 -38.693 18.931 1.00 51.69 359 GLN A O 1
ATOM 2901 N N . GLN A 1 360 ? 20.525 -36.510 19.076 1.00 47.09 360 GLN A N 1
ATOM 2902 C CA . GLN A 1 360 ? 21.191 -36.458 17.763 1.00 47.09 360 GLN A CA 1
ATOM 2903 C C . GLN A 1 360 ? 22.638 -36.974 17.761 1.00 47.09 360 GLN A C 1
ATOM 2905 O O . GLN A 1 360 ? 23.112 -37.410 16.709 1.00 47.09 360 GLN A O 1
ATOM 2910 N N . GLN A 1 361 ? 23.324 -37.031 18.910 1.00 49.19 361 GLN A N 1
ATOM 2911 C CA . GLN A 1 361 ? 24.662 -37.639 18.979 1.00 49.19 361 GLN A CA 1
ATOM 2912 C C . GLN A 1 361 ? 24.671 -39.165 18.780 1.00 49.19 361 GLN A C 1
ATOM 2914 O O . GLN A 1 361 ? 25.721 -39.706 18.455 1.00 49.19 361 GLN A O 1
ATOM 2919 N N . GLN A 1 362 ? 23.526 -39.859 18.855 1.00 49.22 362 GLN A N 1
ATOM 2920 C CA . GLN A 1 362 ? 23.440 -41.277 18.461 1.00 49.22 362 GLN A CA 1
ATOM 2921 C C . GLN A 1 362 ? 23.124 -41.501 16.970 1.00 49.22 362 GLN A C 1
ATOM 2923 O O . GLN A 1 362 ? 23.232 -42.630 16.501 1.00 49.22 362 GLN A O 1
ATOM 2928 N N . GLN A 1 363 ? 22.780 -40.460 16.199 1.00 45.38 363 GLN A N 1
ATOM 2929 C CA . GLN A 1 363 ? 22.517 -40.587 14.753 1.00 45.38 363 GLN A CA 1
ATOM 2930 C C . GLN A 1 363 ? 23.599 -39.955 13.858 1.00 45.38 363 GLN A C 1
ATOM 2932 O O . GLN A 1 363 ? 23.620 -40.219 12.656 1.00 45.38 363 GLN A O 1
ATOM 2937 N N . GLN A 1 364 ? 24.534 -39.169 14.407 1.00 41.00 364 GLN A N 1
ATOM 2938 C CA . GLN A 1 364 ? 25.586 -38.510 13.616 1.00 41.00 364 GLN A CA 1
ATOM 2939 C C . GLN A 1 364 ? 26.862 -39.335 13.367 1.00 41.00 364 GLN A C 1
ATOM 2941 O O . GLN A 1 364 ? 27.651 -38.942 12.508 1.00 41.00 364 GLN A O 1
ATOM 2946 N N . GLU A 1 365 ? 27.045 -40.513 13.976 1.00 43.34 365 GLU A N 1
ATOM 2947 C CA . GLU A 1 365 ? 28.189 -41.386 13.637 1.00 43.34 365 GLU A CA 1
ATOM 2948 C C . GLU A 1 365 ? 28.046 -42.121 12.285 1.00 43.34 365 GLU A C 1
ATOM 2950 O O . GLU A 1 365 ? 29.021 -42.694 11.803 1.00 43.34 365 GLU A O 1
ATOM 2955 N N . GLN A 1 366 ? 26.893 -42.047 11.601 1.00 41.22 366 GLN A N 1
ATOM 2956 C CA . GLN A 1 366 ? 26.722 -42.646 10.263 1.00 41.22 366 GLN A CA 1
ATOM 2957 C C . GLN A 1 366 ? 26.837 -41.669 9.076 1.00 41.22 366 GLN A C 1
ATOM 2959 O O . GLN A 1 366 ? 26.963 -42.127 7.943 1.00 41.22 366 GLN A O 1
ATOM 2964 N N . HIS A 1 367 ? 26.868 -40.346 9.289 1.00 33.78 367 HIS A N 1
ATOM 2965 C CA . HIS A 1 367 ? 26.816 -39.362 8.187 1.00 33.78 367 HIS A CA 1
ATOM 2966 C C . HIS A 1 367 ? 28.113 -38.565 7.929 1.00 33.78 367 HIS A C 1
ATOM 2968 O O . HIS A 1 367 ? 28.125 -37.672 7.086 1.00 33.78 367 HIS A O 1
ATOM 2974 N N . HIS A 1 368 ? 29.234 -38.886 8.583 1.00 31.69 368 HIS A N 1
ATOM 2975 C CA . HIS A 1 368 ? 30.513 -38.160 8.432 1.00 31.69 368 HIS A CA 1
ATOM 2976 C C . HIS A 1 368 ? 31.383 -38.552 7.222 1.00 31.69 368 HIS A C 1
ATOM 2978 O O . HIS A 1 368 ? 32.608 -38.441 7.244 1.00 31.69 368 HIS A O 1
ATOM 2984 N N . ARG A 1 369 ? 30.774 -38.948 6.105 1.00 37.22 369 ARG A N 1
ATOM 2985 C CA . ARG A 1 369 ? 31.471 -38.987 4.813 1.00 37.22 369 ARG A CA 1
ATOM 2986 C C . ARG A 1 369 ? 30.546 -38.398 3.762 1.00 37.22 369 ARG A C 1
ATOM 2988 O O . ARG A 1 369 ? 29.439 -38.897 3.630 1.00 37.22 369 ARG A O 1
ATOM 2995 N N . ILE A 1 370 ? 31.053 -37.422 2.997 1.00 32.09 370 ILE A N 1
ATOM 2996 C CA . ILE A 1 370 ? 30.450 -36.748 1.821 1.00 32.09 370 ILE A CA 1
ATOM 2997 C C . ILE A 1 370 ? 30.004 -35.294 2.112 1.00 32.09 370 ILE A C 1
ATOM 2999 O O . ILE A 1 370 ? 28.824 -35.007 2.259 1.00 32.09 370 ILE A O 1
ATOM 3003 N N . LEU A 1 371 ? 30.981 -34.371 2.166 1.00 28.97 371 LEU A N 1
ATOM 3004 C CA . LEU A 1 371 ? 31.151 -33.207 1.259 1.00 28.97 371 LEU A CA 1
ATOM 3005 C C . LEU A 1 371 ? 31.837 -32.013 1.945 1.00 28.97 371 LEU A C 1
ATOM 3007 O O . LEU A 1 371 ? 31.201 -31.078 2.421 1.00 28.97 371 LEU A O 1
ATOM 3011 N N . ASP A 1 372 ? 33.169 -32.031 1.878 1.00 33.81 372 ASP A N 1
ATOM 3012 C CA . ASP A 1 372 ? 33.995 -30.827 1.798 1.00 33.81 372 ASP A CA 1
ATOM 3013 C C . ASP A 1 372 ? 33.738 -30.138 0.447 1.00 33.81 372 ASP A C 1
ATOM 3015 O O . ASP A 1 372 ? 33.972 -30.721 -0.614 1.00 33.81 372 ASP A O 1
ATOM 3019 N N . GLY A 1 373 ? 33.277 -28.888 0.469 1.00 27.34 373 GLY A N 1
ATOM 3020 C CA . GLY A 1 373 ? 33.028 -28.090 -0.731 1.00 27.34 373 GLY A CA 1
ATOM 3021 C C . GLY A 1 373 ? 33.275 -26.608 -0.473 1.00 27.34 373 GLY A C 1
ATOM 3022 O O . GLY A 1 373 ? 32.436 -25.912 0.086 1.00 27.34 373 GLY A O 1
ATOM 3023 N N . LYS A 1 374 ? 34.456 -26.135 -0.877 1.00 29.98 374 LYS A N 1
ATOM 3024 C CA . LYS A 1 374 ? 34.936 -24.751 -0.768 1.00 29.98 374 LYS A CA 1
ATOM 3025 C C . LYS A 1 374 ? 33.944 -23.747 -1.375 1.00 29.98 374 LYS A C 1
ATOM 3027 O O . LYS A 1 374 ? 33.612 -23.832 -2.555 1.00 29.98 374 LYS A O 1
ATOM 3032 N N . PHE A 1 375 ? 33.550 -22.741 -0.595 1.00 24.06 375 PHE A N 1
ATOM 3033 C CA . PHE A 1 375 ? 32.807 -21.579 -1.083 1.00 24.06 375 PHE A CA 1
ATOM 3034 C C . PHE A 1 375 ? 33.713 -20.688 -1.945 1.00 24.06 375 PHE A C 1
ATOM 3036 O O . PHE A 1 375 ? 34.593 -20.000 -1.427 1.00 24.06 375 PHE A O 1
ATOM 3043 N N . ASN A 1 376 ? 33.482 -20.670 -3.260 1.00 27.77 376 ASN A N 1
ATOM 3044 C CA . ASN A 1 376 ? 34.070 -19.669 -4.145 1.00 27.77 376 ASN A CA 1
ATOM 3045 C C . ASN A 1 376 ? 33.212 -18.399 -4.154 1.00 27.77 376 ASN A C 1
ATOM 3047 O O . ASN A 1 376 ? 32.025 -18.408 -4.477 1.00 27.77 376 ASN A O 1
ATOM 3051 N N . ARG A 1 377 ? 33.864 -17.294 -3.795 1.00 26.53 377 ARG A N 1
ATOM 3052 C CA . ARG A 1 377 ? 33.387 -15.915 -3.876 1.00 26.53 377 ARG A CA 1
ATOM 3053 C C . ARG A 1 377 ? 33.298 -15.521 -5.359 1.00 26.53 377 ARG A C 1
ATOM 3055 O O . ARG A 1 377 ? 34.329 -15.410 -6.015 1.00 26.53 377 ARG A O 1
ATOM 3062 N N . TYR A 1 378 ? 32.095 -15.318 -5.895 1.00 27.08 378 TYR A N 1
ATOM 3063 C CA . TYR A 1 378 ? 31.917 -14.791 -7.252 1.00 27.08 378 TYR A CA 1
ATOM 3064 C C . TYR A 1 378 ? 31.969 -13.259 -7.227 1.00 27.08 378 TYR A C 1
ATOM 3066 O O . TYR A 1 378 ? 31.055 -12.595 -6.742 1.00 27.08 378 TYR A O 1
ATOM 3074 N N . GLU A 1 379 ? 33.056 -12.695 -7.750 1.00 25.03 379 GLU A N 1
ATOM 3075 C CA . GLU A 1 379 ? 33.111 -11.289 -8.146 1.00 25.03 379 GLU A CA 1
ATOM 3076 C C . GLU A 1 379 ? 32.207 -11.065 -9.365 1.00 25.03 379 GLU A C 1
ATOM 3078 O O . GLU A 1 379 ? 32.315 -11.752 -10.384 1.00 25.03 379 GLU A O 1
ATOM 3083 N N . TYR A 1 380 ? 31.322 -10.072 -9.277 1.00 26.17 380 TYR A N 1
ATOM 3084 C CA . TYR A 1 380 ? 30.515 -9.612 -10.402 1.00 26.17 380 TYR A CA 1
ATOM 3085 C C . TYR A 1 380 ? 31.428 -9.079 -11.518 1.00 26.17 380 TYR A C 1
ATOM 3087 O O . TYR A 1 380 ? 31.944 -7.961 -11.444 1.00 26.17 380 TYR A O 1
ATOM 3095 N N . LYS A 1 381 ? 31.599 -9.850 -12.600 1.00 25.78 381 LYS A N 1
ATOM 3096 C CA . LYS A 1 381 ? 32.171 -9.328 -13.847 1.00 25.78 381 LYS A CA 1
ATOM 3097 C C . LYS A 1 381 ? 31.206 -8.299 -14.443 1.00 25.78 381 LYS A C 1
ATOM 3099 O O . LYS A 1 381 ? 30.115 -8.635 -14.893 1.00 25.78 381 LYS A O 1
ATOM 3104 N N . LYS A 1 382 ? 31.644 -7.036 -14.455 1.00 30.20 382 LYS A N 1
ATOM 3105 C CA . LYS A 1 382 ? 31.032 -5.917 -15.188 1.00 30.20 382 LYS A CA 1
ATOM 3106 C C . LYS A 1 382 ? 30.613 -6.336 -16.603 1.00 30.20 382 LYS A C 1
ATOM 3108 O O . LYS A 1 382 ? 31.428 -6.821 -17.390 1.00 30.20 382 LYS A O 1
ATOM 3113 N N . TRP A 1 383 ? 29.357 -6.052 -16.938 1.00 31.77 383 TRP A N 1
ATOM 3114 C CA . TRP A 1 383 ? 28.828 -6.073 -18.298 1.00 31.77 383 TRP A CA 1
ATOM 3115 C C . TRP A 1 383 ? 29.700 -5.221 -19.237 1.00 31.77 383 TRP A C 1
ATOM 3117 O O . TRP A 1 383 ? 29.808 -4.010 -19.072 1.00 31.77 383 TRP A O 1
ATOM 3127 N N . THR A 1 384 ? 30.315 -5.852 -20.240 1.00 35.44 384 THR A N 1
ATOM 3128 C CA . THR A 1 384 ? 31.069 -5.184 -21.326 1.00 35.44 384 THR A CA 1
ATOM 3129 C C . THR A 1 384 ? 30.619 -5.625 -22.725 1.00 35.44 384 THR A C 1
ATOM 3131 O O . THR A 1 384 ? 31.205 -5.217 -23.727 1.00 35.44 384 THR A O 1
ATOM 3134 N N . ARG A 1 385 ? 29.540 -6.415 -22.854 1.00 34.69 385 ARG A N 1
ATOM 3135 C CA . ARG A 1 385 ? 29.096 -6.926 -24.168 1.00 34.69 385 ARG A CA 1
ATOM 3136 C C . ARG A 1 385 ? 28.479 -5.856 -25.080 1.00 34.69 385 ARG A C 1
ATOM 3138 O O . ARG A 1 385 ? 28.621 -5.968 -26.293 1.00 34.69 385 ARG A O 1
ATOM 3145 N N . GLY A 1 386 ? 27.925 -4.774 -24.526 1.00 32.91 386 GLY A N 1
ATOM 3146 C CA . GLY A 1 386 ? 27.440 -3.630 -25.313 1.00 32.91 386 GLY A CA 1
ATOM 3147 C C . GLY A 1 386 ? 28.550 -2.861 -26.045 1.00 32.91 386 GLY A C 1
ATOM 3148 O O . GLY A 1 386 ? 28.319 -2.315 -27.113 1.00 32.91 386 GLY A O 1
ATOM 3149 N N . GLN A 1 387 ? 29.793 -2.868 -25.557 1.00 35.97 387 GLN A N 1
ATOM 3150 C CA . GLN A 1 387 ? 30.868 -2.114 -26.218 1.00 35.97 387 GLN A CA 1
ATOM 3151 C C . GLN A 1 387 ? 31.455 -2.821 -27.451 1.00 35.97 387 GLN A C 1
ATOM 3153 O O . GLN A 1 387 ? 32.009 -2.150 -28.318 1.00 35.97 387 GLN A O 1
ATOM 3158 N N . ARG A 1 388 ? 31.306 -4.149 -27.585 1.00 33.09 388 ARG A N 1
ATOM 3159 C CA . ARG A 1 388 ? 31.838 -4.893 -28.746 1.00 33.09 388 ARG A CA 1
ATOM 3160 C C . ARG A 1 388 ? 30.912 -4.907 -29.965 1.00 33.09 388 ARG A C 1
ATOM 3162 O O . ARG A 1 388 ? 31.423 -4.932 -31.077 1.00 33.09 388 ARG A O 1
ATOM 3169 N N . TYR A 1 389 ? 29.591 -4.842 -29.787 1.00 35.03 389 TYR A N 1
ATOM 3170 C CA . TYR A 1 389 ? 28.645 -4.868 -30.916 1.00 35.03 389 TYR A CA 1
ATOM 3171 C C . TYR A 1 389 ? 28.411 -3.493 -31.561 1.00 35.03 389 TYR A C 1
ATOM 3173 O O . TYR A 1 389 ? 28.112 -3.421 -32.749 1.00 35.03 389 TYR A O 1
ATOM 3181 N N . PHE A 1 390 ? 28.623 -2.398 -30.824 1.00 35.88 390 PHE A N 1
ATOM 3182 C CA . PHE A 1 390 ? 28.476 -1.035 -31.355 1.00 35.88 390 PHE A CA 1
ATOM 3183 C C . PHE A 1 390 ? 29.780 -0.422 -31.889 1.00 35.88 390 PHE A C 1
ATOM 3185 O O . PHE A 1 390 ? 29.731 0.585 -32.592 1.00 35.88 390 PHE A O 1
ATOM 3192 N N . GLY A 1 391 ? 30.938 -1.039 -31.620 1.00 32.44 391 GLY A N 1
ATOM 3193 C CA . GLY A 1 391 ? 32.245 -0.537 -32.065 1.00 32.44 391 GLY A CA 1
ATOM 3194 C C . GLY A 1 391 ? 32.429 -0.494 -33.588 1.00 32.44 391 GLY A C 1
ATOM 3195 O O . GLY A 1 391 ? 33.153 0.364 -34.081 1.00 32.44 391 GLY A O 1
ATOM 3196 N N . ASN A 1 392 ? 31.727 -1.349 -34.342 1.00 40.47 392 ASN A N 1
ATOM 3197 C CA . ASN A 1 392 ? 31.861 -1.441 -35.805 1.00 40.47 392 ASN A CA 1
ATOM 3198 C C . ASN A 1 392 ? 30.780 -0.696 -36.606 1.00 40.47 392 ASN A C 1
ATOM 3200 O O . ASN A 1 392 ? 30.887 -0.599 -37.823 1.00 40.47 392 ASN A O 1
ATOM 3204 N N . LEU A 1 393 ? 29.768 -0.107 -35.961 1.00 37.00 393 LEU A N 1
ATOM 3205 C CA . LEU A 1 393 ? 28.804 0.772 -36.646 1.00 37.00 393 LEU A CA 1
ATOM 3206 C C . LEU A 1 393 ? 29.389 2.162 -36.950 1.00 37.00 393 LEU A C 1
ATOM 3208 O O . LEU A 1 393 ? 28.822 2.913 -37.737 1.00 37.00 393 LEU A O 1
ATOM 3212 N N . GLN A 1 394 ? 30.521 2.504 -36.329 1.00 36.69 394 GLN A N 1
ATOM 3213 C CA . GLN A 1 394 ? 31.229 3.767 -36.535 1.00 36.69 394 GLN A CA 1
ATOM 3214 C C . GLN A 1 394 ? 31.979 3.807 -37.883 1.00 36.69 394 GLN A C 1
ATOM 3216 O O . GLN A 1 394 ? 32.134 4.884 -38.439 1.00 36.69 394 GLN A O 1
ATOM 3221 N N . THR A 1 395 ? 32.420 2.661 -38.416 1.00 39.91 395 THR A N 1
ATOM 3222 C CA . THR A 1 395 ? 33.212 2.559 -39.663 1.00 39.91 395 THR A CA 1
ATOM 3223 C C . THR A 1 395 ? 32.384 2.210 -40.904 1.00 39.91 395 THR A C 1
ATOM 3225 O O . THR A 1 395 ? 32.875 2.333 -42.022 1.00 39.91 395 THR A O 1
ATOM 3228 N N . LEU A 1 396 ? 31.128 1.786 -40.732 1.00 37.91 396 LEU A N 1
ATOM 3229 C CA . LEU A 1 396 ? 30.263 1.292 -41.815 1.00 37.91 396 LEU A CA 1
ATOM 3230 C C . LEU A 1 396 ? 29.307 2.348 -42.395 1.00 37.91 396 LEU A C 1
ATOM 3232 O O . LEU A 1 396 ? 28.608 2.070 -43.364 1.00 37.91 396 LEU A O 1
ATOM 3236 N N . TRP A 1 397 ? 29.268 3.553 -41.821 1.00 36.12 397 TRP A N 1
ATOM 3237 C CA . TRP A 1 397 ? 28.355 4.627 -42.239 1.00 36.12 397 TRP A CA 1
ATOM 3238 C C . TRP A 1 397 ? 28.912 5.539 -43.347 1.00 36.12 397 TRP A C 1
ATOM 3240 O O . TRP A 1 397 ? 28.157 6.303 -43.938 1.00 36.12 397 TRP A O 1
ATOM 3250 N N . ASP A 1 398 ? 30.200 5.422 -43.683 1.00 38.09 398 ASP A N 1
ATOM 3251 C CA . ASP A 1 398 ? 30.896 6.359 -44.580 1.00 38.09 398 ASP A CA 1
ATOM 3252 C C . ASP A 1 398 ? 30.807 6.021 -46.088 1.00 38.09 398 ASP A C 1
ATOM 3254 O O . ASP A 1 398 ? 31.482 6.661 -46.896 1.00 38.09 398 ASP A O 1
ATOM 3258 N N . ARG A 1 399 ? 30.006 5.035 -46.536 1.00 33.06 399 ARG A N 1
ATOM 3259 C CA . ARG A 1 399 ? 29.905 4.688 -47.976 1.00 33.06 399 ARG A CA 1
ATOM 3260 C C . ARG A 1 399 ? 28.464 4.458 -48.464 1.00 33.06 399 ARG A C 1
ATOM 3262 O O . ARG A 1 399 ? 27.705 3.713 -47.862 1.00 33.06 399 ARG A O 1
ATOM 3269 N N . ASN A 1 400 ? 28.151 5.126 -49.581 1.00 37.78 400 ASN A N 1
ATOM 3270 C CA . ASN A 1 400 ? 26.872 5.309 -50.287 1.00 37.78 400 ASN A CA 1
ATOM 3271 C C . ASN A 1 400 ? 25.725 4.285 -50.092 1.00 37.78 400 ASN A C 1
ATOM 3273 O O . ASN A 1 400 ? 25.887 3.067 -50.150 1.00 37.78 400 ASN A O 1
ATOM 3277 N N . ASN A 1 401 ? 24.523 4.872 -50.011 1.00 42.78 401 ASN A N 1
ATOM 3278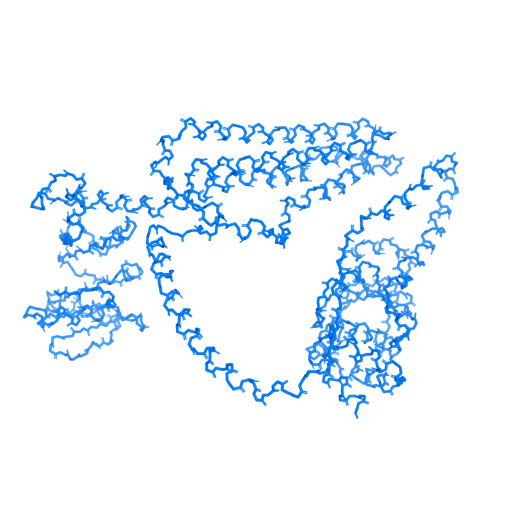 C CA . ASN A 1 401 ? 23.220 4.357 -49.561 1.00 42.78 401 ASN A CA 1
ATOM 3279 C C . ASN A 1 401 ? 22.585 3.169 -50.313 1.00 42.78 401 ASN A C 1
ATOM 3281 O O . ASN A 1 401 ? 21.523 2.708 -49.904 1.00 42.78 401 ASN A O 1
ATOM 3285 N N . GLU A 1 402 ? 23.187 2.635 -51.372 1.00 36.12 402 GLU A N 1
ATOM 3286 C CA . GLU A 1 402 ? 22.556 1.563 -52.163 1.00 36.12 402 GLU A CA 1
ATOM 3287 C C . GLU A 1 402 ? 22.940 0.157 -51.668 1.00 36.12 402 GLU A C 1
ATOM 3289 O O . GLU A 1 402 ? 22.134 -0.774 -51.690 1.00 36.12 402 GLU A O 1
ATOM 3294 N N . TRP A 1 403 ? 24.145 0.008 -51.104 1.00 36.56 403 TRP A N 1
ATOM 3295 C CA . TRP A 1 403 ? 24.592 -1.258 -50.512 1.00 36.56 403 TRP A CA 1
ATOM 3296 C C . TRP A 1 403 ? 23.972 -1.512 -49.133 1.00 36.56 403 TRP A C 1
ATOM 3298 O O . TRP A 1 403 ? 23.770 -2.660 -48.759 1.00 36.56 403 TRP A O 1
ATOM 3308 N N . VAL A 1 404 ? 23.592 -0.455 -48.406 1.00 38.44 404 VAL A N 1
ATOM 3309 C CA . VAL A 1 404 ? 22.987 -0.537 -47.066 1.00 38.44 404 VAL A CA 1
ATOM 3310 C C . VAL A 1 404 ? 21.606 -1.184 -47.106 1.00 38.44 404 VAL A C 1
ATOM 3312 O O . VAL A 1 404 ? 21.279 -1.916 -46.189 1.00 38.44 404 VAL A O 1
ATOM 3315 N N . VAL A 1 405 ? 20.814 -0.999 -48.166 1.00 36.94 405 VAL A N 1
ATOM 3316 C CA . VAL A 1 405 ? 19.510 -1.675 -48.309 1.00 36.94 405 VAL A CA 1
ATOM 3317 C C . VAL A 1 405 ? 19.694 -3.161 -48.631 1.00 36.94 405 VAL A C 1
ATOM 3319 O O . VAL A 1 405 ? 18.975 -3.997 -48.090 1.00 36.94 405 VAL A O 1
ATOM 3322 N N . ARG A 1 406 ? 20.699 -3.510 -49.446 1.00 35.41 406 ARG A N 1
ATOM 3323 C CA . ARG A 1 406 ? 21.024 -4.902 -49.797 1.00 35.41 406 ARG A CA 1
ATOM 3324 C C . ARG A 1 406 ? 21.690 -5.656 -48.644 1.00 35.41 406 ARG A C 1
ATOM 3326 O O . ARG A 1 406 ? 21.358 -6.815 -48.424 1.00 35.41 406 ARG A O 1
ATOM 3333 N N . GLU A 1 407 ? 22.554 -4.999 -47.873 1.00 36.84 407 GLU A N 1
ATOM 3334 C CA . GLU A 1 407 ? 23.087 -5.529 -46.619 1.00 36.84 407 GLU A CA 1
ATOM 3335 C C . GLU A 1 407 ? 22.047 -5.498 -45.513 1.00 36.84 407 GLU A C 1
ATOM 3337 O O . GLU A 1 407 ? 21.983 -6.476 -44.816 1.00 36.84 407 GLU A O 1
ATOM 3342 N N . LEU A 1 408 ? 21.144 -4.523 -45.359 1.00 35.91 408 LEU A N 1
ATOM 3343 C CA . LEU A 1 408 ? 20.017 -4.670 -44.420 1.00 35.91 408 LEU A CA 1
ATOM 3344 C C . LEU A 1 408 ? 19.131 -5.849 -44.812 1.00 35.91 408 LEU A C 1
ATOM 3346 O O . LEU A 1 408 ? 18.657 -6.549 -43.932 1.00 35.91 408 LEU A O 1
ATOM 3350 N N . TYR A 1 409 ? 18.950 -6.120 -46.104 1.00 34.09 409 TYR A N 1
ATOM 3351 C CA . TYR A 1 409 ? 18.229 -7.299 -46.574 1.00 34.09 409 TYR A CA 1
ATOM 3352 C C . TYR A 1 409 ? 19.001 -8.601 -46.276 1.00 34.09 409 TYR A C 1
ATOM 3354 O O . TYR A 1 409 ? 18.414 -9.552 -45.768 1.00 34.09 409 TYR A O 1
ATOM 3362 N N . LEU A 1 410 ? 20.325 -8.640 -46.488 1.00 33.38 410 LEU A N 1
ATOM 3363 C CA . LEU A 1 410 ? 21.199 -9.776 -46.141 1.00 33.38 410 LEU A CA 1
ATOM 3364 C C . LEU A 1 410 ? 21.480 -9.902 -44.632 1.00 33.38 410 LEU A C 1
ATOM 3366 O O . LEU A 1 410 ? 21.715 -10.998 -44.148 1.00 33.38 410 LEU A O 1
ATOM 3370 N N . HIS A 1 411 ? 21.396 -8.818 -43.871 1.00 35.44 411 HIS A N 1
ATOM 3371 C CA . HIS A 1 411 ? 21.599 -8.719 -42.428 1.00 35.44 411 HIS A CA 1
ATOM 3372 C C . HIS A 1 411 ? 20.291 -9.009 -41.703 1.00 35.44 411 HIS A C 1
ATOM 3374 O O . HIS A 1 411 ? 20.336 -9.609 -40.649 1.00 35.44 411 HIS A O 1
ATOM 3380 N N . VAL A 1 412 ? 19.124 -8.699 -42.280 1.00 34.84 412 VAL A N 1
ATOM 3381 C CA . VAL A 1 412 ? 17.817 -9.242 -41.866 1.00 34.84 412 VAL A CA 1
ATOM 3382 C C . VAL A 1 412 ? 17.757 -10.743 -42.162 1.00 34.84 412 VAL A C 1
ATOM 3384 O O . VAL A 1 412 ? 17.293 -11.500 -41.314 1.00 34.84 412 VAL A O 1
ATOM 3387 N N . LYS A 1 413 ? 18.330 -11.193 -43.289 1.00 32.66 413 LYS A N 1
ATOM 3388 C CA . LYS A 1 413 ? 18.505 -12.620 -43.602 1.00 32.66 413 LYS A CA 1
ATOM 3389 C C . LYS A 1 413 ? 19.463 -13.322 -42.616 1.00 32.66 413 LYS A C 1
ATOM 3391 O O . LYS A 1 413 ? 19.098 -14.352 -42.067 1.00 32.66 413 LYS A O 1
ATOM 3396 N N . ASN A 1 414 ? 20.607 -12.714 -42.283 1.00 33.94 414 ASN A N 1
ATOM 3397 C CA . ASN A 1 414 ? 21.575 -13.202 -41.281 1.00 33.94 414 ASN A CA 1
ATOM 3398 C C . ASN A 1 414 ? 21.143 -12.931 -39.816 1.00 33.94 414 ASN A C 1
ATOM 3400 O O . ASN A 1 414 ? 21.716 -13.479 -38.876 1.00 33.94 414 ASN A O 1
ATOM 3404 N N . LEU A 1 415 ? 20.138 -12.080 -39.579 1.00 36.97 415 LEU A N 1
ATOM 3405 C CA . LEU A 1 415 ? 19.476 -11.901 -38.279 1.00 36.97 415 LEU A CA 1
ATOM 3406 C C . LEU A 1 415 ? 18.436 -12.995 -38.036 1.00 36.97 415 LEU A C 1
ATOM 3408 O O . LEU A 1 415 ? 18.120 -13.237 -36.873 1.00 36.97 415 LEU A O 1
ATOM 3412 N N . GLY A 1 416 ? 17.953 -13.673 -39.083 1.00 36.88 416 GLY A N 1
ATOM 3413 C CA . GLY A 1 416 ? 17.253 -14.954 -38.957 1.00 36.88 416 GLY A CA 1
ATOM 3414 C C . GLY A 1 416 ? 18.117 -15.985 -38.225 1.00 36.88 416 GLY A C 1
ATOM 3415 O O . GLY A 1 416 ? 17.657 -16.585 -37.257 1.00 36.88 416 GLY A O 1
ATOM 3416 N N . ASP A 1 417 ? 19.409 -16.051 -38.566 1.00 38.50 417 ASP A N 1
ATOM 3417 C CA . ASP A 1 417 ? 20.394 -16.936 -37.921 1.00 38.50 417 ASP A CA 1
ATOM 3418 C C . ASP A 1 417 ? 20.781 -16.517 -36.484 1.00 38.50 417 ASP A C 1
ATOM 3420 O O . ASP A 1 417 ? 21.372 -17.309 -35.755 1.00 38.50 417 ASP A O 1
ATOM 3424 N N . ASN A 1 418 ? 20.459 -15.285 -36.057 1.00 42.56 418 ASN A N 1
ATOM 3425 C CA . ASN A 1 418 ? 20.733 -14.760 -34.704 1.00 42.56 418 ASN A CA 1
ATOM 3426 C C . ASN A 1 418 ? 19.469 -14.568 -33.836 1.00 42.56 418 ASN A C 1
ATOM 3428 O O . ASN A 1 418 ? 19.572 -14.188 -32.667 1.00 42.56 418 ASN A O 1
ATOM 3432 N N . PHE A 1 419 ? 18.275 -14.771 -34.400 1.00 43.56 419 PHE A N 1
ATOM 3433 C CA . PHE A 1 419 ? 16.993 -14.736 -33.687 1.00 43.56 419 PHE A CA 1
ATOM 3434 C C . PHE A 1 419 ? 16.721 -16.066 -32.971 1.00 43.56 419 PHE A C 1
ATOM 3436 O O . PHE A 1 419 ? 16.215 -16.090 -31.848 1.00 43.56 419 PHE A O 1
ATOM 3443 N N . VAL A 1 420 ? 17.136 -17.157 -33.613 1.00 46.06 420 VAL A N 1
ATOM 3444 C CA . VAL A 1 420 ? 17.270 -18.487 -33.029 1.00 46.06 420 VAL A CA 1
ATOM 3445 C C . VAL A 1 420 ? 18.646 -18.538 -32.372 1.00 46.06 420 VAL A C 1
ATOM 3447 O O . VAL A 1 420 ? 19.665 -18.426 -33.049 1.00 46.06 420 VAL A O 1
ATOM 3450 N N . GLY A 1 421 ? 18.699 -18.604 -31.043 1.00 40.56 421 GLY A N 1
ATOM 3451 C CA . GLY A 1 421 ? 19.975 -18.595 -30.337 1.00 40.56 421 GLY A CA 1
ATOM 3452 C C . GLY A 1 421 ? 20.865 -19.757 -30.780 1.00 40.56 421 GLY A C 1
ATOM 3453 O O . GLY A 1 421 ? 20.465 -20.913 -30.688 1.00 40.56 421 GLY A O 1
ATOM 3454 N N . LYS A 1 422 ? 22.112 -19.475 -31.182 1.00 41.06 422 LYS A N 1
ATOM 3455 C CA . LYS A 1 422 ? 23.183 -20.452 -30.952 1.00 41.06 422 LYS A CA 1
ATOM 3456 C C . LYS A 1 422 ? 23.351 -20.568 -29.440 1.00 41.06 422 LYS A C 1
ATOM 3458 O O . LYS A 1 422 ? 23.722 -19.586 -28.794 1.00 41.06 422 LYS A O 1
ATOM 3463 N N . ASN A 1 423 ? 23.013 -21.751 -28.926 1.00 41.91 423 ASN A N 1
ATOM 3464 C CA . ASN A 1 423 ? 23.037 -22.180 -27.527 1.00 41.91 423 ASN A CA 1
ATOM 3465 C C . ASN A 1 423 ? 24.230 -21.583 -26.763 1.00 41.91 423 ASN A C 1
ATOM 3467 O O . ASN A 1 423 ? 25.343 -22.094 -26.821 1.00 41.91 423 ASN A O 1
ATOM 3471 N N . ASN A 1 424 ? 23.994 -20.478 -26.055 1.00 33.66 424 ASN A N 1
ATOM 3472 C CA . ASN A 1 424 ? 24.976 -19.834 -25.176 1.00 33.66 424 ASN A CA 1
ATOM 3473 C C . ASN A 1 424 ? 24.637 -20.042 -23.688 1.00 33.66 424 ASN A C 1
ATOM 3475 O O . ASN A 1 424 ? 25.080 -19.273 -22.839 1.00 33.66 424 ASN A O 1
ATOM 3479 N N . ILE A 1 425 ? 23.870 -21.088 -23.372 1.00 38.62 425 ILE A N 1
ATOM 3480 C CA . ILE A 1 425 ? 23.732 -21.625 -22.016 1.00 38.62 425 ILE A CA 1
ATOM 3481 C C . ILE A 1 425 ? 24.332 -23.032 -22.049 1.00 38.62 425 ILE A C 1
ATOM 3483 O O . ILE A 1 425 ? 24.082 -23.772 -22.995 1.00 38.62 425 ILE A O 1
ATOM 3487 N N . GLU A 1 426 ? 25.128 -23.385 -21.042 1.00 41.25 426 GLU A N 1
ATOM 3488 C CA . GLU A 1 426 ? 25.859 -24.656 -20.868 1.00 41.25 426 GLU A CA 1
ATOM 3489 C C . GLU A 1 426 ? 24.978 -25.932 -20.770 1.00 41.25 426 GLU A C 1
ATOM 3491 O O . GLU A 1 426 ? 25.402 -26.940 -20.212 1.00 41.25 426 GLU A O 1
ATOM 3496 N N . GLU A 1 427 ? 23.769 -25.946 -21.332 1.00 50.62 427 GLU A N 1
ATOM 3497 C CA . GLU A 1 427 ? 22.934 -27.142 -21.479 1.00 50.62 427 GLU A CA 1
ATOM 3498 C C . GLU A 1 427 ? 22.395 -27.208 -22.910 1.00 50.62 427 GLU A C 1
ATOM 3500 O O . GLU A 1 427 ? 21.355 -26.647 -23.248 1.00 50.62 427 GLU A O 1
ATOM 3505 N N . ASP A 1 428 ? 23.163 -27.866 -23.772 1.00 52.22 428 ASP A N 1
ATOM 3506 C CA . ASP A 1 428 ? 22.867 -28.053 -25.188 1.00 52.22 428 ASP A CA 1
ATOM 3507 C C . ASP A 1 428 ? 21.538 -28.826 -25.356 1.00 52.22 428 ASP A C 1
ATOM 3509 O O . ASP A 1 428 ? 21.401 -29.944 -24.854 1.00 52.22 428 ASP A O 1
ATOM 3513 N N . PHE A 1 429 ? 20.539 -28.248 -26.040 1.00 57.22 429 PHE A N 1
ATOM 3514 C CA . PHE A 1 429 ? 19.221 -28.876 -26.290 1.00 57.22 429 PHE A CA 1
ATOM 3515 C C . PHE A 1 429 ? 19.333 -30.244 -26.985 1.00 57.22 429 PHE A C 1
ATOM 3517 O O . PHE A 1 429 ? 18.473 -31.113 -26.820 1.00 57.22 429 PHE A O 1
ATOM 3524 N N . SER A 1 430 ? 20.432 -30.454 -27.711 1.00 54.72 430 SER A N 1
ATOM 3525 C CA . SER A 1 430 ? 20.836 -31.730 -28.306 1.00 54.72 430 SER A CA 1
ATOM 3526 C C . SER A 1 430 ? 20.904 -32.869 -27.273 1.00 54.72 430 SER A C 1
ATOM 3528 O O . SER A 1 430 ? 20.498 -33.996 -27.563 1.00 54.72 430 SER A O 1
ATOM 3530 N N . ASN A 1 431 ? 21.309 -32.571 -26.034 1.00 69.06 431 ASN A N 1
ATOM 3531 C CA . ASN A 1 431 ? 21.445 -33.549 -24.952 1.00 69.06 431 ASN A CA 1
ATOM 3532 C C . ASN A 1 431 ? 20.106 -33.959 -24.320 1.00 69.06 431 ASN A C 1
ATOM 3534 O O . ASN A 1 431 ? 20.075 -34.907 -23.541 1.00 69.06 431 ASN A O 1
ATOM 3538 N N . PHE A 1 432 ? 19.002 -33.291 -24.669 1.00 78.31 432 PHE A N 1
ATOM 3539 C CA . PHE A 1 432 ? 17.649 -33.629 -24.212 1.00 78.31 432 PHE A CA 1
ATOM 3540 C C . PHE A 1 432 ? 16.824 -34.358 -25.285 1.00 78.31 432 PHE A C 1
ATOM 3542 O O . PHE A 1 432 ? 15.669 -34.684 -25.049 1.00 78.31 432 PHE A O 1
ATOM 3549 N N . GLY A 1 433 ? 17.379 -34.632 -26.471 1.00 83.25 433 GLY A N 1
ATOM 3550 C CA . GLY A 1 433 ? 16.637 -35.328 -27.533 1.00 83.25 433 GLY A CA 1
ATOM 3551 C C . GLY A 1 433 ? 15.482 -34.512 -28.118 1.00 83.25 433 GLY A C 1
ATOM 3552 O O . GLY A 1 433 ? 14.486 -35.085 -28.558 1.00 83.25 433 GLY A O 1
ATOM 3553 N N . PHE A 1 434 ? 15.597 -33.182 -28.091 1.00 87.81 434 PHE A N 1
ATOM 3554 C CA . PHE A 1 434 ? 14.631 -32.280 -28.715 1.00 87.81 434 PHE A CA 1
ATOM 3555 C C . PHE A 1 434 ? 14.784 -32.316 -30.242 1.00 87.81 434 PHE A C 1
ATOM 3557 O O . PHE A 1 434 ? 15.867 -32.596 -30.761 1.00 87.81 434 PHE A O 1
ATOM 3564 N N . ASP A 1 435 ? 13.704 -32.025 -30.969 1.00 86.69 435 ASP A N 1
ATOM 3565 C CA . ASP A 1 435 ? 13.754 -31.880 -32.425 1.00 86.69 435 ASP A CA 1
ATOM 3566 C C . ASP A 1 435 ? 14.668 -30.703 -32.803 1.00 86.69 435 ASP A C 1
ATOM 3568 O O . ASP A 1 435 ? 14.646 -29.649 -32.166 1.00 86.69 435 ASP A O 1
ATOM 3572 N N . ALA A 1 436 ? 15.457 -30.860 -33.868 1.00 78.81 436 ALA A N 1
ATOM 3573 C CA . ALA A 1 436 ? 16.410 -29.845 -34.320 1.00 78.81 436 ALA A CA 1
ATOM 3574 C C . ALA A 1 436 ? 15.752 -28.511 -34.731 1.00 78.81 436 ALA A C 1
ATOM 3576 O O . ALA A 1 436 ? 16.429 -27.489 -34.815 1.00 78.81 436 ALA A O 1
ATOM 3577 N N . ASN A 1 437 ? 14.443 -28.514 -34.997 1.00 81.56 437 ASN A N 1
ATOM 3578 C CA . ASN A 1 437 ? 13.660 -27.330 -35.341 1.00 81.56 437 ASN A CA 1
ATOM 3579 C C . ASN A 1 437 ? 12.939 -26.708 -34.136 1.00 81.56 437 ASN A C 1
ATOM 3581 O O . ASN A 1 437 ? 12.131 -25.796 -34.333 1.00 81.56 437 ASN A O 1
ATOM 3585 N N . VAL A 1 438 ? 13.181 -27.207 -32.919 1.00 83.88 438 VAL A N 1
ATOM 3586 C CA . VAL A 1 438 ? 12.704 -26.593 -31.677 1.00 83.88 438 VAL A CA 1
ATOM 3587 C C . VAL A 1 438 ? 13.768 -25.658 -31.133 1.00 83.88 438 VAL A C 1
ATOM 3589 O O . VAL A 1 438 ? 14.920 -26.040 -30.939 1.00 83.88 438 VAL A O 1
ATOM 3592 N N . SER A 1 439 ? 13.367 -24.426 -30.842 1.00 80.88 439 SER A N 1
ATOM 3593 C CA . SER A 1 439 ? 14.267 -23.421 -30.289 1.00 80.88 439 SER A CA 1
ATOM 3594 C C . SER A 1 439 ? 13.602 -22.530 -29.250 1.00 80.88 439 SER A C 1
ATOM 3596 O O . SER A 1 439 ? 12.381 -22.493 -29.103 1.00 80.88 439 SER A O 1
ATOM 3598 N N . ILE A 1 440 ? 14.421 -21.756 -28.546 1.00 79.44 440 ILE A N 1
ATOM 3599 C CA . ILE A 1 440 ? 13.975 -20.717 -27.619 1.00 79.44 440 ILE A CA 1
ATOM 3600 C C . ILE A 1 440 ? 14.651 -19.405 -28.025 1.00 79.44 440 ILE A C 1
ATOM 3602 O O . ILE A 1 440 ? 15.831 -19.403 -28.383 1.00 79.44 440 ILE A O 1
ATOM 3606 N N . SER A 1 441 ? 13.916 -18.290 -27.996 1.00 74.38 441 SER A N 1
ATOM 3607 C CA . SER A 1 441 ? 14.510 -16.972 -28.245 1.00 74.38 441 SER A CA 1
ATOM 3608 C C . SER A 1 441 ? 15.555 -16.640 -27.176 1.00 74.38 441 SER A C 1
ATOM 3610 O O . SER A 1 441 ? 15.456 -17.086 -26.034 1.00 74.38 441 SER A O 1
ATOM 3612 N N . ASN A 1 442 ? 16.545 -15.810 -27.513 1.00 67.88 442 ASN A N 1
ATOM 3613 C CA . ASN A 1 442 ? 17.573 -15.397 -26.546 1.00 67.88 442 ASN A CA 1
ATOM 3614 C C . ASN A 1 442 ? 16.957 -14.763 -25.289 1.00 67.88 442 ASN A C 1
ATOM 3616 O O . ASN A 1 442 ? 17.308 -15.132 -24.173 1.00 67.88 442 ASN A O 1
ATOM 3620 N N . HIS A 1 443 ? 15.983 -13.872 -25.475 1.00 71.31 443 HIS A N 1
ATOM 3621 C CA . HIS A 1 443 ? 15.287 -13.221 -24.372 1.00 71.31 443 HIS A CA 1
ATOM 3622 C C . HIS A 1 443 ? 14.470 -14.216 -23.533 1.00 71.31 443 HIS A C 1
ATOM 3624 O O . HIS A 1 443 ? 14.527 -14.176 -22.307 1.00 71.31 443 HIS A O 1
ATOM 3630 N N . MET A 1 444 ? 13.760 -15.168 -24.150 1.00 77.44 444 MET A N 1
ATOM 3631 C CA . MET A 1 444 ? 13.066 -16.207 -23.383 1.00 77.44 444 MET A CA 1
ATOM 3632 C C . MET A 1 444 ? 14.048 -17.110 -22.625 1.00 77.44 444 MET A C 1
ATOM 3634 O O . MET A 1 444 ? 13.779 -17.500 -21.494 1.00 77.44 444 MET A O 1
ATOM 3638 N N . SER A 1 445 ? 15.198 -17.420 -23.216 1.00 75.69 445 SER A N 1
ATOM 3639 C CA . SER A 1 445 ? 16.253 -18.198 -22.566 1.00 75.69 445 SER A CA 1
ATOM 3640 C C . SER A 1 445 ? 16.758 -17.511 -21.288 1.00 75.69 445 SER A C 1
ATOM 3642 O O . SER A 1 445 ? 16.880 -18.149 -20.242 1.00 75.69 445 SER A O 1
ATOM 3644 N N . GLU A 1 446 ? 16.949 -16.189 -21.336 1.00 70.50 446 GLU A N 1
ATOM 3645 C CA . GLU A 1 446 ? 17.285 -15.367 -20.167 1.00 70.50 446 GLU A CA 1
ATOM 3646 C C . GLU A 1 446 ? 16.166 -15.393 -19.118 1.00 70.50 446 GLU A C 1
ATOM 3648 O O . GLU A 1 446 ? 16.430 -15.676 -17.948 1.00 70.50 446 GLU A O 1
ATOM 3653 N N . VAL A 1 447 ? 14.908 -15.204 -19.532 1.00 74.25 447 VAL A N 1
ATOM 3654 C CA . VAL A 1 447 ? 13.741 -15.286 -18.634 1.00 74.25 447 VAL A CA 1
ATOM 3655 C C . VAL A 1 447 ? 13.684 -16.636 -17.916 1.00 74.25 447 VAL A C 1
ATOM 3657 O O . VAL A 1 447 ? 13.472 -16.676 -16.707 1.00 74.25 447 VAL A O 1
ATOM 3660 N N . LEU A 1 448 ? 13.902 -17.743 -18.630 1.00 77.56 448 LEU A N 1
ATOM 3661 C CA . LEU A 1 448 ? 13.905 -19.082 -18.035 1.00 77.56 448 LEU A CA 1
ATOM 3662 C C . LEU A 1 448 ? 15.094 -19.305 -17.088 1.00 77.56 448 LEU A C 1
ATOM 3664 O O . LEU A 1 448 ? 14.960 -20.056 -16.124 1.00 77.56 448 LEU A O 1
ATOM 3668 N N . SER A 1 449 ? 16.241 -18.662 -17.328 1.00 75.69 449 SER A N 1
ATOM 3669 C CA . SER A 1 449 ? 17.432 -18.806 -16.479 1.00 75.69 449 SER A CA 1
ATOM 3670 C C . SER A 1 449 ? 17.261 -18.185 -15.086 1.00 75.69 449 SER A C 1
ATOM 3672 O O . SER A 1 449 ? 17.743 -18.757 -14.103 1.00 75.69 449 SER A O 1
ATOM 3674 N N . GLU A 1 450 ? 16.511 -17.081 -15.009 1.00 78.06 450 GLU A N 1
ATOM 3675 C CA . GLU A 1 450 ? 16.202 -16.329 -13.784 1.00 78.06 450 GLU A CA 1
ATOM 3676 C C . GLU A 1 450 ? 15.099 -16.987 -12.938 1.00 78.06 450 GLU A C 1
ATOM 3678 O O . GLU A 1 450 ? 14.924 -16.655 -11.763 1.00 78.06 450 GLU A O 1
ATOM 3683 N N . LEU A 1 451 ? 14.341 -17.931 -13.506 1.00 74.88 451 LEU A N 1
ATOM 3684 C CA . LEU A 1 451 ? 13.293 -18.632 -12.774 1.00 74.88 451 LEU A CA 1
ATOM 3685 C C . LEU A 1 451 ? 13.883 -19.792 -11.951 1.00 74.88 451 LEU A C 1
ATOM 3687 O O . LEU A 1 451 ? 14.531 -20.686 -12.509 1.00 74.88 451 LEU A O 1
ATOM 3691 N N . PRO A 1 452 ? 13.648 -19.822 -10.621 1.00 74.31 452 PRO A N 1
ATOM 3692 C CA . PRO A 1 452 ? 14.172 -20.882 -9.764 1.00 74.31 452 PRO A CA 1
ATOM 3693 C C . PRO A 1 452 ? 13.498 -22.231 -10.044 1.00 74.31 452 PRO A C 1
ATOM 3695 O O . PRO A 1 452 ? 14.160 -23.261 -9.983 1.00 74.31 452 PRO A O 1
ATOM 3698 N N . THR A 1 453 ? 12.204 -22.231 -10.382 1.00 79.88 453 THR A N 1
ATOM 3699 C CA . THR A 1 453 ? 11.432 -23.426 -10.758 1.00 79.88 453 THR A CA 1
ATOM 3700 C C . THR A 1 453 ? 10.430 -23.112 -11.870 1.00 79.88 453 THR A C 1
ATOM 3702 O O . THR A 1 453 ? 9.904 -22.000 -11.951 1.00 79.88 453 THR A O 1
ATOM 3705 N N . LEU A 1 454 ? 10.157 -24.099 -12.727 1.00 80.56 454 LEU A N 1
ATOM 3706 C CA . LEU A 1 454 ? 9.191 -24.019 -13.822 1.00 80.56 454 LEU A CA 1
ATOM 3707 C C . LEU A 1 454 ? 7.966 -24.893 -13.511 1.00 80.56 454 LEU A C 1
ATOM 3709 O O . LEU A 1 454 ? 8.069 -26.100 -13.289 1.00 80.56 454 LEU A O 1
ATOM 3713 N N . VAL A 1 455 ? 6.790 -24.263 -13.470 1.00 78.19 455 VAL A N 1
ATOM 3714 C CA . VAL A 1 455 ? 5.537 -24.865 -12.971 1.00 78.19 455 VAL A CA 1
ATOM 3715 C C . VAL A 1 455 ? 4.437 -24.959 -14.035 1.00 78.19 455 VAL A C 1
ATOM 3717 O O . VAL A 1 455 ? 3.256 -24.930 -13.703 1.00 78.19 455 VAL A O 1
ATOM 3720 N N . GLY A 1 456 ? 4.798 -25.031 -15.320 1.00 69.88 456 GLY A N 1
ATOM 3721 C CA . GLY A 1 456 ? 3.817 -25.186 -16.402 1.00 69.88 456 GLY A CA 1
ATOM 3722 C C . GLY A 1 456 ? 2.956 -23.944 -16.637 1.00 69.88 456 GLY A C 1
ATOM 3723 O O . GLY A 1 456 ? 1.834 -24.038 -17.126 1.00 69.88 456 GLY A O 1
ATOM 3724 N N . ALA A 1 457 ? 3.457 -22.764 -16.267 1.00 68.62 457 ALA A N 1
ATOM 3725 C CA . ALA A 1 457 ? 2.787 -21.508 -16.574 1.00 68.62 457 ALA A CA 1
ATOM 3726 C C . ALA A 1 457 ? 2.952 -21.168 -18.070 1.00 68.62 457 ALA A C 1
ATOM 3728 O O . ALA A 1 457 ? 4.006 -21.472 -18.640 1.00 68.62 457 ALA A O 1
ATOM 3729 N N . PRO A 1 458 ? 1.976 -20.483 -18.703 1.00 68.19 458 PRO A N 1
ATOM 3730 C CA . PRO A 1 458 ? 2.051 -20.043 -20.099 1.00 68.19 458 PRO A CA 1
ATOM 3731 C C . PRO A 1 458 ? 3.025 -18.862 -20.257 1.00 68.19 458 PRO A C 1
ATOM 3733 O O . PRO A 1 458 ? 2.654 -17.734 -20.598 1.00 68.19 458 PRO A O 1
ATOM 3736 N N . LEU A 1 459 ? 4.295 -19.122 -19.955 1.00 71.31 459 LEU A N 1
ATOM 3737 C CA . LEU A 1 459 ? 5.409 -18.200 -20.075 1.00 71.31 459 LEU A CA 1
ATOM 3738 C C . LEU A 1 459 ? 5.755 -18.077 -21.560 1.00 71.31 459 LEU A C 1
ATOM 3740 O O . LEU A 1 459 ? 6.464 -18.900 -22.127 1.00 71.31 459 LEU A O 1
ATOM 3744 N N . GLY A 1 460 ? 5.212 -17.040 -22.196 1.00 79.50 460 GLY A N 1
ATOM 3745 C CA . GLY A 1 460 ? 5.493 -16.711 -23.592 1.00 79.50 460 GLY A CA 1
ATOM 3746 C C . GLY A 1 460 ? 4.476 -17.236 -24.601 1.00 79.50 460 GLY A C 1
ATOM 3747 O O . GLY A 1 460 ? 3.301 -17.446 -24.289 1.00 79.50 460 GLY A O 1
ATOM 3748 N N . ARG A 1 461 ? 4.920 -17.339 -25.853 1.00 85.38 461 ARG A N 1
ATOM 3749 C CA . ARG A 1 461 ? 4.142 -17.771 -27.020 1.00 85.38 461 ARG A CA 1
ATOM 3750 C C . ARG A 1 461 ? 4.978 -18.704 -27.886 1.00 85.38 461 ARG A C 1
ATOM 3752 O O . ARG A 1 461 ? 6.200 -18.610 -27.896 1.00 85.38 461 ARG A O 1
ATOM 3759 N N . ILE A 1 462 ? 4.308 -19.569 -28.629 1.00 86.81 462 ILE A N 1
ATOM 3760 C CA . ILE A 1 462 ? 4.914 -20.456 -29.615 1.00 86.81 462 ILE A CA 1
ATOM 3761 C C . ILE A 1 462 ? 4.818 -19.767 -30.970 1.00 86.81 462 ILE A C 1
ATOM 3763 O O . ILE A 1 462 ? 3.721 -19.467 -31.430 1.00 86.81 462 ILE A O 1
ATOM 3767 N N . LEU A 1 463 ? 5.959 -19.496 -31.589 1.00 85.06 463 LEU A N 1
ATOM 3768 C CA . LEU A 1 463 ? 6.072 -18.978 -32.943 1.00 85.06 463 LEU A CA 1
ATOM 3769 C C . LEU A 1 463 ? 6.414 -20.133 -33.885 1.00 85.06 463 LEU A C 1
ATOM 3771 O O . LEU A 1 463 ? 7.458 -20.763 -33.734 1.00 85.06 463 LEU A O 1
ATOM 3775 N N . ILE A 1 464 ? 5.550 -20.380 -34.862 1.00 83.12 464 ILE A N 1
ATOM 3776 C CA . ILE A 1 464 ? 5.771 -21.337 -35.943 1.00 83.12 464 ILE A CA 1
ATOM 3777 C C . ILE A 1 464 ? 6.126 -20.557 -37.204 1.00 83.12 464 ILE A C 1
ATOM 3779 O O . ILE A 1 464 ? 5.377 -19.662 -37.587 1.00 83.12 464 ILE A O 1
ATOM 3783 N N . ILE A 1 465 ? 7.239 -20.895 -37.852 1.00 78.44 465 ILE A N 1
ATOM 3784 C CA . ILE A 1 465 ? 7.714 -20.250 -39.087 1.00 78.44 465 ILE A CA 1
ATOM 3785 C C . ILE A 1 465 ? 7.735 -21.295 -40.205 1.00 78.44 465 ILE A C 1
ATOM 3787 O O . ILE A 1 465 ? 8.241 -22.406 -40.012 1.00 78.44 465 ILE A O 1
ATOM 3791 N N . GLU A 1 466 ? 7.147 -20.948 -41.354 1.00 74.06 466 GLU A N 1
ATOM 3792 C CA . GLU A 1 466 ? 7.063 -21.786 -42.564 1.00 74.06 466 GLU A CA 1
ATOM 3793 C C . GLU A 1 466 ? 6.516 -23.206 -42.312 1.00 74.06 466 GLU A C 1
ATOM 3795 O O . GLU A 1 466 ? 6.867 -24.156 -43.010 1.00 74.06 466 GLU A O 1
ATOM 3800 N N . GLY A 1 467 ? 5.695 -23.379 -41.269 1.00 74.38 467 GLY A N 1
ATOM 3801 C CA . GLY A 1 467 ? 5.148 -24.681 -40.878 1.00 74.38 467 GLY A CA 1
ATOM 3802 C C . GLY A 1 467 ? 6.203 -25.717 -40.468 1.00 74.38 467 GLY A C 1
ATOM 3803 O O . GLY A 1 467 ? 5.913 -26.909 -40.474 1.00 74.38 467 GLY A O 1
ATOM 3804 N N . LYS A 1 468 ? 7.433 -25.299 -40.135 1.00 77.12 468 LYS A N 1
ATOM 3805 C CA . LYS A 1 468 ? 8.551 -26.218 -39.846 1.00 77.12 468 LYS A CA 1
ATOM 3806 C C . LYS A 1 468 ? 9.303 -25.890 -38.564 1.00 77.12 468 LYS A C 1
ATOM 3808 O O . LYS A 1 468 ? 9.567 -26.807 -37.782 1.00 77.12 468 LYS A O 1
ATOM 3813 N N . GLN A 1 469 ? 9.666 -24.625 -38.364 1.00 80.38 469 GLN A N 1
ATOM 3814 C CA . GLN A 1 469 ? 10.425 -24.179 -37.194 1.00 80.38 469 GLN A CA 1
ATOM 3815 C C . GLN A 1 469 ? 9.477 -23.761 -36.079 1.00 80.38 469 GLN A C 1
ATOM 3817 O O . GLN A 1 469 ? 8.521 -23.035 -36.342 1.00 80.38 469 GLN A O 1
ATOM 3822 N N . VAL A 1 470 ? 9.749 -24.201 -34.850 1.00 84.88 470 VAL A N 1
ATOM 3823 C CA . VAL A 1 470 ? 8.913 -23.925 -33.678 1.00 84.88 470 VAL A CA 1
ATOM 3824 C C . VAL A 1 470 ? 9.779 -23.297 -32.592 1.00 84.88 470 VAL A C 1
ATOM 3826 O O . VAL A 1 470 ? 10.684 -23.927 -32.051 1.00 84.88 470 VAL A O 1
ATOM 3829 N N . CYS A 1 471 ? 9.503 -22.038 -32.266 1.00 84.69 471 CYS A N 1
ATOM 3830 C CA . CYS A 1 471 ? 10.297 -21.259 -31.327 1.00 84.69 471 CYS A CA 1
ATOM 3831 C C . CYS A 1 471 ? 9.448 -20.756 -30.159 1.00 84.69 471 CYS A C 1
ATOM 3833 O O . CYS A 1 471 ? 8.393 -20.153 -30.363 1.00 84.69 471 CYS A O 1
ATOM 3835 N N . LEU A 1 472 ? 9.918 -20.953 -28.928 1.00 85.69 472 LEU A N 1
ATOM 3836 C CA . LEU A 1 472 ? 9.332 -20.306 -27.760 1.00 85.69 472 LEU A CA 1
ATOM 3837 C C . LEU A 1 472 ? 9.853 -18.867 -27.645 1.00 85.69 472 LEU A C 1
ATOM 3839 O O . LEU A 1 472 ? 11.055 -18.642 -27.498 1.00 85.69 472 LEU A O 1
ATOM 3843 N N . ILE A 1 473 ? 8.938 -17.899 -27.666 1.00 81.06 473 ILE A N 1
ATOM 3844 C CA . ILE A 1 473 ? 9.237 -16.464 -27.621 1.00 81.06 473 ILE A CA 1
ATOM 3845 C C . ILE A 1 473 ? 8.588 -15.784 -26.411 1.00 81.06 473 ILE A C 1
ATOM 3847 O O . ILE A 1 473 ? 7.51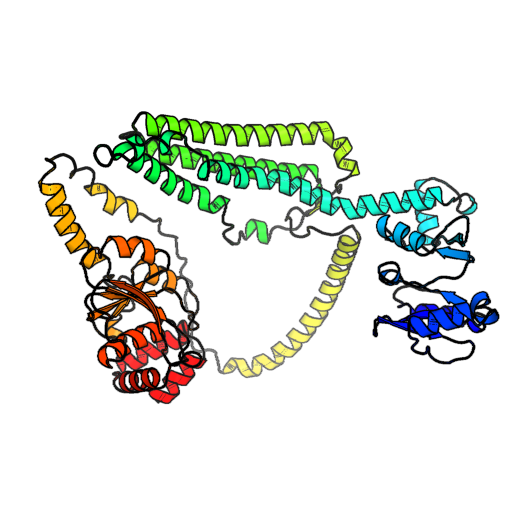5 -16.176 -25.945 1.00 81.06 473 ILE A O 1
ATOM 3851 N N . GLY A 1 474 ? 9.222 -14.732 -25.892 1.00 77.44 474 GLY A N 1
ATOM 3852 C CA . GLY A 1 474 ? 8.680 -13.907 -24.814 1.00 77.44 474 GLY A CA 1
ATOM 3853 C C . GLY A 1 474 ? 7.520 -13.014 -25.256 1.00 77.44 474 GLY A C 1
ATOM 3854 O O . GLY A 1 474 ? 7.295 -12.768 -26.441 1.00 77.44 474 GLY A O 1
ATOM 3855 N N . LYS A 1 475 ? 6.790 -12.459 -24.281 1.00 67.88 475 LYS A N 1
ATOM 3856 C CA . LYS A 1 475 ? 5.750 -11.451 -24.555 1.00 67.88 475 LYS A CA 1
ATOM 3857 C C . LYS A 1 475 ? 6.341 -10.172 -25.162 1.00 67.88 475 LYS A C 1
ATOM 3859 O O . LYS A 1 475 ? 5.701 -9.549 -25.999 1.00 67.88 475 LYS A O 1
ATOM 3864 N N . GLU A 1 476 ? 7.550 -9.793 -24.758 1.00 64.56 476 GLU A N 1
ATOM 3865 C CA . GLU A 1 476 ? 8.256 -8.637 -25.327 1.00 64.56 476 GLU A CA 1
ATOM 3866 C C . GLU A 1 476 ? 8.793 -8.939 -26.733 1.00 64.56 476 GLU A C 1
ATOM 3868 O O . GLU A 1 476 ? 8.688 -8.100 -27.631 1.00 64.56 476 GLU A O 1
ATOM 3873 N N . ASP A 1 477 ? 9.236 -10.181 -26.964 1.00 63.47 477 ASP A N 1
ATOM 3874 C CA . ASP A 1 477 ? 9.646 -10.651 -28.288 1.00 63.47 477 ASP A CA 1
ATOM 3875 C C . ASP A 1 477 ? 8.489 -10.602 -29.284 1.00 63.47 477 ASP A C 1
ATOM 3877 O O . ASP A 1 477 ? 8.716 -10.294 -30.449 1.00 63.47 477 ASP A O 1
ATOM 3881 N N . TYR A 1 478 ? 7.250 -10.855 -28.854 1.00 63.97 478 TYR A N 1
ATOM 3882 C CA . TYR A 1 478 ? 6.069 -10.854 -29.722 1.00 63.97 478 TYR A CA 1
ATOM 3883 C C . TYR A 1 478 ? 5.986 -9.603 -30.615 1.00 63.97 478 TYR A C 1
ATOM 3885 O O . TYR A 1 478 ? 5.849 -9.712 -31.830 1.00 63.97 478 TYR A O 1
ATOM 3893 N N . HIS A 1 479 ? 6.148 -8.402 -30.054 1.00 59.34 479 HIS A N 1
ATOM 3894 C CA . HIS A 1 479 ? 6.021 -7.160 -30.827 1.00 59.34 479 HIS A CA 1
ATOM 3895 C C . HIS A 1 479 ? 7.228 -6.867 -31.729 1.00 59.34 479 HIS A C 1
ATOM 3897 O O . HIS A 1 479 ? 7.090 -6.194 -32.755 1.00 59.34 479 HIS A O 1
ATOM 3903 N N . TRP A 1 480 ? 8.410 -7.362 -31.363 1.00 54.91 480 TRP A N 1
ATOM 3904 C CA . TRP A 1 480 ? 9.652 -7.124 -32.097 1.00 54.91 480 TRP A CA 1
ATOM 3905 C C . TRP A 1 480 ? 9.889 -8.158 -33.208 1.00 54.91 480 TRP A C 1
ATOM 3907 O O . TRP A 1 480 ? 10.357 -7.816 -34.295 1.00 54.91 480 TRP A O 1
ATOM 3917 N N . SER A 1 481 ? 9.482 -9.404 -32.963 1.00 53.72 481 SER A N 1
ATOM 3918 C CA . SER A 1 481 ? 9.591 -10.548 -33.876 1.00 53.72 481 SER A CA 1
ATOM 3919 C C . SER A 1 481 ? 8.660 -10.398 -35.074 1.00 53.72 481 SER A C 1
ATOM 3921 O O . SER A 1 481 ? 9.074 -10.623 -36.204 1.00 53.72 481 SER A O 1
ATOM 3923 N N . MET A 1 482 ? 7.431 -9.917 -34.858 1.00 55.66 482 MET A N 1
ATOM 3924 C CA . MET A 1 482 ? 6.424 -9.772 -35.920 1.00 55.66 482 MET A CA 1
ATOM 3925 C C . MET A 1 482 ? 6.859 -8.848 -37.065 1.00 55.66 482 MET A C 1
ATOM 3927 O O . MET A 1 482 ? 6.518 -9.091 -38.219 1.00 55.66 482 MET A O 1
ATOM 3931 N N . LYS A 1 483 ? 7.664 -7.815 -36.782 1.00 58.00 483 LYS A N 1
ATOM 3932 C CA . LYS A 1 483 ? 8.197 -6.916 -37.824 1.00 58.00 483 LYS A CA 1
ATOM 3933 C C . LYS A 1 483 ? 9.223 -7.593 -38.741 1.00 58.00 483 LYS A C 1
ATOM 3935 O O . LYS A 1 483 ? 9.489 -7.072 -39.818 1.00 58.00 483 LYS A O 1
ATOM 3940 N N . ARG A 1 484 ? 9.810 -8.718 -38.318 1.00 54.16 484 ARG A N 1
ATOM 3941 C CA . ARG A 1 484 ? 10.865 -9.447 -39.043 1.00 54.16 484 ARG A CA 1
ATOM 3942 C C . ARG A 1 484 ? 10.320 -10.503 -40.005 1.00 54.16 484 ARG A C 1
ATOM 3944 O O . ARG A 1 484 ? 11.040 -10.900 -40.910 1.00 54.16 484 ARG A O 1
ATOM 3951 N N . PHE A 1 485 ? 9.061 -10.909 -39.839 1.00 58.03 485 PHE A N 1
ATOM 3952 C CA . PHE A 1 485 ? 8.400 -11.943 -40.648 1.00 58.03 485 PHE A CA 1
ATOM 3953 C C . PHE A 1 485 ? 7.353 -11.368 -41.613 1.00 58.03 485 PHE A C 1
ATOM 3955 O O . PHE A 1 485 ? 6.422 -12.060 -42.028 1.00 58.03 485 PHE A O 1
ATOM 3962 N N . ILE A 1 486 ? 7.489 -10.090 -41.984 1.00 56.91 486 ILE A N 1
ATOM 3963 C CA . ILE A 1 486 ? 6.643 -9.471 -43.009 1.00 56.91 486 ILE A CA 1
ATOM 3964 C C . ILE A 1 486 ? 6.888 -10.211 -44.333 1.00 56.91 486 ILE A C 1
ATOM 3966 O O . ILE A 1 486 ? 7.985 -10.155 -44.881 1.00 56.91 486 ILE A O 1
ATOM 3970 N N . GLY A 1 487 ? 5.866 -10.917 -44.825 1.00 59.59 487 GLY A N 1
ATOM 3971 C CA . GLY A 1 487 ? 5.931 -11.717 -46.055 1.00 59.59 487 GLY A CA 1
ATOM 3972 C C . GLY A 1 487 ? 6.373 -13.177 -45.881 1.00 59.59 487 GLY A C 1
ATOM 3973 O O . GLY A 1 487 ? 6.423 -13.893 -46.875 1.00 59.59 487 GLY A O 1
ATOM 3974 N N . VAL A 1 488 ? 6.653 -13.638 -44.655 1.00 65.62 488 VAL A N 1
ATOM 3975 C CA . VAL A 1 488 ? 6.973 -15.047 -44.355 1.00 65.62 488 VAL A CA 1
ATOM 3976 C C . VAL A 1 488 ? 5.767 -15.706 -43.674 1.00 65.62 488 VAL A C 1
ATOM 3978 O O . VAL A 1 488 ? 5.245 -15.116 -42.719 1.00 65.62 488 VAL A O 1
ATOM 3981 N N . PRO A 1 489 ? 5.315 -16.900 -44.109 1.00 72.88 489 PRO A N 1
ATOM 3982 C CA . PRO A 1 489 ? 4.243 -17.621 -43.432 1.00 72.88 489 PRO A CA 1
ATOM 3983 C C . PRO A 1 489 ? 4.611 -17.941 -41.982 1.00 72.88 489 PRO A C 1
ATOM 3985 O O . PRO A 1 489 ? 5.660 -18.533 -41.716 1.00 72.88 489 PRO A O 1
ATOM 3988 N N . HIS A 1 490 ? 3.765 -17.542 -41.036 1.00 80.50 490 HIS A N 1
ATOM 3989 C CA . HIS A 1 490 ? 3.987 -17.807 -39.619 1.00 80.50 490 HIS A CA 1
ATOM 3990 C C . HIS A 1 490 ? 2.683 -17.855 -38.823 1.00 80.50 490 HIS A C 1
ATOM 3992 O O . HIS A 1 490 ? 1.687 -17.222 -39.174 1.00 80.50 490 HIS A O 1
ATOM 3998 N N . ALA A 1 491 ? 2.716 -18.565 -37.699 1.00 81.44 491 ALA A N 1
ATOM 3999 C CA . ALA A 1 491 ? 1.630 -18.603 -36.731 1.00 81.44 491 ALA A CA 1
ATOM 4000 C C . ALA A 1 491 ? 2.158 -18.363 -35.321 1.00 81.44 491 ALA A C 1
ATOM 4002 O O . ALA A 1 491 ? 3.256 -18.795 -34.973 1.00 81.44 491 ALA A O 1
ATOM 4003 N N . ILE A 1 492 ? 1.362 -17.689 -34.497 1.00 82.88 492 ILE A N 1
ATOM 4004 C CA . ILE A 1 492 ? 1.646 -17.503 -33.079 1.00 82.88 492 ILE A CA 1
ATOM 4005 C C . ILE A 1 492 ? 0.538 -18.137 -32.262 1.00 82.88 492 ILE A C 1
ATOM 4007 O O . ILE A 1 492 ? -0.640 -17.838 -32.468 1.00 82.88 492 ILE A O 1
ATOM 4011 N N . LEU A 1 493 ? 0.938 -18.969 -31.307 1.00 85.25 493 LEU A N 1
ATOM 4012 C CA . LEU A 1 493 ? 0.048 -19.721 -30.444 1.00 85.25 493 LEU A CA 1
ATOM 4013 C C . LEU A 1 493 ? 0.392 -19.502 -28.970 1.00 85.25 493 LEU A C 1
ATOM 4015 O O . LEU A 1 493 ? 1.541 -19.259 -28.596 1.00 85.25 493 LEU A O 1
ATOM 4019 N N . SER A 1 494 ? -0.614 -19.605 -28.114 1.00 86.00 494 SER A N 1
ATOM 4020 C CA . SER A 1 494 ? -0.455 -19.657 -26.664 1.00 86.00 494 SER A CA 1
ATOM 4021 C C . SER A 1 494 ? -0.571 -21.108 -26.193 1.00 86.00 494 SER A C 1
ATOM 4023 O O . SER A 1 494 ? -1.549 -21.763 -26.559 1.00 86.00 494 SER A O 1
ATOM 4025 N N . PRO A 1 495 ? 0.367 -21.616 -25.372 1.00 85.00 495 PRO A N 1
ATOM 4026 C CA . PRO A 1 495 ? 0.198 -22.913 -24.727 1.00 85.00 495 PRO A CA 1
ATOM 4027 C C . PRO A 1 495 ? -0.943 -22.845 -23.705 1.00 85.00 495 PRO A C 1
ATOM 4029 O O . PRO A 1 495 ? -0.984 -21.936 -22.874 1.00 85.00 495 PRO A O 1
ATOM 4032 N N . LEU A 1 496 ? -1.866 -23.802 -23.770 1.00 80.81 496 LEU A N 1
ATOM 4033 C CA . LEU A 1 496 ? -2.946 -23.991 -22.803 1.00 80.81 496 LEU A CA 1
ATOM 4034 C C . LEU A 1 496 ? -2.715 -25.260 -21.978 1.00 80.81 496 LEU A C 1
ATOM 4036 O O . LEU A 1 496 ? -1.940 -26.142 -22.355 1.00 80.81 496 LEU A O 1
ATOM 4040 N N . ASP A 1 497 ? -3.405 -25.331 -20.845 1.00 75.12 497 ASP A N 1
ATOM 4041 C CA . ASP A 1 497 ? -3.495 -26.537 -20.026 1.00 75.12 497 ASP A CA 1
ATOM 4042 C C . ASP A 1 497 ? -4.330 -27.599 -20.760 1.00 75.12 497 ASP A C 1
ATOM 4044 O O . ASP A 1 497 ? -5.518 -27.386 -21.011 1.00 75.12 497 ASP A O 1
ATOM 4048 N N . GLY A 1 498 ? -3.700 -28.722 -21.119 1.00 70.25 498 GLY A N 1
ATOM 4049 C CA . GLY A 1 498 ? -4.315 -29.764 -21.942 1.00 70.25 498 GLY A CA 1
ATOM 4050 C C . GLY A 1 498 ? -5.405 -30.587 -21.243 1.00 70.25 498 GLY A C 1
ATOM 4051 O O . GLY A 1 498 ? -6.208 -31.217 -21.925 1.00 70.25 498 GLY A O 1
ATOM 4052 N N . TYR A 1 499 ? -5.474 -30.560 -19.906 1.00 69.81 499 TYR A N 1
ATOM 4053 C CA . TYR A 1 499 ? -6.549 -31.208 -19.138 1.00 69.81 499 TYR A CA 1
ATOM 4054 C C . TYR A 1 499 ? -7.825 -30.363 -19.117 1.00 69.81 499 TYR A C 1
ATOM 4056 O O . TYR A 1 499 ? -8.929 -30.900 -19.064 1.00 69.81 499 TYR A O 1
ATOM 4064 N N . ILE A 1 500 ? -7.679 -29.035 -19.160 1.00 72.75 500 ILE A N 1
ATOM 4065 C CA . ILE A 1 500 ? -8.809 -28.095 -19.169 1.00 72.75 500 ILE A CA 1
ATOM 4066 C C . ILE A 1 500 ? -9.296 -27.849 -20.601 1.00 72.75 500 ILE A C 1
ATOM 4068 O O . ILE A 1 500 ? -10.500 -27.765 -20.834 1.00 72.75 500 ILE A O 1
ATOM 4072 N N . TYR A 1 501 ? -8.369 -27.736 -21.554 1.00 76.38 501 TYR A N 1
ATOM 4073 C CA . TYR A 1 501 ? -8.659 -27.440 -22.953 1.00 76.38 501 TYR A CA 1
ATOM 4074 C C . TYR A 1 501 ? -8.133 -28.570 -23.833 1.00 76.38 501 TYR A C 1
ATOM 4076 O O . TYR A 1 501 ? -6.922 -28.733 -23.984 1.00 76.38 501 TYR A O 1
ATOM 4084 N N . SER A 1 502 ? -9.048 -29.325 -24.443 1.00 70.19 502 SER A N 1
ATOM 4085 C CA . SER A 1 502 ? -8.742 -30.481 -25.297 1.00 70.19 502 SER A CA 1
ATOM 4086 C C . SER A 1 502 ? -7.781 -30.169 -26.447 1.00 70.19 502 SER A C 1
ATOM 4088 O O . SER A 1 502 ? -7.026 -31.032 -26.887 1.00 70.19 502 SER A O 1
ATOM 4090 N N . GLU A 1 503 ? -7.790 -28.927 -26.917 1.00 69.12 503 GLU A N 1
ATOM 4091 C CA . GLU A 1 503 ? -6.982 -28.421 -28.016 1.00 69.12 503 GLU A CA 1
ATOM 4092 C C . GLU A 1 503 ? -5.531 -28.139 -27.603 1.00 69.12 503 GLU A C 1
ATOM 4094 O O . GLU A 1 503 ? -4.668 -28.021 -28.469 1.00 69.12 503 GLU A O 1
ATOM 4099 N N . GLY A 1 504 ? -5.246 -27.983 -26.302 1.00 74.06 504 GLY A N 1
ATOM 4100 C CA . GLY A 1 504 ? -3.908 -27.724 -25.753 1.00 74.06 504 GLY A CA 1
ATOM 4101 C C . GLY A 1 504 ? -3.266 -26.387 -26.164 1.00 74.06 504 GLY A C 1
ATOM 4102 O O . GLY A 1 504 ? -2.268 -25.973 -25.568 1.00 74.06 504 GLY A O 1
ATOM 4103 N N . LEU A 1 505 ? -3.813 -25.673 -27.147 1.00 82.19 505 LEU A N 1
ATOM 4104 C CA . LEU A 1 505 ? -3.250 -24.467 -27.749 1.00 82.19 505 LEU A CA 1
ATOM 4105 C C . LEU A 1 505 ? -4.360 -23.482 -28.126 1.00 82.19 505 LEU A C 1
ATOM 4107 O O . LEU A 1 505 ? -5.465 -23.881 -28.480 1.00 82.19 505 LEU A O 1
ATOM 4111 N N . ALA A 1 506 ? -4.040 -22.189 -28.119 1.00 81.69 506 ALA A N 1
ATOM 4112 C CA . ALA A 1 506 ? -4.890 -21.144 -28.688 1.00 81.69 506 ALA A CA 1
ATOM 4113 C C . ALA A 1 506 ? -4.133 -20.365 -29.763 1.00 81.69 506 ALA A C 1
ATOM 4115 O O . ALA A 1 506 ? -3.027 -19.889 -29.508 1.00 81.69 506 ALA A O 1
ATOM 4116 N N . PHE A 1 507 ? -4.735 -20.181 -30.940 1.00 77.88 507 PHE A N 1
ATOM 4117 C CA . PHE A 1 507 ? -4.189 -19.295 -31.968 1.00 77.88 507 PHE A CA 1
ATOM 4118 C C . PHE A 1 507 ? -4.332 -17.828 -31.555 1.00 77.88 507 PHE A C 1
ATOM 4120 O O . PHE A 1 507 ? -5.398 -17.380 -31.137 1.00 77.88 507 PHE A O 1
ATOM 4127 N N . ASN A 1 508 ? -3.250 -17.068 -31.708 1.00 75.62 508 ASN A N 1
ATOM 4128 C CA . ASN A 1 508 ? -3.236 -15.624 -31.504 1.00 75.62 508 ASN A CA 1
ATOM 4129 C C . ASN A 1 508 ? -3.277 -14.887 -32.844 1.00 75.62 508 ASN A C 1
ATOM 4131 O O . ASN A 1 508 ? -4.128 -14.028 -33.045 1.00 75.62 508 ASN A O 1
ATOM 4135 N N . THR A 1 509 ? -2.354 -15.232 -33.745 1.00 75.69 509 THR A N 1
ATOM 4136 C CA . THR A 1 509 ? -2.181 -14.573 -35.045 1.00 75.69 509 THR A CA 1
ATOM 4137 C C . THR A 1 509 ? -1.686 -15.597 -36.056 1.00 75.69 509 THR A C 1
ATOM 4139 O O . THR A 1 509 ? -0.834 -16.418 -35.719 1.00 75.69 509 THR A O 1
ATOM 4142 N N . VAL A 1 510 ? -2.175 -15.527 -37.291 1.00 71.88 510 VAL A N 1
ATOM 4143 C CA . VAL A 1 510 ? -1.672 -16.321 -38.417 1.00 71.88 510 VAL A CA 1
ATOM 4144 C C . VAL A 1 510 ? -1.471 -15.399 -39.612 1.00 71.88 510 VAL A C 1
ATOM 4146 O O . VAL A 1 510 ? -2.295 -14.522 -39.867 1.00 71.88 510 VAL A O 1
ATOM 4149 N N . ASN A 1 511 ? -0.369 -15.592 -40.328 1.00 66.31 511 ASN A N 1
ATOM 4150 C CA . ASN A 1 511 ? -0.094 -14.954 -41.604 1.00 66.31 511 ASN A CA 1
ATOM 4151 C C . ASN A 1 511 ? 0.327 -16.032 -42.611 1.00 66.31 511 ASN A C 1
ATOM 4153 O O . ASN A 1 511 ? 1.308 -16.731 -42.366 1.00 66.31 511 ASN A O 1
ATOM 4157 N N . GLY A 1 512 ? -0.388 -16.153 -43.732 1.00 69.12 512 GLY A N 1
ATOM 4158 C CA . GLY A 1 512 ? -0.230 -17.264 -44.682 1.00 69.12 512 GLY A CA 1
ATOM 4159 C C . GLY A 1 512 ? -1.050 -18.500 -44.294 1.00 69.12 512 GLY A C 1
ATOM 4160 O O . GLY A 1 512 ? -2.068 -18.376 -43.611 1.00 69.12 512 GLY A O 1
ATOM 4161 N N . ASP A 1 513 ? -0.615 -19.680 -44.741 1.00 70.81 513 ASP A N 1
ATOM 4162 C CA . ASP A 1 513 ? -1.303 -20.944 -44.459 1.00 70.81 513 ASP A CA 1
ATOM 4163 C C . ASP A 1 513 ? -1.218 -21.312 -42.972 1.00 70.81 513 ASP A C 1
ATOM 4165 O O . ASP A 1 513 ? -0.164 -21.208 -42.336 1.00 70.81 513 ASP A O 1
ATOM 4169 N N . VAL A 1 514 ? -2.347 -21.751 -42.410 1.00 68.75 514 VAL A N 1
ATOM 4170 C CA . VAL A 1 514 ? -2.423 -22.197 -41.016 1.00 68.75 514 VAL A CA 1
ATOM 4171 C C . VAL A 1 514 ? -1.631 -23.504 -40.886 1.00 68.75 514 VAL A C 1
ATOM 4173 O O . VAL A 1 514 ? -1.951 -24.463 -41.590 1.00 68.75 514 VAL A O 1
ATOM 4176 N N . PRO A 1 515 ? -0.617 -23.586 -40.004 1.00 74.88 515 PRO A N 1
ATOM 4177 C CA . PRO A 1 515 ? 0.098 -24.835 -39.789 1.00 74.88 515 PRO A CA 1
ATOM 4178 C C . PRO A 1 515 ? -0.841 -25.871 -39.170 1.00 74.88 515 PRO A C 1
ATOM 4180 O O . PRO A 1 515 ? -1.572 -25.562 -38.224 1.00 74.88 515 PRO A O 1
ATOM 4183 N N . ASP A 1 516 ? -0.799 -27.100 -39.683 1.00 81.88 516 ASP A N 1
ATOM 4184 C CA . ASP A 1 516 ? -1.540 -28.209 -39.094 1.00 81.88 516 ASP A CA 1
ATOM 4185 C C . ASP A 1 516 ? -0.888 -28.615 -37.768 1.00 81.88 516 ASP A C 1
ATOM 4187 O O . ASP A 1 516 ? 0.132 -29.300 -37.720 1.00 81.88 516 ASP A O 1
ATOM 4191 N N . ILE A 1 517 ? -1.464 -28.133 -36.672 1.00 80.81 517 ILE A N 1
ATOM 4192 C CA . ILE A 1 517 ? -1.004 -28.422 -35.311 1.00 80.81 517 ILE A CA 1
ATOM 4193 C C . ILE A 1 517 ? -1.444 -29.803 -34.812 1.00 80.81 517 ILE A C 1
ATOM 4195 O O . ILE A 1 517 ? -0.999 -30.219 -33.743 1.00 80.81 517 ILE A O 1
ATOM 4199 N N . GLN A 1 518 ? -2.314 -30.498 -35.554 1.00 81.94 518 GLN A N 1
ATOM 4200 C CA . GLN A 1 518 ? -2.733 -31.867 -35.250 1.00 81.94 518 GLN A CA 1
ATOM 4201 C C . GLN A 1 518 ? -1.794 -32.907 -35.876 1.00 81.94 518 GLN A C 1
ATOM 4203 O O . GLN A 1 518 ? -1.829 -34.074 -35.486 1.00 81.94 518 GLN A O 1
ATOM 4208 N N . ASP A 1 519 ? -0.925 -32.490 -36.803 1.00 85.75 519 ASP A N 1
ATOM 4209 C CA . ASP A 1 519 ? 0.145 -33.330 -37.328 1.00 85.75 519 ASP A CA 1
ATOM 4210 C C . ASP A 1 519 ? 1.082 -33.796 -36.190 1.00 85.75 519 ASP A C 1
ATOM 4212 O O . ASP A 1 519 ? 1.609 -32.959 -35.447 1.00 85.75 519 ASP A O 1
ATOM 4216 N N . PRO A 1 520 ? 1.347 -35.111 -36.041 1.00 86.56 520 PRO A N 1
ATOM 4217 C CA . PRO A 1 520 ? 2.177 -35.637 -34.956 1.00 86.56 520 PRO A CA 1
ATOM 4218 C C . PRO A 1 520 ? 3.595 -35.055 -34.900 1.00 86.56 520 PRO A C 1
ATOM 4220 O O . PRO A 1 520 ? 4.151 -34.915 -33.808 1.00 86.56 520 PRO A O 1
ATOM 4223 N N . VAL A 1 521 ? 4.189 -34.695 -36.046 1.00 88.12 521 VAL A N 1
ATOM 4224 C CA . VAL A 1 521 ? 5.546 -34.122 -36.094 1.00 88.12 521 VAL A CA 1
ATOM 4225 C C . VAL A 1 521 ? 5.538 -32.688 -35.569 1.00 88.12 521 VAL A C 1
ATOM 4227 O O . VAL A 1 521 ? 6.413 -32.309 -34.787 1.00 88.12 521 VAL A O 1
ATOM 4230 N N . MET A 1 522 ? 4.542 -31.887 -35.950 1.00 87.94 522 MET A N 1
ATOM 4231 C CA . MET A 1 522 ? 4.351 -30.547 -35.392 1.00 87.94 522 MET A CA 1
ATOM 4232 C C . MET A 1 522 ? 4.003 -30.596 -33.898 1.00 87.94 522 MET A C 1
ATOM 4234 O O . MET A 1 522 ? 4.578 -29.857 -33.093 1.00 87.94 522 MET A O 1
ATOM 4238 N N . MET A 1 523 ? 3.107 -31.503 -33.509 1.00 90.00 523 MET A N 1
ATOM 4239 C CA . MET A 1 523 ? 2.672 -31.676 -32.125 1.00 90.00 523 MET A CA 1
ATOM 4240 C C . MET A 1 523 ? 3.833 -32.066 -31.207 1.00 90.00 523 MET A C 1
ATOM 4242 O O . MET A 1 523 ? 3.944 -31.521 -30.111 1.00 90.00 523 MET A O 1
ATOM 4246 N N . LEU A 1 524 ? 4.751 -32.925 -31.665 1.00 92.44 524 LEU A N 1
ATOM 4247 C CA . LEU A 1 524 ? 5.955 -33.290 -30.915 1.00 92.44 524 LEU A CA 1
ATOM 4248 C C . LEU A 1 524 ? 6.791 -32.064 -30.534 1.00 92.44 524 LEU A C 1
ATOM 4250 O O . LEU A 1 524 ? 7.171 -31.903 -29.374 1.00 92.44 524 LEU A O 1
ATOM 4254 N N . LYS A 1 525 ? 7.032 -31.164 -31.488 1.00 90.44 525 LYS A N 1
ATOM 4255 C CA . LYS A 1 525 ? 7.812 -29.937 -31.263 1.00 90.44 525 LYS A CA 1
ATOM 4256 C C . LYS A 1 525 ? 7.155 -29.030 -30.222 1.00 90.44 525 LYS A C 1
ATOM 4258 O O . LYS A 1 525 ? 7.826 -28.434 -29.380 1.00 90.44 525 LYS A O 1
ATOM 4263 N N . ILE A 1 526 ? 5.828 -28.948 -30.253 1.00 89.88 526 ILE A N 1
ATOM 4264 C CA . ILE A 1 526 ? 5.041 -28.159 -29.303 1.00 89.88 526 ILE A CA 1
ATOM 4265 C C . ILE A 1 526 ? 5.064 -28.792 -27.905 1.00 89.88 526 ILE A C 1
ATOM 4267 O O . ILE A 1 526 ? 5.278 -28.091 -26.911 1.00 89.88 526 ILE A O 1
ATOM 4271 N N . VAL A 1 527 ? 4.911 -30.114 -27.826 1.00 91.81 527 VAL A N 1
ATOM 4272 C CA . VAL A 1 527 ? 5.009 -30.886 -26.582 1.00 91.81 527 VAL A CA 1
ATOM 4273 C C . VAL A 1 527 ? 6.387 -30.717 -25.941 1.00 91.81 527 VAL A C 1
ATOM 4275 O O . VAL A 1 527 ? 6.460 -30.487 -24.738 1.00 91.81 527 VAL A O 1
ATOM 4278 N N . GLN A 1 528 ? 7.471 -30.726 -26.720 1.00 91.81 528 GLN A N 1
ATOM 4279 C CA . GLN A 1 528 ? 8.831 -30.482 -26.217 1.00 91.81 528 GLN A CA 1
ATOM 4280 C C . GLN A 1 528 ? 8.989 -29.081 -25.596 1.00 91.81 528 GLN A C 1
ATOM 4282 O O . GLN A 1 528 ? 9.618 -28.930 -24.544 1.00 91.81 528 GLN A O 1
ATOM 4287 N N . ILE A 1 529 ? 8.363 -28.052 -26.180 1.00 89.44 529 ILE A N 1
ATOM 4288 C CA . ILE A 1 529 ? 8.330 -26.703 -25.590 1.00 89.44 529 ILE A CA 1
ATOM 4289 C C . ILE A 1 529 ? 7.538 -26.688 -24.278 1.00 89.44 529 ILE A C 1
ATOM 4291 O O . ILE A 1 529 ? 8.020 -26.155 -23.276 1.00 89.44 529 ILE A O 1
ATOM 4295 N N . LYS A 1 530 ? 6.339 -27.282 -24.255 1.00 90.31 530 LYS A N 1
ATOM 4296 C CA . LYS A 1 530 ? 5.516 -27.383 -23.038 1.00 90.31 530 LYS A CA 1
ATOM 4297 C C . LYS A 1 530 ? 6.245 -28.137 -21.925 1.00 90.31 530 LYS A C 1
ATOM 4299 O O . LYS A 1 530 ? 6.280 -27.673 -20.784 1.00 90.31 530 LYS A O 1
ATOM 4304 N N . TRP A 1 531 ? 6.901 -29.239 -22.274 1.00 90.62 531 TRP A N 1
ATOM 4305 C CA . TRP A 1 531 ? 7.746 -30.014 -21.375 1.00 90.62 531 TRP A CA 1
ATOM 4306 C C . TRP A 1 531 ? 8.843 -29.144 -20.759 1.00 90.62 531 TRP A C 1
ATOM 4308 O O . TRP A 1 531 ? 9.013 -29.118 -19.539 1.00 90.62 531 TRP A O 1
ATOM 4318 N N . ARG A 1 532 ? 9.529 -28.336 -21.576 1.00 86.25 532 ARG A N 1
ATOM 4319 C CA . ARG A 1 532 ? 10.563 -27.414 -21.089 1.00 86.25 532 ARG A CA 1
ATOM 4320 C C . ARG A 1 532 ? 10.019 -26.314 -20.173 1.00 86.25 532 ARG A C 1
ATOM 4322 O O . ARG A 1 532 ? 10.741 -25.865 -19.290 1.00 86.25 532 ARG A O 1
ATOM 4329 N N . LEU A 1 533 ? 8.765 -25.902 -20.352 1.00 86.44 533 LEU A N 1
ATOM 4330 C CA . LEU A 1 533 ? 8.074 -24.927 -19.498 1.00 86.44 533 LEU A CA 1
ATOM 4331 C C . LEU A 1 533 ? 7.553 -25.513 -18.173 1.00 86.44 533 LEU A C 1
ATOM 4333 O O . LEU A 1 533 ? 7.008 -24.780 -17.344 1.00 86.44 533 LEU A O 1
ATOM 4337 N N . GLY A 1 534 ? 7.718 -26.817 -17.951 1.00 86.50 534 GLY A N 1
ATOM 4338 C CA . GLY A 1 534 ? 7.285 -27.484 -16.728 1.00 86.50 534 GLY A CA 1
ATOM 4339 C C . GLY A 1 534 ? 5.835 -27.968 -16.745 1.00 86.50 534 GLY A C 1
ATOM 4340 O O . GLY A 1 534 ? 5.266 -28.208 -15.680 1.00 86.50 534 GLY A O 1
ATOM 4341 N N . TYR A 1 535 ? 5.206 -28.076 -17.922 1.00 88.19 535 TYR A N 1
ATOM 4342 C CA . TYR A 1 535 ? 3.849 -28.617 -18.026 1.00 88.19 535 TYR A CA 1
ATOM 4343 C C . TYR A 1 535 ? 3.833 -30.103 -17.640 1.00 88.19 535 TYR A C 1
ATOM 4345 O O . TYR A 1 535 ? 4.682 -30.889 -18.066 1.00 88.19 535 TYR A O 1
ATOM 4353 N N . TYR A 1 536 ? 2.826 -30.488 -16.861 1.00 86.50 536 TYR A N 1
ATOM 4354 C CA . TYR A 1 536 ? 2.537 -31.875 -16.473 1.00 86.50 536 TYR A CA 1
ATOM 4355 C C . TYR A 1 536 ? 1.132 -32.322 -16.910 1.00 86.50 536 TYR A C 1
ATOM 4357 O O . TYR A 1 536 ? 0.746 -33.464 -16.683 1.00 86.50 536 TYR A O 1
ATOM 4365 N N . SER A 1 537 ? 0.378 -31.417 -17.537 1.00 85.19 537 SER A N 1
ATOM 4366 C CA . SER A 1 537 ? -0.998 -31.605 -17.978 1.00 85.19 537 SER A CA 1
ATOM 4367 C C . SER A 1 537 ? -1.079 -31.436 -19.497 1.00 85.19 537 SER A C 1
ATOM 4369 O O . SER A 1 537 ? -0.736 -30.373 -20.026 1.00 85.19 537 SER A O 1
ATOM 4371 N N . TYR A 1 538 ? -1.502 -32.494 -20.186 1.00 88.75 538 TYR A N 1
ATOM 4372 C CA . TYR A 1 538 ? -1.483 -32.633 -21.643 1.00 88.75 538 TYR A CA 1
ATOM 4373 C C . TYR A 1 538 ? -2.834 -33.168 -22.123 1.00 88.75 538 TYR A C 1
ATOM 4375 O O . TYR A 1 538 ? -3.496 -33.908 -21.394 1.00 88.75 538 TYR A O 1
ATOM 4383 N N . SER A 1 539 ? -3.251 -32.806 -23.338 1.00 86.62 539 SER A N 1
ATOM 4384 C CA . SER A 1 539 ? -4.422 -33.441 -23.954 1.00 86.62 539 SER A CA 1
ATOM 4385 C C . SER A 1 539 ? -4.117 -34.904 -24.296 1.00 86.62 539 SER A C 1
ATOM 4387 O O . SER A 1 539 ? -2.955 -35.301 -24.363 1.00 86.62 539 SER A O 1
ATOM 4389 N N . SER A 1 540 ? -5.132 -35.729 -24.574 1.00 86.00 540 SER A N 1
ATOM 4390 C CA . SER A 1 540 ? -4.903 -37.151 -24.892 1.00 86.00 540 SER A CA 1
ATOM 4391 C C . SER A 1 540 ? -4.003 -37.369 -26.118 1.00 86.00 540 SER A C 1
ATOM 4393 O O . SER A 1 540 ? -3.255 -38.345 -26.170 1.00 86.00 540 SER A O 1
ATOM 4395 N N . ALA A 1 541 ? -4.053 -36.463 -27.101 1.00 87.25 541 ALA A N 1
ATOM 4396 C CA . ALA A 1 541 ? -3.172 -36.508 -28.267 1.00 87.25 541 ALA A CA 1
ATOM 4397 C C . ALA A 1 541 ? -1.729 -36.118 -27.897 1.00 87.25 541 ALA A C 1
ATOM 4399 O O . ALA A 1 541 ? -0.787 -36.827 -28.251 1.00 87.25 541 ALA A O 1
ATOM 4400 N N . GLU A 1 542 ? -1.563 -35.046 -27.118 1.00 90.25 542 GLU A N 1
ATOM 4401 C CA . GLU A 1 542 ? -0.258 -34.585 -26.635 1.00 90.25 542 GLU A CA 1
ATOM 4402 C C . GLU A 1 542 ? 0.407 -35.606 -25.699 1.00 90.25 542 GLU A C 1
ATOM 4404 O O . GLU A 1 542 ? 1.606 -35.843 -25.809 1.00 90.25 542 GLU A O 1
ATOM 4409 N N . GLU A 1 543 ? -0.359 -36.245 -24.810 1.00 90.94 543 GLU A N 1
ATOM 4410 C CA . GLU A 1 543 ? 0.133 -37.261 -23.873 1.00 90.94 543 GLU A CA 1
ATOM 4411 C C . GLU A 1 543 ? 0.673 -38.487 -24.616 1.00 90.94 543 GLU A C 1
ATOM 4413 O O . GLU A 1 543 ? 1.721 -39.023 -24.245 1.00 90.94 543 GLU A O 1
ATOM 4418 N N . LYS A 1 544 ? 0.007 -38.901 -25.704 1.00 91.75 544 LYS A N 1
ATOM 4419 C CA . LYS A 1 544 ? 0.494 -39.983 -26.565 1.00 91.75 544 LYS A CA 1
ATOM 4420 C C . LYS A 1 544 ? 1.841 -39.619 -27.192 1.00 91.75 544 LYS A C 1
ATOM 4422 O O . LYS A 1 544 ? 2.793 -40.383 -27.063 1.00 91.75 544 LYS A O 1
ATOM 4427 N N . VAL A 1 545 ? 1.942 -38.435 -27.798 1.00 93.62 545 VAL A N 1
ATOM 4428 C CA . VAL A 1 545 ? 3.177 -37.958 -28.444 1.00 93.62 545 VAL A CA 1
ATOM 4429 C C . VAL A 1 545 ? 4.314 -37.772 -27.432 1.00 93.62 545 VAL A C 1
ATOM 4431 O O . VAL A 1 545 ? 5.446 -38.171 -27.701 1.00 93.62 545 VAL A O 1
ATOM 4434 N N . LEU A 1 546 ? 4.019 -37.224 -26.248 1.00 94.31 546 LEU A N 1
ATOM 4435 C CA . LEU A 1 546 ? 4.970 -37.102 -25.141 1.00 94.31 546 LEU A CA 1
ATOM 4436 C C . LEU A 1 546 ? 5.494 -38.476 -24.717 1.00 94.31 546 LEU A C 1
ATOM 4438 O O . LEU A 1 546 ? 6.700 -38.662 -24.584 1.00 94.31 546 LEU A O 1
ATOM 4442 N N . THR A 1 547 ? 4.590 -39.435 -24.516 1.00 93.38 547 THR A N 1
ATOM 4443 C CA . THR A 1 547 ? 4.931 -40.790 -24.070 1.00 93.38 547 THR A CA 1
ATOM 4444 C C . THR A 1 547 ? 5.809 -41.504 -25.090 1.00 93.38 547 THR A C 1
ATOM 4446 O O . THR A 1 547 ? 6.824 -42.093 -24.715 1.00 93.38 547 THR A O 1
ATOM 4449 N N . ASP A 1 548 ? 5.440 -41.433 -26.369 1.00 94.50 548 ASP A N 1
ATOM 4450 C CA . ASP A 1 548 ? 6.193 -42.053 -27.456 1.00 94.50 548 ASP A CA 1
ATOM 4451 C C . ASP A 1 548 ? 7.599 -41.445 -27.555 1.00 94.50 548 ASP A C 1
ATOM 4453 O O . ASP A 1 548 ? 8.583 -42.179 -27.622 1.00 94.50 548 ASP A O 1
ATOM 4457 N N . TRP A 1 549 ? 7.725 -40.118 -27.461 1.00 94.94 549 TRP A N 1
ATOM 4458 C CA . TRP A 1 549 ? 9.024 -39.442 -27.482 1.00 94.94 549 TRP A CA 1
ATOM 4459 C C . TRP A 1 549 ? 9.896 -39.785 -26.271 1.00 94.94 549 TRP A C 1
ATOM 4461 O O . TRP A 1 549 ? 11.041 -40.205 -26.446 1.00 94.94 549 TRP A O 1
ATOM 4471 N N . LEU A 1 550 ? 9.374 -39.669 -25.047 1.00 93.88 550 LEU A N 1
ATOM 4472 C CA . LEU A 1 550 ? 10.157 -39.920 -23.833 1.00 93.88 550 LEU A CA 1
ATOM 4473 C C . LEU A 1 550 ? 10.676 -41.367 -23.755 1.00 93.88 550 LEU A C 1
ATOM 4475 O O . LEU A 1 550 ? 11.780 -41.592 -23.263 1.00 93.88 550 LEU A O 1
ATOM 4479 N N . LYS A 1 551 ? 9.935 -42.342 -24.301 1.00 93.12 551 LYS A N 1
ATOM 4480 C CA . LYS A 1 551 ? 10.372 -43.747 -24.404 1.00 93.12 551 LYS A CA 1
ATOM 4481 C C . LYS A 1 551 ? 11.503 -43.978 -25.406 1.00 93.12 551 LYS A C 1
ATOM 4483 O O . LYS A 1 551 ? 12.197 -44.986 -25.311 1.00 93.12 551 LYS A O 1
ATOM 4488 N N . THR A 1 552 ? 11.693 -43.070 -26.362 1.00 92.31 552 THR A N 1
ATOM 4489 C CA . THR A 1 552 ? 12.773 -43.157 -27.363 1.00 92.31 552 THR A CA 1
ATOM 4490 C C . THR A 1 552 ? 14.081 -42.517 -26.903 1.00 92.31 552 THR A C 1
ATOM 4492 O O . THR A 1 552 ? 15.083 -42.593 -27.615 1.00 92.31 552 THR A O 1
ATOM 4495 N N . LEU A 1 553 ? 14.098 -41.897 -25.717 1.00 92.56 553 LEU A N 1
ATOM 4496 C CA . LEU A 1 553 ? 15.287 -41.246 -25.185 1.00 92.56 553 LEU A CA 1
ATOM 4497 C C . LEU A 1 553 ? 16.386 -42.264 -24.863 1.00 92.56 553 LEU A C 1
ATOM 4499 O O . LEU A 1 553 ? 16.168 -43.311 -24.257 1.00 92.56 553 LEU A O 1
ATOM 4503 N N . THR A 1 554 ? 17.613 -41.918 -25.235 1.00 91.81 554 THR A N 1
ATOM 4504 C CA . THR A 1 554 ? 18.810 -42.671 -24.854 1.00 91.81 554 THR A CA 1
ATOM 4505 C C . THR A 1 554 ? 19.105 -42.504 -23.364 1.00 91.81 554 THR A C 1
ATOM 4507 O O . THR A 1 554 ? 18.705 -41.521 -22.742 1.00 91.81 554 THR A O 1
ATOM 4510 N N . LYS A 1 555 ? 19.899 -43.412 -22.784 1.00 88.81 555 LYS A N 1
ATOM 4511 C CA . LYS A 1 555 ? 20.306 -43.325 -21.370 1.00 88.81 555 LYS A CA 1
ATOM 4512 C C . LYS A 1 555 ? 20.919 -41.964 -21.000 1.00 88.81 555 LYS A C 1
ATOM 4514 O O . LYS A 1 555 ? 20.572 -41.401 -19.972 1.00 88.81 555 LYS A O 1
ATOM 4519 N N . VAL A 1 556 ? 21.763 -41.405 -21.871 1.00 88.38 556 VAL A N 1
ATOM 4520 C CA . VAL A 1 556 ? 22.386 -40.083 -21.663 1.00 88.38 556 VAL A CA 1
ATOM 4521 C C . VAL A 1 556 ? 21.333 -38.972 -21.599 1.00 88.38 556 VAL A C 1
ATOM 4523 O O . VAL A 1 556 ? 21.416 -38.088 -20.749 1.00 88.38 556 VAL A O 1
ATOM 4526 N N . GLN A 1 557 ? 20.317 -39.035 -22.463 1.00 89.94 557 GLN A N 1
ATOM 4527 C CA . GLN A 1 557 ? 19.219 -38.067 -22.475 1.00 89.94 557 GLN A CA 1
ATOM 4528 C C . GLN A 1 557 ? 18.302 -38.231 -21.259 1.00 89.94 557 GLN A C 1
ATOM 4530 O O . GLN A 1 557 ? 17.818 -37.236 -20.721 1.00 89.94 557 GLN A O 1
ATOM 4535 N N . ILE A 1 558 ? 18.078 -39.464 -20.798 1.00 90.56 558 ILE A N 1
ATOM 4536 C CA . ILE A 1 558 ? 17.314 -39.746 -19.575 1.00 90.56 558 ILE A CA 1
ATOM 4537 C C . ILE A 1 558 ? 18.030 -39.155 -18.352 1.00 90.56 558 ILE A C 1
ATOM 4539 O O . ILE A 1 558 ? 17.402 -38.465 -17.549 1.00 90.56 558 ILE A O 1
ATOM 4543 N N . ASP A 1 559 ? 19.345 -39.350 -18.238 1.00 88.38 559 ASP A N 1
ATOM 4544 C CA . ASP A 1 559 ? 20.147 -38.799 -17.140 1.00 88.38 559 ASP A CA 1
ATOM 4545 C C . ASP A 1 559 ? 20.141 -37.256 -17.151 1.00 88.38 559 ASP A C 1
ATOM 4547 O O . ASP A 1 559 ? 20.015 -36.618 -16.099 1.00 88.38 559 ASP A O 1
ATOM 4551 N N . ALA A 1 560 ? 20.205 -36.639 -18.339 1.00 87.75 560 ALA A N 1
ATOM 4552 C CA . ALA A 1 560 ? 20.090 -35.188 -18.501 1.00 87.75 560 ALA A CA 1
ATOM 4553 C C . ALA A 1 560 ? 18.723 -34.657 -18.031 1.00 87.75 560 ALA A C 1
ATOM 4555 O O . ALA A 1 560 ? 18.659 -33.658 -17.306 1.00 87.75 560 ALA A O 1
ATOM 4556 N N . HIS A 1 561 ? 17.636 -35.358 -18.368 1.00 90.25 561 HIS A N 1
ATOM 4557 C CA . HIS A 1 561 ? 16.297 -35.033 -17.882 1.00 90.25 561 HIS A CA 1
ATOM 4558 C C . HIS A 1 561 ? 16.185 -35.152 -16.366 1.00 90.25 561 HIS A C 1
ATOM 4560 O O . HIS A 1 561 ? 15.683 -34.225 -15.736 1.00 90.25 561 HIS A O 1
ATOM 4566 N N . TRP A 1 562 ? 16.689 -36.229 -15.759 1.00 90.88 562 TRP A N 1
ATOM 4567 C CA . TRP A 1 562 ? 16.660 -36.396 -14.303 1.00 90.88 562 TRP A CA 1
ATOM 4568 C C . TRP A 1 562 ? 17.411 -35.289 -13.570 1.00 90.88 562 TRP A C 1
ATOM 4570 O O . TRP A 1 562 ? 16.911 -34.749 -12.580 1.00 90.88 562 TRP A O 1
ATOM 4580 N N . LYS A 1 563 ? 18.594 -34.914 -14.068 1.00 88.69 563 LYS A N 1
ATOM 4581 C CA . LYS A 1 563 ? 19.363 -33.797 -13.514 1.00 88.69 563 LYS A CA 1
ATOM 4582 C C . LYS A 1 563 ? 18.555 -32.500 -13.569 1.00 88.69 563 LYS A C 1
ATOM 4584 O O . LYS A 1 563 ? 18.457 -31.804 -12.562 1.00 88.69 563 LYS A O 1
ATOM 4589 N N . TRP A 1 564 ? 17.958 -32.197 -14.719 1.00 87.44 564 TRP A N 1
ATOM 4590 C CA . TRP A 1 564 ? 17.183 -30.974 -14.897 1.00 87.44 564 TRP A CA 1
ATOM 4591 C C . TRP A 1 564 ? 15.892 -30.960 -14.068 1.00 87.44 564 TRP A C 1
ATOM 4593 O O . TRP A 1 564 ? 15.620 -29.974 -13.384 1.00 87.44 564 TRP A O 1
ATOM 4603 N N . LEU A 1 565 ? 15.125 -32.055 -14.073 1.00 88.56 565 LEU A N 1
ATOM 4604 C CA . LEU A 1 565 ? 13.861 -32.169 -13.345 1.00 88.56 565 LEU A CA 1
ATOM 4605 C C . LEU A 1 565 ? 14.063 -31.935 -11.841 1.00 88.56 565 LEU A C 1
ATOM 4607 O O . LEU A 1 565 ? 13.337 -31.148 -11.241 1.00 88.56 565 LEU A O 1
ATOM 4611 N N . ASN A 1 566 ? 15.106 -32.533 -11.258 1.00 85.25 566 ASN A N 1
ATOM 4612 C CA . ASN A 1 566 ? 15.431 -32.372 -9.838 1.00 85.25 566 ASN A CA 1
ATOM 4613 C C . ASN A 1 566 ? 15.913 -30.958 -9.467 1.00 85.25 566 ASN A C 1
ATOM 4615 O O . ASN A 1 566 ? 15.841 -30.578 -8.301 1.00 85.25 566 ASN A O 1
ATOM 4619 N N . GLN A 1 567 ? 16.427 -30.187 -10.429 1.00 83.12 567 GLN A N 1
ATOM 4620 C CA . GLN A 1 567 ? 16.978 -28.850 -10.182 1.00 83.12 567 GLN A CA 1
ATOM 4621 C C . GLN A 1 567 ? 15.999 -27.715 -10.489 1.00 83.12 567 GLN A C 1
ATOM 4623 O O . GLN A 1 567 ? 16.077 -26.666 -9.855 1.00 83.12 567 GLN A O 1
ATOM 4628 N N . ARG A 1 568 ? 15.135 -27.883 -11.497 1.00 81.06 568 ARG A N 1
ATOM 4629 C CA . ARG A 1 568 ? 14.386 -26.776 -12.117 1.00 81.06 568 ARG A CA 1
ATOM 4630 C C . ARG A 1 568 ? 12.889 -27.044 -12.298 1.00 81.06 568 ARG A C 1
ATOM 4632 O O . ARG A 1 568 ? 12.172 -26.109 -12.648 1.00 81.06 568 ARG A O 1
ATOM 4639 N N . SER A 1 569 ? 12.404 -28.268 -12.091 1.00 82.50 569 SER A N 1
ATOM 4640 C CA . SER A 1 569 ? 11.011 -28.650 -12.373 1.00 82.50 569 SER A CA 1
ATOM 4641 C C . SER A 1 569 ? 10.152 -28.809 -11.103 1.00 82.50 569 SER A C 1
ATOM 4643 O O . SER A 1 569 ? 10.601 -28.555 -9.986 1.00 82.50 569 SER A O 1
ATOM 4645 N N . ASN A 1 570 ? 8.882 -29.180 -11.281 1.00 84.75 570 ASN A N 1
ATOM 4646 C CA . ASN A 1 570 ? 7.908 -29.485 -10.242 1.00 84.75 570 ASN A CA 1
ATOM 4647 C C . ASN A 1 570 ? 7.723 -31.001 -10.038 1.00 84.75 570 ASN A C 1
ATOM 4649 O O . ASN A 1 570 ? 8.049 -31.829 -10.890 1.00 84.75 570 ASN A O 1
ATOM 4653 N N . ILE A 1 571 ? 7.147 -31.358 -8.886 1.00 87.19 571 ILE A N 1
ATOM 4654 C CA . ILE A 1 571 ? 6.991 -32.753 -8.457 1.00 87.19 571 ILE A CA 1
ATOM 4655 C C . ILE A 1 571 ? 6.061 -33.576 -9.360 1.00 87.19 571 ILE A C 1
ATOM 4657 O O . ILE A 1 571 ? 6.248 -34.784 -9.484 1.00 87.19 571 ILE A O 1
ATOM 4661 N N . GLU A 1 572 ? 5.086 -32.949 -10.017 1.00 89.38 572 GLU A N 1
ATOM 4662 C CA . GLU A 1 572 ? 4.147 -33.656 -10.893 1.00 89.38 572 GLU A CA 1
ATOM 4663 C C . GLU A 1 572 ? 4.808 -34.047 -12.218 1.00 89.38 572 GLU A C 1
ATOM 4665 O O . GLU A 1 572 ? 4.637 -35.173 -12.682 1.00 89.38 572 GLU A O 1
ATOM 4670 N N . GLN A 1 573 ? 5.662 -33.184 -12.780 1.00 89.88 573 GLN A N 1
ATOM 4671 C CA . GLN A 1 573 ? 6.454 -33.530 -13.961 1.00 89.88 573 GLN A CA 1
ATOM 4672 C C . GLN A 1 573 ? 7.481 -34.637 -13.659 1.00 89.88 573 GLN A C 1
ATOM 4674 O O . GLN A 1 573 ? 7.697 -35.516 -14.492 1.00 89.88 573 GLN A O 1
ATOM 4679 N N . ILE A 1 574 ? 8.066 -34.639 -12.453 1.00 90.69 574 ILE A N 1
ATOM 4680 C CA . ILE A 1 574 ? 8.939 -35.723 -11.971 1.00 90.69 574 ILE A CA 1
ATOM 4681 C C . ILE A 1 574 ? 8.187 -37.060 -11.939 1.00 90.69 574 ILE A C 1
ATOM 4683 O O . ILE A 1 574 ? 8.665 -38.044 -12.502 1.00 90.69 574 ILE A O 1
ATOM 4687 N N . LYS A 1 575 ? 6.993 -37.096 -11.331 1.00 91.44 575 LYS A N 1
ATOM 4688 C CA . LYS A 1 575 ? 6.150 -38.305 -11.287 1.00 91.44 575 LYS A CA 1
ATOM 4689 C C . LYS A 1 575 ? 5.763 -38.777 -12.688 1.00 91.44 575 LYS A C 1
ATOM 4691 O O . LYS A 1 575 ? 5.785 -39.977 -12.953 1.00 91.44 575 LYS A O 1
ATOM 4696 N N . LEU A 1 576 ? 5.421 -37.844 -13.579 1.00 91.25 576 LEU A N 1
ATOM 4697 C CA . LEU A 1 576 ? 5.062 -38.148 -14.963 1.00 91.25 576 LEU A CA 1
ATOM 4698 C C . LEU A 1 576 ? 6.244 -38.756 -15.729 1.00 91.25 576 LEU A C 1
ATOM 4700 O O . LEU A 1 576 ? 6.076 -39.786 -16.376 1.00 91.25 576 LEU A O 1
ATOM 4704 N N . PHE A 1 577 ? 7.442 -38.174 -15.605 1.00 93.50 577 PHE A N 1
ATOM 4705 C CA . PHE A 1 577 ? 8.657 -38.718 -16.217 1.00 93.50 577 PHE A CA 1
ATOM 4706 C C . PHE A 1 577 ? 8.966 -40.121 -15.691 1.00 93.50 577 PHE A C 1
ATOM 4708 O O . PHE A 1 577 ? 9.210 -41.034 -16.477 1.00 93.50 577 PHE A O 1
ATOM 4715 N N . GLN A 1 578 ? 8.883 -40.304 -14.367 1.00 92.38 578 GLN A N 1
ATOM 4716 C CA . GLN A 1 578 ? 9.096 -41.596 -13.724 1.00 92.38 578 GLN A CA 1
ATOM 4717 C C . GLN A 1 578 ? 8.131 -42.651 -14.264 1.00 92.38 578 GLN A C 1
ATOM 4719 O O . GLN A 1 578 ? 8.574 -43.722 -14.631 1.00 92.38 578 GLN A O 1
ATOM 4724 N N . LYS A 1 579 ? 6.837 -42.336 -14.372 1.00 92.44 579 LYS A N 1
ATOM 4725 C CA . LYS A 1 579 ? 5.807 -43.257 -14.880 1.00 92.44 579 LYS A CA 1
ATOM 4726 C C . LYS A 1 579 ? 6.034 -43.691 -16.336 1.00 92.44 579 LYS A C 1
ATOM 4728 O O . LYS A 1 579 ? 5.556 -44.749 -16.734 1.00 92.44 579 LYS A O 1
ATOM 4733 N N . ILE A 1 580 ? 6.647 -42.837 -17.157 1.00 90.88 580 ILE A N 1
ATOM 4734 C CA . ILE A 1 580 ? 6.798 -43.073 -18.600 1.00 90.88 580 ILE A CA 1
ATOM 4735 C C . ILE A 1 580 ? 8.106 -43.804 -18.925 1.00 90.88 580 ILE A C 1
ATOM 4737 O O . ILE A 1 580 ? 8.120 -44.638 -19.833 1.00 90.88 580 ILE A O 1
ATOM 4741 N N . VAL A 1 581 ? 9.190 -43.455 -18.228 1.00 86.75 581 VAL A N 1
ATOM 4742 C CA . VAL A 1 581 ? 10.561 -43.888 -18.546 1.00 86.75 581 VAL A CA 1
ATOM 4743 C C . VAL A 1 581 ? 11.053 -45.027 -17.641 1.00 86.75 581 VAL A C 1
ATOM 4745 O O . VAL A 1 581 ? 11.936 -45.777 -18.059 1.00 86.75 581 VAL A O 1
ATOM 4748 N N . VAL A 1 582 ? 10.498 -45.169 -16.430 1.00 71.44 582 VAL A N 1
ATOM 4749 C CA . VAL A 1 582 ? 10.767 -46.270 -15.479 1.00 71.44 582 VAL A CA 1
ATOM 4750 C C . VAL A 1 582 ? 9.596 -47.240 -15.498 1.00 71.44 582 VAL A C 1
ATOM 4752 O O . VAL A 1 582 ? 9.868 -48.461 -15.529 1.00 71.44 582 VAL A O 1
#

Secondary structure (DSSP, 8-state):
---TT--HHHHHHHHTTSTTGGGSEEEEE-TTT-SEEEE-TT-SS-EE--HHHHHHHHHH-HHHHHHEEE---GGGTTT----PPSEEEEEE--TT--HHHHHHHHHHSTTBTTTEEEEEEPPHHHHHHHHHHHT--GGG--HHHHHHHHHHHHHHHHHHHHHHHHHHHHHHHHHHHHHHHHH---GGGGSGGGS-SS-THHHHHHHHHHHHHHHHHHHHHS------HHHHTS---EEEHHHHHHHHHHHHHHHHHHHHHHHHHHHHHHTTT--HHHHHHHHHHHHHHHHHHHHHHHHHHHHHHTHHHHHHHS-SEEETT----S--THHHHHHHHHHHHHHHHHHHHHHHHHHHHHHHTTTGGG--SS--------------HHHHHHTTTTTSSSS-THHHHHHHHHHHHHHHHHHB----SSS-GGGGT--TTEEEBHHHHHHHHH-S---S---SEEEEETTTEEEEE-HHHHHHHGGG-TTS-EEEEEE--TTT-TT-EEEEEEESSPP-TTSHHHHHHHHHHHHHTT-----HHHHHHHHHHHHT--HHHHHHHHHHHHHHS-HHHHHHHHHHH-